Protein AF-A0A3P8AU82-F1 (afdb_monomer_lite)

Radius of gyration: 35.99 Å; chains: 1; bounding box: 89×46×117 Å

Secondary structure (DSSP, 8-state):
-PPP----SS-HHHHHHHHHHHHHHHHHHHHHHHHHHHHHS-TT-HHHHHHHHHHHHHHHHHHHHHHHHHHHHHHHHHHHHHHHHHHHHHHHHHHHHHHHHHHHHHHHHHHHHHHHHHHHHHHHHHS-------------TTHHHHHHHHTT--GGG---------------S-------TT-S------TTTPPP---TT-TTS-TTTTSS--TTTT-BHHHHSTTPPTTTTT-B--SHHHHHHHHHHHHSSS-HHHHHHHHH-HHHHHHHHHHHHHHHHS-HHHHHHHHTTT--EEEEEEEGGGGGGTTGGGGSTTEEEEEESSGGGS-TT-GGGS-TTEEEEEEEPPSS---STTTTHHHHHHHHHHHHHTPEEEEE--PEES-HHHHHHHHHHHHHHHHHHHHH-GGGGGGEEEES--BTTB--TT-GGGGS-EES-TTSPPPHHHHHHHHHHHHHHHH-

Sequence (464 aa):
MQLGTVSLDDSDDDEIKVSGKAVQLVKDIQVRVLAEVAKHLRVSDARRVEIENVAQVATEEAVAAVRKICSRIEKRNERQEVQQDVQFQEMLRQRKKEQDELIQLKQLLALRDQELSVLRQAQEAKSGPAQPMEVDETSKPGWWEKACGLEGASCDAFPLIAVQSKSEAKRSEKKFDVTDAMHSLHAQFRCQRQPFPIMPGHPGIPADATSRCQCGLTLTVSDLISNVPQPVNDHRVETVLEAARVLAIWNGVRTLTDKVKWICDPFHRRIFEIGWKIAKTTDWNLVLTEIGKKHHKALVVVPETLKRLKHLQKTIKNVDVFYYRKFSEVHLRKNELFRNELGHVVFVMPSLEPKQTGCWLPFVAAMDMWLGIGCRLYLVAGPVGREQSSWFRVAERARSHVHRDLEYRPEKAEQIVDKLPVSAGVIPADSPCLEVGMIDDDKAWIPEAGVQKFYSKMADVLSS

Organism: Heligmosomoides polygyrus (NCBI:txid6339)

pLDDT: mean 74.11, std 19.93, range [28.02, 97.81]

Foldseek 3Di:
DDDDDDDCPVPQVVVLVVLVVQLVVLVVVLVVQLVVLVVPDDPPDPVSVVSNVVSVVVSVVSNVVSVVVNVVSVVVVVVVVVVVVVVVVVVVVVVVVVVVVVVVVVVVVVVVVVVVVVVVVVVVVVPDPPDPPPPPPPPDPCPVVVVCVVVVHDPVPDDDDDDDDDDDDDDDDDWDDDPDPPDPCNDGDDQFFAFDPDDPDDPFADPVNRRGRPAQDQDAVCNGGPPQDPPRRRHHRNDPLLSVLLVVLVPDPDDSVVSSCLNPDVVNVVVSVVVVVCVVVDPVVVVVVVVVVQQQAEEEEEECLLVPVPVVCVPDPRYHYHYDPFLVVLAPVPVVLQDLSHAEYEYEWAQFADPDPCSCVSVLVSVVSCLVSVHQYEYAYAAHEPPNVRSLVRLVVVVVSVVVVCVVVVVSVVSYHYQGAPDVPGHPPLGLNVLQHYDHDSPDHTDPRSSVSSVVSVVVVVVD

Structure (mmCIF, N/CA/C/O backbone):
data_AF-A0A3P8AU82-F1
#
_entry.id   AF-A0A3P8AU82-F1
#
loop_
_atom_site.group_PDB
_atom_site.id
_atom_site.type_symbol
_atom_site.label_atom_id
_atom_site.label_alt_id
_atom_site.label_comp_id
_atom_site.label_asym_id
_atom_site.label_entity_id
_atom_site.label_seq_id
_atom_site.pdbx_PDB_ins_code
_atom_site.Cartn_x
_atom_site.Cartn_y
_atom_site.Cartn_z
_atom_site.occupancy
_atom_site.B_iso_or_equiv
_atom_site.auth_seq_id
_atom_site.auth_comp_id
_atom_site.auth_asym_id
_atom_site.auth_atom_id
_atom_site.pdbx_PDB_model_num
ATOM 1 N N . MET A 1 1 ? -22.612 11.745 -25.033 1.00 34.03 1 MET A N 1
ATOM 2 C CA . MET A 1 1 ? -21.222 11.245 -25.057 1.00 34.03 1 MET A CA 1
ATOM 3 C C . MET A 1 1 ? -20.440 12.008 -24.004 1.00 34.03 1 MET A C 1
ATOM 5 O O . MET A 1 1 ? -20.158 13.178 -24.210 1.00 34.03 1 MET A O 1
ATOM 9 N N . GLN A 1 2 ? -20.200 11.396 -22.846 1.00 31.17 2 GLN A N 1
ATOM 10 C CA . GLN A 1 2 ? -19.368 11.968 -21.786 1.00 31.17 2 GLN A CA 1
ATOM 11 C C . GLN A 1 2 ? -17.998 11.295 -21.853 1.00 31.17 2 GLN A C 1
ATOM 13 O O . GLN A 1 2 ? -17.898 10.075 -21.747 1.00 31.17 2 GLN A O 1
ATOM 18 N N . LEU A 1 3 ? -16.970 12.104 -22.102 1.00 32.94 3 LEU A N 1
ATOM 19 C CA . LEU A 1 3 ? -15.568 11.707 -22.055 1.00 32.94 3 LEU A CA 1
ATOM 20 C C . LEU A 1 3 ? -15.168 11.547 -20.586 1.00 32.94 3 LEU A C 1
ATOM 22 O O . LEU A 1 3 ? -15.244 12.500 -19.813 1.00 32.94 3 LEU A O 1
ATOM 26 N N . GLY A 1 4 ? -14.792 10.326 -20.210 1.00 34.38 4 GLY A N 1
ATOM 27 C CA . GLY A 1 4 ? -14.264 10.013 -18.889 1.00 34.38 4 GLY A CA 1
ATOM 28 C C . GLY A 1 4 ? -12.879 10.624 -18.693 1.00 34.38 4 GLY A C 1
ATOM 29 O O . GLY A 1 4 ? -12.002 10.501 -19.546 1.00 34.38 4 GLY A O 1
ATOM 30 N N . THR A 1 5 ? -12.692 11.281 -17.553 1.00 40.38 5 THR A N 1
ATOM 31 C CA . THR A 1 5 ? -11.404 11.771 -17.063 1.00 40.38 5 THR A CA 1
ATOM 32 C C . THR A 1 5 ? -10.545 10.590 -16.619 1.00 40.38 5 THR A C 1
ATOM 34 O O . THR A 1 5 ? -10.840 9.943 -15.614 1.00 40.38 5 THR A O 1
ATOM 37 N N . VAL A 1 6 ? -9.501 10.299 -17.393 1.00 33.81 6 VAL A N 1
ATOM 38 C CA . VAL A 1 6 ? -8.469 9.305 -17.079 1.00 33.81 6 VAL A CA 1
ATOM 39 C C . VAL A 1 6 ? -7.524 9.891 -16.024 1.00 33.81 6 VAL A C 1
ATOM 41 O O . VAL A 1 6 ? -7.039 11.009 -16.177 1.00 33.81 6 VAL A O 1
ATOM 44 N N . SER A 1 7 ? -7.309 9.144 -14.939 1.00 37.41 7 SER A N 1
ATOM 45 C CA . SER A 1 7 ? -6.354 9.450 -13.864 1.00 37.41 7 SER A CA 1
ATOM 46 C C . SER A 1 7 ? -4.913 9.275 -14.371 1.00 37.41 7 SER A C 1
ATOM 48 O O . SER A 1 7 ? -4.602 8.266 -14.999 1.00 37.41 7 SER A O 1
ATOM 50 N N . LEU A 1 8 ? -4.070 10.286 -14.129 1.00 42.66 8 LEU A N 1
ATOM 51 C CA . LEU A 1 8 ? -2.719 10.492 -14.679 1.00 42.66 8 LEU A CA 1
ATOM 52 C C . LEU A 1 8 ? -1.635 10.470 -13.576 1.00 42.66 8 LEU A C 1
ATOM 54 O O . LEU A 1 8 ? -0.748 11.310 -13.589 1.00 42.66 8 LEU A O 1
ATOM 58 N N . ASP A 1 9 ? -1.696 9.564 -12.596 1.00 45.03 9 ASP A N 1
ATOM 59 C CA . ASP A 1 9 ? -0.782 9.637 -11.431 1.00 45.03 9 ASP A CA 1
ATOM 60 C C . ASP A 1 9 ? 0.270 8.511 -11.335 1.00 45.03 9 ASP A C 1
ATOM 62 O O . ASP A 1 9 ? 1.113 8.557 -10.444 1.00 45.03 9 ASP A O 1
ATOM 66 N N . ASP A 1 10 ? 0.293 7.559 -12.276 1.00 40.81 10 ASP A N 1
ATOM 67 C CA . ASP A 1 10 ? 1.420 6.619 -12.474 1.00 40.81 10 ASP A CA 1
ATOM 68 C C . ASP A 1 10 ? 2.334 7.048 -13.650 1.00 40.81 10 ASP A C 1
ATOM 70 O O . ASP A 1 10 ? 3.209 6.302 -14.087 1.00 40.81 10 ASP A O 1
ATOM 74 N N . SER A 1 11 ? 2.120 8.257 -14.187 1.00 52.53 11 SER A N 1
ATOM 75 C CA . SER A 1 11 ? 2.658 8.693 -15.484 1.00 52.53 11 SER A CA 1
ATOM 76 C C . SER A 1 11 ? 4.133 9.093 -15.450 1.00 52.53 11 SER A C 1
ATOM 78 O O . SER A 1 11 ? 4.832 8.869 -16.425 1.00 52.53 11 SER A O 1
ATOM 80 N N . ASP A 1 12 ? 4.649 9.658 -14.358 1.00 51.00 12 ASP A N 1
ATOM 81 C CA . ASP A 1 12 ? 5.884 10.460 -14.428 1.00 51.00 12 ASP A CA 1
ATOM 82 C C . ASP A 1 12 ? 7.167 9.636 -14.652 1.00 51.00 12 ASP A C 1
ATOM 84 O O . ASP A 1 12 ? 8.020 9.983 -15.474 1.00 51.00 12 ASP A O 1
ATOM 88 N N . ASP A 1 13 ? 7.285 8.494 -13.972 1.00 53.19 13 ASP A N 1
ATOM 89 C CA . ASP A 1 13 ? 8.421 7.571 -14.118 1.00 53.19 13 ASP A CA 1
ATOM 90 C C . ASP A 1 13 ? 8.362 6.798 -15.446 1.00 53.19 13 ASP A C 1
ATOM 92 O O . ASP A 1 13 ? 9.384 6.366 -15.999 1.00 53.19 13 ASP A O 1
ATOM 96 N N . ASP A 1 14 ? 7.151 6.625 -15.971 1.00 58.03 14 ASP A N 1
ATOM 97 C CA . ASP A 1 14 ? 6.916 6.057 -17.287 1.00 58.03 14 ASP A CA 1
ATOM 98 C C . ASP A 1 14 ? 7.104 7.109 -18.387 1.00 58.03 14 ASP A C 1
ATOM 100 O O . ASP A 1 14 ? 7.627 6.762 -19.439 1.00 58.03 14 ASP A O 1
ATOM 104 N N . GLU A 1 15 ? 6.841 8.393 -18.143 1.00 59.28 15 GLU A N 1
ATOM 105 C CA . GLU A 1 15 ? 7.067 9.514 -19.063 1.00 59.28 15 GLU A CA 1
ATOM 106 C C . GLU A 1 15 ? 8.560 9.761 -19.301 1.00 59.28 15 GLU A C 1
ATOM 108 O O . GLU A 1 15 ? 8.988 9.919 -20.450 1.00 59.28 15 GLU A O 1
ATOM 113 N N . ILE A 1 16 ? 9.386 9.701 -18.249 1.00 61.16 16 ILE A N 1
ATOM 114 C CA . ILE A 1 16 ? 10.850 9.795 -18.377 1.00 61.16 16 ILE A CA 1
ATOM 115 C C . ILE A 1 16 ? 11.416 8.560 -19.105 1.00 61.16 16 ILE A C 1
ATOM 117 O O . ILE A 1 16 ? 12.324 8.666 -19.934 1.00 61.16 16 ILE A O 1
ATOM 121 N N . LYS A 1 17 ? 10.856 7.364 -18.887 1.00 70.12 17 LYS A N 1
ATOM 122 C CA . LYS A 1 17 ? 11.236 6.174 -19.675 1.00 70.12 17 LYS A CA 1
ATOM 123 C C . LYS A 1 17 ? 10.744 6.253 -21.119 1.00 70.12 17 LYS A C 1
ATOM 125 O O . LYS A 1 17 ? 11.435 5.786 -22.027 1.00 70.12 17 LYS A O 1
ATOM 130 N N . VAL A 1 18 ? 9.563 6.821 -21.350 1.00 72.50 18 VAL A N 1
ATOM 131 C CA . VAL A 1 18 ? 8.971 7.033 -22.676 1.00 72.50 18 VAL A CA 1
ATOM 132 C C . VAL A 1 18 ? 9.816 8.018 -23.471 1.00 72.50 18 VAL A C 1
ATOM 134 O O . VAL A 1 18 ? 10.037 7.789 -24.658 1.00 72.50 18 VAL A O 1
ATOM 137 N N . SER A 1 19 ? 10.382 9.043 -22.838 1.00 77.50 19 SER A N 1
ATOM 138 C CA . SER A 1 19 ? 11.258 9.986 -23.527 1.00 77.50 19 SER A CA 1
ATOM 139 C C . SER A 1 19 ? 12.614 9.388 -23.907 1.00 77.50 19 SER A C 1
ATOM 141 O O . SER A 1 19 ? 13.079 9.594 -25.031 1.00 77.50 19 SER A O 1
ATOM 143 N N . GLY A 1 20 ? 13.201 8.554 -23.043 1.00 82.44 20 GLY A N 1
ATOM 144 C CA . GLY A 1 20 ? 14.379 7.756 -23.392 1.00 82.44 20 GLY A CA 1
ATOM 145 C C . GLY A 1 20 ? 14.116 6.829 -24.586 1.00 82.44 20 GLY A C 1
ATOM 146 O O . GLY A 1 20 ? 14.910 6.778 -25.529 1.00 82.44 20 GLY A O 1
ATOM 147 N N . LYS A 1 21 ? 12.955 6.160 -24.603 1.00 87.19 21 LYS A N 1
ATOM 148 C CA . LYS A 1 21 ? 12.511 5.329 -25.735 1.00 87.19 21 LYS A CA 1
ATOM 149 C C . LYS A 1 21 ? 12.248 6.149 -26.999 1.00 87.19 21 LYS A C 1
ATOM 151 O O . LYS A 1 21 ? 12.575 5.683 -28.084 1.00 87.19 21 LYS A O 1
ATOM 156 N N . ALA A 1 22 ? 11.701 7.358 -26.882 1.00 87.00 22 ALA A N 1
ATOM 157 C CA . ALA A 1 22 ? 11.447 8.239 -28.019 1.00 87.00 22 ALA A CA 1
ATOM 158 C C . ALA A 1 22 ? 12.755 8.691 -28.685 1.00 87.00 22 ALA A C 1
ATOM 160 O O . ALA A 1 22 ? 12.874 8.622 -29.906 1.00 87.00 22 ALA A O 1
ATOM 161 N N . VAL A 1 23 ? 13.769 9.070 -27.896 1.00 90.31 23 VAL A N 1
ATOM 162 C CA . VAL A 1 23 ? 15.111 9.382 -28.422 1.00 90.31 23 VAL A CA 1
ATOM 163 C C . VAL A 1 23 ? 15.716 8.169 -29.127 1.00 90.31 23 VAL A C 1
ATOM 165 O O . VAL A 1 23 ? 16.289 8.316 -30.206 1.00 90.31 23 VAL A O 1
ATOM 168 N N . GLN A 1 24 ? 15.580 6.976 -28.541 1.00 91.62 24 GLN A N 1
ATOM 169 C CA . GLN A 1 24 ? 16.076 5.750 -29.162 1.00 91.62 24 GLN A CA 1
ATOM 170 C C . GLN A 1 24 ? 15.367 5.462 -30.490 1.00 91.62 24 GLN A C 1
ATOM 172 O O . GLN A 1 24 ? 16.028 5.195 -31.486 1.00 91.62 24 GLN A O 1
ATOM 177 N N . LEU A 1 25 ? 14.041 5.592 -30.533 1.00 91.94 25 LEU A N 1
ATOM 178 C CA . LEU A 1 25 ? 13.243 5.351 -31.733 1.00 91.94 25 LEU A CA 1
ATOM 179 C C . LEU A 1 25 ? 13.608 6.310 -32.875 1.00 91.94 25 LEU A C 1
ATOM 181 O O . LEU A 1 25 ? 13.729 5.881 -34.019 1.00 91.94 25 LEU A O 1
ATOM 185 N N . VAL A 1 26 ? 13.831 7.592 -32.570 1.00 92.31 26 VAL A N 1
ATOM 186 C CA . VAL A 1 26 ? 14.277 8.587 -33.560 1.00 92.31 26 VAL A CA 1
ATOM 187 C C . VAL A 1 26 ? 15.643 8.203 -34.145 1.00 92.31 26 VAL A C 1
ATOM 189 O O . VAL A 1 26 ? 15.820 8.231 -35.363 1.00 92.31 26 VAL A O 1
ATOM 192 N N . LYS A 1 27 ? 16.589 7.759 -33.307 1.00 92.69 27 LYS A N 1
ATOM 193 C CA . LYS A 1 27 ? 17.898 7.266 -33.770 1.00 92.69 27 LYS A CA 1
ATOM 194 C C . LYS A 1 27 ? 17.786 5.976 -34.585 1.00 92.69 27 LYS A C 1
ATOM 196 O O . LYS A 1 27 ? 18.457 5.835 -35.602 1.00 92.69 27 LYS A O 1
ATOM 201 N N . ASP A 1 28 ? 16.917 5.053 -34.186 1.00 90.56 28 ASP A N 1
ATOM 202 C CA . ASP A 1 28 ? 16.694 3.807 -34.923 1.00 90.56 28 ASP A CA 1
ATOM 203 C C . ASP A 1 28 ? 16.100 4.077 -36.317 1.00 90.56 28 ASP A C 1
ATOM 205 O O . ASP A 1 28 ? 16.468 3.414 -37.289 1.00 90.56 28 ASP A O 1
ATOM 209 N N . ILE A 1 29 ? 15.209 5.071 -36.442 1.00 91.44 29 ILE A N 1
ATOM 210 C CA . ILE A 1 29 ? 14.686 5.530 -37.738 1.00 91.44 29 ILE A CA 1
ATOM 211 C C . ILE A 1 29 ? 15.823 6.067 -38.606 1.00 91.44 29 ILE A C 1
ATOM 213 O O . ILE A 1 29 ? 15.921 5.670 -39.767 1.00 91.44 29 ILE A O 1
ATOM 217 N N . GLN A 1 30 ? 16.710 6.898 -38.049 1.00 94.94 30 GLN A N 1
ATOM 218 C CA . GLN A 1 30 ? 17.877 7.401 -38.772 1.00 94.94 30 GLN A CA 1
ATOM 219 C C . GLN A 1 30 ? 18.728 6.251 -39.324 1.00 94.94 30 GLN A C 1
ATOM 221 O O . GLN A 1 30 ? 19.035 6.228 -40.514 1.00 94.94 30 GLN A O 1
ATOM 226 N N . VAL A 1 31 ? 19.050 5.255 -38.492 1.00 95.12 31 VAL A N 1
ATOM 227 C CA . VAL A 1 31 ? 19.833 4.081 -38.909 1.00 95.12 31 VAL A CA 1
ATOM 228 C C . VAL A 1 31 ? 19.157 3.342 -40.066 1.00 95.12 31 VAL A C 1
ATOM 230 O O . VAL A 1 31 ? 19.829 2.963 -41.026 1.00 95.12 31 VAL A O 1
ATOM 233 N N . ARG A 1 32 ? 17.830 3.166 -40.024 1.00 91.88 32 ARG A N 1
ATOM 234 C CA . ARG A 1 32 ? 17.076 2.518 -41.112 1.00 91.88 32 ARG A CA 1
ATOM 235 C C . ARG A 1 32 ? 17.095 3.338 -42.401 1.00 91.88 32 ARG A C 1
ATOM 237 O O . ARG A 1 32 ? 17.262 2.755 -43.468 1.00 91.88 32 ARG A O 1
ATOM 244 N N . VAL A 1 33 ? 16.956 4.661 -42.307 1.00 92.44 33 VAL A N 1
ATOM 245 C CA . VAL A 1 33 ? 17.036 5.567 -43.465 1.00 92.44 33 VAL A CA 1
ATOM 246 C C . VAL A 1 33 ? 18.423 5.494 -44.101 1.00 92.44 33 VAL A C 1
ATOM 248 O O . VAL A 1 33 ? 18.525 5.264 -45.303 1.00 92.44 33 VAL A O 1
ATOM 251 N N . LEU A 1 34 ? 19.491 5.600 -43.305 1.00 93.31 34 LEU A N 1
ATOM 252 C CA . LEU A 1 34 ? 20.871 5.517 -43.794 1.00 93.31 34 LEU A CA 1
ATOM 253 C C . LEU A 1 34 ? 21.175 4.147 -44.423 1.00 93.31 34 LEU A C 1
ATOM 255 O O . LEU A 1 34 ? 21.817 4.072 -45.472 1.00 93.31 34 LEU A O 1
ATOM 259 N N . ALA A 1 35 ? 20.672 3.062 -43.826 1.00 92.69 35 ALA A N 1
ATOM 260 C CA . ALA A 1 35 ? 20.807 1.719 -44.382 1.00 92.69 35 ALA A CA 1
ATOM 261 C C . ALA A 1 35 ? 20.096 1.577 -45.736 1.00 92.69 35 ALA A C 1
ATOM 263 O O . ALA A 1 35 ? 20.627 0.932 -46.637 1.00 92.69 35 ALA A O 1
ATOM 264 N N . GLU A 1 36 ? 18.917 2.179 -45.901 1.00 95.88 36 GLU A N 1
ATOM 265 C CA . GLU A 1 36 ? 18.189 2.150 -47.170 1.00 95.88 36 GLU A CA 1
ATOM 266 C C . GLU A 1 36 ? 18.896 2.984 -48.244 1.00 95.88 36 GLU A C 1
ATOM 268 O O . GLU A 1 36 ? 19.093 2.510 -49.360 1.00 95.88 36 GLU A O 1
ATOM 273 N N . VAL A 1 37 ? 19.381 4.179 -47.898 1.00 95.06 37 VAL A N 1
ATOM 274 C CA . VAL A 1 37 ? 20.184 5.026 -48.796 1.00 95.06 37 VAL A CA 1
ATOM 275 C C . VAL A 1 37 ? 21.429 4.282 -49.290 1.00 95.06 37 VAL A C 1
ATOM 277 O O . VAL A 1 37 ? 21.738 4.309 -50.483 1.00 95.06 37 VAL A O 1
ATOM 280 N N . ALA A 1 38 ? 22.110 3.556 -48.400 1.00 94.06 38 ALA A N 1
ATOM 281 C CA . ALA A 1 38 ? 23.304 2.787 -48.737 1.00 94.06 38 ALA A CA 1
ATOM 282 C C . ALA A 1 38 ? 23.046 1.626 -49.717 1.00 94.06 38 ALA A C 1
ATOM 284 O O . ALA A 1 38 ? 23.976 1.223 -50.416 1.00 94.06 38 ALA A O 1
ATOM 285 N N . LYS A 1 39 ? 21.814 1.097 -49.800 1.00 97.00 39 LYS A N 1
ATOM 286 C CA . LYS A 1 39 ? 21.452 0.059 -50.785 1.00 97.00 39 LYS A CA 1
ATOM 287 C C . LYS A 1 39 ? 21.368 0.608 -52.207 1.00 97.00 39 LYS A C 1
ATOM 289 O O . LYS A 1 39 ? 21.683 -0.114 -53.149 1.00 97.00 39 LYS A O 1
ATOM 294 N N . HIS A 1 40 ? 20.942 1.862 -52.361 1.00 96.81 40 HIS A N 1
ATOM 295 C CA . HIS A 1 40 ? 20.628 2.450 -53.670 1.00 96.81 40 HIS A CA 1
ATOM 296 C C . HIS A 1 40 ? 21.706 3.403 -54.190 1.00 96.81 40 HIS A C 1
ATOM 298 O O . HIS A 1 40 ? 21.807 3.598 -55.400 1.00 96.81 40 HIS A O 1
ATOM 304 N N . LEU A 1 41 ? 22.530 3.984 -53.309 1.00 95.56 41 LEU A N 1
ATOM 305 C CA . LEU A 1 41 ? 23.543 4.975 -53.678 1.00 95.56 41 LEU A CA 1
ATOM 306 C C . LEU A 1 41 ? 24.960 4.545 -53.276 1.00 95.56 41 LEU A C 1
ATOM 308 O O . LEU A 1 41 ? 25.249 4.182 -52.130 1.00 95.56 41 LEU A O 1
ATOM 312 N N . ARG A 1 42 ? 25.888 4.654 -54.234 1.00 94.69 42 ARG A N 1
ATOM 313 C CA . ARG A 1 42 ? 27.318 4.423 -53.993 1.00 94.69 42 ARG A CA 1
ATOM 314 C C . ARG A 1 42 ? 27.876 5.485 -53.047 1.00 94.69 42 ARG A C 1
ATOM 316 O O . ARG A 1 42 ? 27.415 6.620 -53.033 1.00 94.69 42 ARG A O 1
ATOM 323 N N . VAL A 1 43 ? 28.916 5.120 -52.298 1.00 94.50 43 VAL A N 1
ATOM 324 C CA . VAL A 1 43 ? 29.588 6.005 -51.325 1.00 94.50 43 VAL A CA 1
ATOM 325 C C . VAL A 1 43 ? 30.094 7.306 -51.969 1.00 94.50 43 VAL A C 1
ATOM 327 O O . VAL A 1 43 ? 30.118 8.339 -51.318 1.00 94.50 43 VAL A O 1
ATOM 330 N N . SER A 1 44 ? 30.457 7.277 -53.255 1.00 93.62 44 SER A N 1
ATOM 331 C CA . SER A 1 44 ? 30.953 8.442 -53.996 1.00 93.62 44 SER A CA 1
ATOM 332 C C . SER A 1 44 ? 29.859 9.327 -54.617 1.00 93.62 44 SER A C 1
ATOM 334 O O . SER A 1 44 ? 30.196 10.278 -55.316 1.00 93.62 44 SER A O 1
ATOM 336 N N . ASP A 1 45 ? 28.570 8.999 -54.466 1.00 96.44 45 ASP A N 1
ATOM 337 C CA . ASP A 1 45 ? 27.481 9.811 -55.026 1.00 96.44 45 ASP A CA 1
ATOM 338 C C . ASP A 1 45 ? 27.246 11.049 -54.144 1.00 96.44 45 ASP A C 1
ATOM 340 O O . ASP A 1 45 ? 26.950 10.926 -52.957 1.00 96.44 45 ASP A O 1
ATOM 344 N N . ALA A 1 46 ? 27.345 12.251 -54.717 1.00 95.94 46 ALA A N 1
ATOM 345 C CA . ALA A 1 46 ? 27.142 13.503 -53.982 1.00 95.94 46 ALA A CA 1
ATOM 346 C C . ALA A 1 46 ? 25.744 13.601 -53.341 1.00 95.94 46 ALA A C 1
ATOM 348 O O . ALA A 1 46 ? 25.602 14.136 -52.242 1.00 95.94 46 ALA A O 1
ATOM 349 N N . ARG A 1 47 ? 24.719 13.013 -53.975 1.00 95.25 47 ARG A N 1
ATOM 350 C CA . ARG A 1 47 ? 23.341 13.003 -53.453 1.00 95.25 47 ARG A CA 1
ATOM 351 C C . ARG A 1 47 ? 23.217 12.169 -52.185 1.00 95.25 47 ARG A C 1
ATOM 353 O O . ARG A 1 47 ? 22.379 12.463 -51.340 1.00 95.25 47 ARG A O 1
ATOM 360 N N . ARG A 1 48 ? 24.052 11.135 -52.030 1.00 95.62 48 ARG A N 1
ATOM 361 C CA . ARG A 1 48 ? 24.093 10.339 -50.800 1.00 95.62 48 ARG A CA 1
ATOM 362 C C . ARG A 1 48 ? 24.521 11.209 -49.626 1.00 95.62 48 ARG A C 1
ATOM 364 O O . ARG A 1 48 ? 23.823 11.229 -48.622 1.00 95.62 48 ARG A O 1
ATOM 371 N N . VAL A 1 49 ? 25.614 11.953 -49.785 1.00 93.94 49 VAL A N 1
ATOM 372 C CA . VAL A 1 49 ? 26.143 12.845 -48.742 1.00 93.94 49 VAL A CA 1
ATOM 373 C C . VAL A 1 49 ? 25.100 13.886 -48.332 1.00 93.94 49 VAL A C 1
ATOM 375 O O . VAL A 1 49 ? 24.912 14.139 -47.146 1.00 93.94 49 VAL A O 1
ATOM 378 N N . GLU A 1 50 ? 24.374 14.452 -49.297 1.00 95.44 50 GLU A N 1
ATOM 379 C CA . GLU A 1 50 ? 23.299 15.409 -49.021 1.00 95.44 50 GLU A CA 1
ATOM 380 C C . GLU A 1 50 ? 22.152 14.780 -48.210 1.00 95.44 50 GLU A C 1
ATOM 382 O O . GLU A 1 50 ? 21.740 15.341 -47.195 1.00 95.44 50 GLU A O 1
ATOM 387 N N . ILE A 1 51 ? 21.686 13.583 -48.588 1.00 92.75 51 ILE A N 1
ATOM 388 C CA . ILE A 1 51 ? 20.621 12.872 -47.861 1.00 92.75 51 ILE A CA 1
ATOM 389 C C . ILE A 1 51 ? 21.072 12.475 -46.449 1.00 92.75 51 ILE A C 1
ATOM 391 O O . ILE A 1 51 ? 20.307 12.633 -45.497 1.00 92.75 51 ILE A O 1
ATOM 395 N N . GLU A 1 52 ? 22.299 11.970 -46.293 1.00 94.81 52 GLU A N 1
ATOM 396 C CA . GLU A 1 52 ? 22.853 11.593 -44.987 1.00 94.81 52 GLU A CA 1
ATOM 397 C C . GLU A 1 52 ? 22.960 12.818 -44.060 1.00 94.81 52 GLU A C 1
ATOM 399 O O . GLU A 1 52 ? 22.560 12.741 -42.896 1.00 94.81 52 GLU A O 1
ATOM 404 N N . ASN A 1 53 ? 23.393 13.970 -44.589 1.00 95.44 53 ASN A N 1
ATOM 405 C CA . ASN A 1 53 ? 23.436 15.232 -43.847 1.00 95.44 53 ASN A CA 1
ATOM 406 C C . ASN A 1 53 ? 22.039 15.701 -43.421 1.00 95.44 53 ASN A C 1
ATOM 408 O O . ASN A 1 53 ? 21.842 16.048 -42.257 1.00 95.44 53 ASN A O 1
ATOM 412 N N . VAL A 1 54 ? 21.053 15.677 -44.325 1.00 95.75 54 VAL A N 1
ATOM 413 C CA . VAL A 1 54 ? 19.667 16.052 -43.994 1.00 95.75 54 VAL A CA 1
ATOM 414 C C . VAL A 1 54 ? 19.091 15.122 -42.922 1.00 95.75 54 VAL A C 1
ATOM 416 O O . VAL A 1 54 ? 18.475 15.594 -41.967 1.00 95.75 54 VAL A O 1
ATOM 419 N N . ALA A 1 55 ? 19.328 13.811 -43.027 1.00 90.44 55 ALA A N 1
ATOM 420 C CA . ALA A 1 55 ? 18.879 12.839 -42.032 1.00 90.44 55 ALA A CA 1
ATOM 421 C C . ALA A 1 55 ? 19.540 13.063 -40.660 1.00 90.44 55 ALA A C 1
ATOM 423 O O . ALA A 1 55 ? 18.866 12.944 -39.634 1.00 90.44 55 ALA A O 1
ATOM 424 N N . GLN A 1 56 ? 20.833 13.405 -40.628 1.00 96.12 56 GLN A N 1
ATOM 425 C CA . GLN A 1 56 ? 21.554 13.753 -39.401 1.00 96.12 56 GLN A CA 1
ATOM 426 C C . GLN A 1 56 ? 20.980 15.014 -38.750 1.00 96.12 56 GLN A C 1
ATOM 428 O O . GLN A 1 56 ? 20.602 14.963 -37.580 1.00 96.12 56 GLN A O 1
ATOM 433 N N . VAL A 1 57 ? 20.841 16.108 -39.505 1.00 96.06 57 VAL A N 1
ATOM 434 C CA . VAL A 1 57 ? 20.303 17.379 -38.990 1.00 96.06 57 VAL A CA 1
ATOM 435 C C . VAL A 1 57 ? 18.878 17.196 -38.465 1.00 96.06 57 VAL A C 1
ATOM 437 O O . VAL A 1 57 ? 18.589 17.567 -37.329 1.00 96.06 57 VAL A O 1
ATOM 440 N N . ALA A 1 58 ? 18.004 16.531 -39.228 1.00 92.31 58 ALA A N 1
ATOM 441 C CA . ALA A 1 58 ? 16.629 16.264 -38.800 1.00 92.31 58 ALA A CA 1
ATOM 442 C C . ALA A 1 58 ? 16.568 15.406 -37.521 1.00 92.31 58 ALA A C 1
ATOM 444 O O . ALA A 1 58 ? 15.721 15.625 -36.651 1.00 92.31 58 ALA A O 1
ATOM 445 N N . THR A 1 59 ? 17.482 14.442 -37.378 1.00 94.12 59 THR A N 1
ATOM 446 C CA . THR A 1 59 ? 17.592 13.608 -36.172 1.00 94.12 59 THR A CA 1
ATOM 447 C C . THR A 1 59 ? 18.032 14.432 -34.964 1.00 94.12 59 THR A C 1
ATOM 449 O O . THR A 1 59 ? 17.455 14.301 -33.883 1.00 94.12 59 THR A O 1
ATOM 452 N N . GLU A 1 60 ? 19.031 15.297 -35.129 1.00 94.19 60 GLU A N 1
ATOM 453 C CA . GLU A 1 60 ? 19.525 16.172 -34.065 1.00 94.19 60 GLU A CA 1
ATOM 454 C C . GLU A 1 60 ? 18.452 17.158 -33.591 1.00 94.19 60 GLU A C 1
ATOM 456 O O . GLU A 1 60 ? 18.240 17.292 -32.382 1.00 94.19 60 GLU A O 1
ATOM 461 N N . GLU A 1 61 ? 17.719 17.776 -34.519 1.00 95.06 61 GLU A N 1
ATOM 462 C CA . GLU A 1 61 ? 16.599 18.670 -34.212 1.00 95.06 61 GLU A CA 1
ATOM 463 C C . GLU A 1 61 ? 15.476 17.946 -33.458 1.00 95.06 61 GLU A C 1
ATOM 465 O O . GLU A 1 61 ? 14.997 18.433 -32.427 1.00 95.06 61 GLU A O 1
ATOM 470 N N . ALA A 1 62 ? 15.094 16.747 -33.912 1.00 91.94 62 ALA A N 1
ATOM 471 C CA . ALA A 1 62 ? 14.077 15.935 -33.250 1.00 91.94 62 ALA A CA 1
ATOM 472 C C . ALA A 1 62 ? 14.506 15.533 -31.828 1.00 91.94 62 ALA A C 1
ATOM 474 O O . ALA A 1 62 ? 13.733 15.670 -30.875 1.00 91.94 62 ALA A O 1
ATOM 475 N N . VAL A 1 63 ? 15.756 15.098 -31.644 1.00 92.94 63 VAL A N 1
ATOM 476 C CA . VAL A 1 63 ? 16.298 14.756 -30.319 1.00 92.94 63 VAL A CA 1
ATOM 477 C C . VAL A 1 63 ? 16.362 15.987 -29.410 1.00 92.94 63 VAL A C 1
ATOM 479 O O . VAL A 1 63 ? 16.031 15.891 -28.224 1.00 92.94 63 VAL A O 1
ATOM 482 N N . ALA A 1 64 ? 16.746 17.153 -29.935 1.00 94.12 64 ALA A N 1
ATOM 483 C CA . ALA A 1 64 ? 16.754 18.403 -29.180 1.00 94.12 64 ALA A CA 1
ATOM 484 C C . ALA A 1 64 ? 15.341 18.806 -28.725 1.00 94.12 64 ALA A C 1
ATOM 486 O O . ALA A 1 64 ? 15.151 19.195 -27.567 1.00 94.12 64 ALA A O 1
ATOM 487 N N . ALA A 1 65 ? 14.335 18.651 -29.591 1.00 92.25 65 ALA A N 1
ATOM 488 C CA . ALA A 1 65 ? 12.938 18.907 -29.253 1.00 92.25 65 ALA A CA 1
ATOM 489 C C . ALA A 1 65 ? 12.434 17.973 -28.139 1.00 92.25 65 ALA A C 1
ATOM 491 O O . ALA A 1 65 ? 11.851 18.451 -27.161 1.00 92.25 65 ALA A O 1
ATOM 492 N N . VAL A 1 66 ? 12.726 16.668 -28.226 1.00 90.25 66 VAL A N 1
ATOM 493 C CA . VAL A 1 66 ? 12.361 15.693 -27.183 1.00 90.25 66 VAL A CA 1
ATOM 494 C C . VAL A 1 66 ? 13.015 16.056 -25.847 1.00 90.25 66 VAL A C 1
ATOM 496 O O . VAL A 1 66 ? 12.321 16.141 -24.835 1.00 90.25 66 VAL A O 1
ATOM 499 N N . ARG A 1 67 ? 14.316 16.376 -25.828 1.00 90.62 67 ARG A N 1
ATOM 500 C CA . ARG A 1 67 ? 15.018 16.810 -24.602 1.00 90.62 67 ARG A CA 1
ATOM 501 C C . ARG A 1 67 ? 14.413 18.075 -23.993 1.00 90.62 67 ARG A C 1
ATOM 503 O O . ARG A 1 67 ? 14.267 18.168 -22.775 1.00 90.62 67 ARG A O 1
ATOM 510 N N . LYS A 1 68 ? 14.007 19.038 -24.826 1.00 93.44 68 LYS A N 1
ATOM 511 C CA . LYS A 1 68 ? 13.339 20.260 -24.360 1.00 93.44 68 LYS A CA 1
ATOM 512 C C . LYS A 1 68 ? 12.004 19.948 -23.682 1.00 93.44 68 LYS A C 1
ATOM 514 O O . LYS A 1 68 ? 11.693 20.576 -22.672 1.00 93.44 68 LYS A O 1
ATOM 519 N N . ILE A 1 69 ? 11.239 18.983 -24.194 1.00 88.06 69 ILE A N 1
ATOM 520 C CA . ILE A 1 69 ? 9.992 18.525 -23.565 1.00 88.06 69 ILE A CA 1
ATOM 521 C C . ILE A 1 69 ? 10.289 17.844 -22.222 1.00 88.06 69 ILE A C 1
ATOM 523 O O . ILE A 1 69 ? 9.675 18.219 -21.227 1.00 88.06 69 ILE A O 1
ATOM 527 N N . CYS A 1 70 ? 11.288 16.957 -22.159 1.00 84.81 70 CYS A N 1
ATOM 528 C CA . CYS A 1 70 ? 11.690 16.282 -20.913 1.00 84.81 70 CYS A CA 1
ATOM 529 C C . CYS A 1 70 ? 12.025 17.283 -19.807 1.00 84.81 70 CYS A C 1
ATOM 531 O O . CYS A 1 70 ? 11.450 17.223 -18.728 1.00 84.81 70 CYS A O 1
ATOM 533 N N . SER A 1 71 ? 12.862 18.280 -20.113 1.00 87.56 71 SER A N 1
ATOM 534 C CA . SER A 1 71 ? 13.254 19.292 -19.121 1.00 87.56 71 SER A CA 1
ATOM 535 C C . SER A 1 71 ? 12.081 20.145 -18.618 1.00 87.56 71 SER A C 1
ATOM 537 O O . SER A 1 71 ? 12.138 20.713 -17.529 1.00 87.56 71 SER A O 1
ATOM 539 N N . ARG A 1 72 ? 11.004 20.279 -19.408 1.00 88.75 72 ARG A N 1
ATOM 540 C CA . ARG A 1 72 ? 9.775 20.964 -18.978 1.00 88.75 72 ARG A CA 1
ATOM 541 C C . ARG A 1 72 ? 8.938 20.091 -18.049 1.00 88.75 72 ARG A C 1
ATOM 543 O O . ARG A 1 72 ? 8.342 20.642 -17.128 1.00 88.75 72 ARG A O 1
ATOM 550 N N . ILE A 1 73 ? 8.893 18.784 -18.302 1.00 84.00 73 ILE A N 1
ATOM 551 C CA . ILE A 1 73 ? 8.201 17.809 -17.451 1.00 84.00 73 ILE A CA 1
ATOM 552 C C . ILE A 1 73 ? 8.925 17.703 -16.106 1.00 84.00 73 ILE A C 1
ATOM 554 O O . ILE A 1 73 ? 8.299 17.929 -15.080 1.00 84.00 73 ILE A O 1
ATOM 558 N N . GLU A 1 74 ? 10.250 17.530 -16.103 1.00 84.06 74 GLU A N 1
ATOM 559 C CA . GLU A 1 74 ? 11.064 17.489 -14.875 1.00 84.06 74 GLU A CA 1
ATOM 560 C C . GLU A 1 74 ? 10.818 18.718 -13.986 1.00 84.06 74 GLU A C 1
ATOM 562 O O . GLU A 1 74 ? 10.453 18.587 -12.821 1.00 84.06 74 GLU A O 1
ATOM 567 N N . LYS A 1 75 ? 10.880 19.929 -14.558 1.00 89.81 75 LYS A N 1
ATOM 568 C CA . LYS A 1 75 ? 10.592 21.173 -13.821 1.00 89.81 75 LYS A CA 1
ATOM 569 C C . LYS A 1 75 ? 9.161 2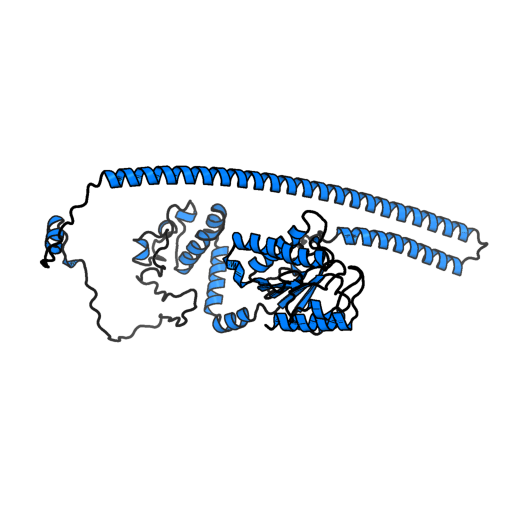1.266 -13.296 1.00 89.81 75 LYS A C 1
ATOM 571 O O . LYS A 1 75 ? 8.909 21.991 -12.333 1.00 89.81 75 LYS A O 1
ATOM 576 N N . ARG A 1 76 ? 8.193 20.636 -13.965 1.00 83.38 76 ARG A N 1
ATOM 577 C CA . ARG A 1 76 ? 6.804 20.592 -13.494 1.00 83.38 76 ARG A CA 1
ATOM 578 C C . ARG A 1 76 ? 6.687 19.644 -12.305 1.00 83.38 76 ARG A C 1
ATOM 580 O O . ARG A 1 76 ? 6.046 20.019 -11.328 1.00 83.38 76 ARG A O 1
ATOM 587 N N . ASN A 1 77 ? 7.353 18.498 -12.375 1.00 77.19 77 ASN A N 1
ATOM 588 C CA . ASN A 1 77 ? 7.350 17.491 -11.321 1.00 77.19 77 ASN A CA 1
ATOM 589 C C . ASN A 1 77 ? 8.032 18.034 -10.061 1.00 77.19 77 ASN A C 1
ATOM 591 O O . ASN A 1 77 ? 7.427 17.997 -8.997 1.00 77.19 77 ASN A O 1
ATOM 595 N N . GLU A 1 78 ? 9.185 18.701 -10.191 1.00 85.06 78 GLU A N 1
ATOM 596 C CA . GLU A 1 78 ? 9.845 19.400 -9.073 1.00 85.06 78 GLU A CA 1
ATOM 597 C C . GLU A 1 78 ? 8.914 20.422 -8.394 1.00 85.06 78 GLU A C 1
ATOM 599 O O . GLU A 1 78 ? 8.828 20.497 -7.170 1.00 85.06 78 GLU A O 1
ATOM 604 N N . ARG A 1 79 ? 8.167 21.217 -9.175 1.00 87.31 79 ARG A N 1
ATOM 605 C CA . ARG A 1 79 ? 7.200 22.183 -8.617 1.00 87.31 79 ARG A CA 1
ATOM 606 C C . ARG A 1 79 ? 6.045 21.493 -7.899 1.00 87.31 79 ARG A C 1
ATOM 608 O O . ARG A 1 79 ? 5.568 22.013 -6.894 1.00 87.31 79 ARG A O 1
ATOM 615 N N . GLN A 1 80 ? 5.582 20.366 -8.428 1.00 80.31 80 GLN A N 1
ATOM 616 C CA . GLN A 1 80 ? 4.494 19.591 -7.848 1.00 80.31 80 GLN A CA 1
ATOM 617 C C . GLN A 1 80 ? 4.926 18.913 -6.543 1.00 80.31 80 GLN A C 1
ATOM 619 O O . GLN A 1 80 ? 4.162 18.950 -5.582 1.00 80.31 80 GLN A O 1
ATOM 624 N N . GLU A 1 81 ? 6.151 18.387 -6.473 1.00 82.44 81 GLU A N 1
ATOM 625 C CA . GLU A 1 81 ? 6.750 17.867 -5.237 1.00 82.44 81 GLU A CA 1
ATOM 626 C C . GLU A 1 81 ? 6.857 18.963 -4.172 1.00 82.44 81 GLU A C 1
ATOM 628 O O . GLU A 1 81 ? 6.327 18.804 -3.075 1.00 82.44 81 GLU A O 1
ATOM 633 N N . VAL A 1 82 ? 7.419 20.130 -4.515 1.00 89.31 82 VAL A N 1
ATOM 634 C CA . VAL A 1 82 ? 7.506 21.269 -3.582 1.00 89.31 82 VAL A CA 1
ATOM 635 C C . VAL A 1 82 ? 6.117 21.711 -3.108 1.00 89.31 82 VAL A C 1
ATOM 637 O O . VAL A 1 82 ? 5.926 22.022 -1.933 1.00 89.31 82 VAL A O 1
ATOM 640 N N . GLN A 1 83 ? 5.119 21.730 -3.994 1.00 87.25 83 GLN A N 1
ATOM 641 C CA . GLN A 1 83 ? 3.751 22.089 -3.623 1.00 87.25 83 GLN A CA 1
ATOM 642 C C . GLN A 1 83 ? 3.116 21.063 -2.672 1.00 87.25 83 GLN A C 1
ATOM 644 O O . GLN A 1 83 ? 2.424 21.456 -1.730 1.00 87.25 83 GLN A O 1
ATOM 649 N N . GLN A 1 84 ? 3.357 19.768 -2.888 1.00 79.06 84 GLN A N 1
ATOM 650 C CA . GLN A 1 84 ? 2.894 18.703 -1.996 1.00 79.06 84 GLN A CA 1
ATOM 651 C C . GLN A 1 84 ? 3.584 18.775 -0.632 1.00 79.06 84 GLN A C 1
ATOM 653 O O . GLN A 1 84 ? 2.905 18.674 0.390 1.00 79.06 84 GLN A O 1
ATOM 658 N N . ASP A 1 85 ? 4.890 19.038 -0.601 1.00 83.19 85 ASP A N 1
ATOM 659 C CA . ASP A 1 85 ? 5.645 19.227 0.638 1.00 83.19 85 ASP A CA 1
ATOM 660 C C . ASP A 1 85 ? 5.110 20.408 1.450 1.00 83.19 85 ASP A C 1
ATOM 662 O O . ASP A 1 85 ? 4.925 20.298 2.663 1.00 83.19 85 ASP A O 1
ATOM 666 N N . VAL A 1 86 ? 4.788 21.528 0.794 1.00 91.19 86 VAL A N 1
ATOM 667 C CA . VAL A 1 86 ? 4.173 22.688 1.456 1.00 91.19 86 VAL A CA 1
ATOM 668 C C . VAL A 1 86 ? 2.804 22.329 2.041 1.00 91.19 86 VAL A C 1
ATOM 670 O O . VAL A 1 86 ? 2.535 22.650 3.199 1.00 91.19 86 VAL A O 1
ATOM 673 N N . GLN A 1 87 ? 1.947 21.633 1.286 1.00 86.94 87 GLN A N 1
ATOM 674 C CA . GLN A 1 87 ? 0.642 21.180 1.789 1.00 86.94 87 GLN A CA 1
ATOM 675 C C . GLN A 1 87 ? 0.783 20.212 2.969 1.00 86.94 87 GLN A C 1
ATOM 677 O O . GLN A 1 87 ? 0.028 20.290 3.939 1.00 86.94 87 GLN A O 1
ATOM 682 N N . PHE A 1 88 ? 1.767 19.318 2.909 1.00 83.00 88 PHE A N 1
ATOM 683 C CA . PHE A 1 88 ? 2.046 18.365 3.972 1.00 83.00 88 PHE A CA 1
ATOM 684 C C . PHE A 1 88 ? 2.549 19.055 5.245 1.00 83.00 88 PHE A C 1
ATOM 686 O O . PHE A 1 88 ? 2.070 18.758 6.339 1.00 83.00 88 PHE A O 1
ATOM 693 N N . GLN A 1 89 ? 3.458 20.024 5.117 1.00 88.31 89 GLN A N 1
ATOM 694 C CA . GLN A 1 89 ? 3.926 20.836 6.244 1.00 88.31 89 GLN A CA 1
ATOM 695 C C . GLN A 1 89 ? 2.781 21.608 6.907 1.00 88.31 89 GLN A C 1
ATOM 697 O O . GLN A 1 89 ? 2.721 21.683 8.135 1.00 88.31 89 GLN A O 1
ATOM 702 N N . GLU A 1 90 ? 1.842 22.133 6.120 1.00 93.25 90 GLU A N 1
ATOM 703 C CA . GLU A 1 90 ? 0.675 22.831 6.660 1.00 93.25 90 GLU A CA 1
ATOM 704 C C . GLU A 1 90 ? -0.267 21.880 7.412 1.00 93.25 90 GLU A C 1
ATOM 706 O O . GLU A 1 90 ? -0.702 22.181 8.523 1.00 93.25 90 GLU A O 1
ATOM 711 N N . MET A 1 91 ? -0.495 20.676 6.879 1.00 91.81 91 MET A N 1
ATOM 712 C CA . MET A 1 91 ? -1.249 19.631 7.579 1.00 91.81 91 MET A CA 1
ATOM 713 C C . MET A 1 91 ? -0.594 19.245 8.916 1.00 91.81 91 MET A C 1
ATOM 715 O O . MET A 1 91 ? -1.286 19.086 9.924 1.00 91.81 91 MET A O 1
ATOM 719 N N . LEU A 1 92 ? 0.738 19.131 8.961 1.00 89.56 92 LEU A N 1
ATOM 720 C CA . LEU A 1 92 ? 1.465 18.853 10.204 1.00 89.56 92 LEU A CA 1
ATOM 721 C C . LEU A 1 92 ? 1.340 19.993 11.221 1.00 89.56 92 LEU A C 1
ATOM 723 O O . LEU A 1 92 ? 1.172 19.725 12.413 1.00 89.56 92 LEU A O 1
ATOM 727 N N . ARG A 1 93 ? 1.391 21.254 10.773 1.00 94.44 93 ARG A N 1
ATOM 728 C CA . ARG A 1 93 ? 1.153 22.417 11.644 1.00 94.44 93 ARG A CA 1
ATOM 729 C C . ARG A 1 93 ? -0.251 22.400 12.232 1.00 94.44 93 ARG A C 1
ATOM 731 O O . ARG A 1 93 ? -0.395 22.606 13.435 1.00 94.44 93 ARG A O 1
ATOM 738 N N . GLN A 1 94 ? -1.254 22.102 11.412 1.00 92.56 94 GLN A N 1
ATOM 739 C CA . GLN A 1 94 ? -2.642 22.017 11.852 1.00 92.56 94 GLN A CA 1
ATOM 740 C C . GLN A 1 94 ? -2.837 20.900 12.887 1.00 92.56 94 GLN A C 1
ATOM 742 O O . GLN A 1 94 ? -3.380 21.149 13.960 1.00 92.56 94 GLN A O 1
ATOM 747 N N . ARG A 1 95 ? -2.289 19.704 12.637 1.00 89.50 95 ARG A N 1
ATOM 748 C CA . ARG A 1 95 ? -2.346 18.590 13.598 1.00 89.50 95 ARG A CA 1
ATOM 749 C C . ARG A 1 95 ? -1.647 18.929 14.918 1.00 89.50 95 ARG A C 1
ATOM 751 O O . ARG A 1 95 ? -2.129 18.555 15.983 1.00 89.50 95 ARG A O 1
ATOM 758 N N . LYS A 1 96 ? -0.515 19.639 14.867 1.00 94.25 96 LYS A N 1
ATOM 759 C CA . LYS A 1 96 ? 0.182 20.094 16.078 1.00 94.25 96 LYS A CA 1
ATOM 760 C C . LYS A 1 96 ? -0.682 21.069 16.883 1.00 94.25 96 LYS A C 1
ATOM 762 O O . LYS A 1 96 ? -0.788 20.914 18.093 1.00 94.25 96 LYS A O 1
ATOM 767 N N . LYS A 1 97 ? -1.340 22.018 16.213 1.00 96.38 97 LYS A N 1
ATOM 768 C CA . LYS A 1 97 ? -2.273 22.951 16.854 1.00 96.38 97 LYS A CA 1
ATOM 769 C C . LYS A 1 97 ? -3.434 22.215 17.533 1.00 96.38 97 LYS A C 1
ATOM 771 O O . LYS A 1 97 ? -3.725 22.485 18.691 1.00 96.38 97 LYS A O 1
ATOM 776 N N . GLU A 1 98 ? -4.040 21.246 16.850 1.00 93.81 98 GLU A N 1
ATOM 777 C CA . GLU A 1 98 ? -5.109 20.404 17.411 1.00 93.81 98 GLU A CA 1
ATOM 778 C C . GLU A 1 98 ? -4.632 19.595 18.625 1.00 93.81 98 GLU A C 1
ATOM 780 O O . GLU A 1 98 ? -5.355 19.446 19.610 1.00 93.81 98 GLU A O 1
ATOM 785 N N . GLN A 1 99 ? -3.394 19.096 18.590 1.00 92.56 99 GLN A N 1
ATOM 786 C CA . GLN A 1 99 ? -2.791 18.395 19.721 1.00 92.56 99 GLN A CA 1
ATOM 787 C C . GLN A 1 99 ? -2.590 19.323 20.928 1.00 92.56 99 GLN A C 1
ATOM 789 O O . GLN A 1 99 ? -2.890 18.923 22.054 1.00 92.56 99 GLN A O 1
ATOM 794 N N . ASP A 1 100 ? -2.122 20.551 20.706 1.00 95.88 100 ASP A N 1
ATOM 795 C CA . ASP A 1 100 ? -1.945 21.549 21.764 1.00 95.88 100 ASP A CA 1
ATOM 796 C C . ASP A 1 100 ? -3.301 21.958 22.378 1.00 95.88 100 ASP A C 1
ATOM 798 O O . ASP A 1 100 ? -3.430 22.034 23.603 1.00 95.88 100 ASP A O 1
ATOM 802 N N . GLU A 1 101 ? -4.344 22.129 21.557 1.00 97.00 101 GLU A N 1
ATOM 803 C CA . GLU A 1 101 ? -5.722 22.380 22.013 1.00 97.00 101 GLU A CA 1
ATOM 804 C C . GLU A 1 101 ? -6.273 21.208 22.847 1.00 97.00 101 GLU A C 1
ATOM 806 O O . GLU A 1 101 ? -6.868 21.416 23.908 1.00 97.00 101 GLU A O 1
ATOM 811 N N . LEU A 1 102 ? -6.017 19.962 22.432 1.00 95.50 102 LEU A N 1
ATOM 812 C CA . LEU A 1 102 ? -6.415 18.772 23.188 1.00 95.50 102 LEU A CA 1
ATOM 813 C C . LEU A 1 102 ? -5.727 18.710 24.562 1.00 95.50 102 LEU A C 1
ATOM 815 O O . LEU A 1 102 ? -6.350 18.324 25.554 1.00 95.50 102 LEU A O 1
ATOM 819 N N . ILE A 1 103 ? -4.447 19.087 24.636 1.00 96.00 103 ILE A N 1
ATOM 820 C CA . ILE A 1 103 ? -3.699 19.148 25.899 1.00 96.00 103 ILE A CA 1
ATOM 821 C C . ILE A 1 103 ? -4.321 20.193 26.835 1.00 96.00 103 ILE A C 1
ATOM 823 O O . ILE A 1 103 ? -4.539 19.892 28.011 1.00 96.00 103 ILE A O 1
ATOM 827 N N . GLN A 1 104 ? -4.667 21.377 26.323 1.00 97.31 104 GLN A N 1
ATOM 828 C CA . GLN A 1 104 ? -5.340 22.420 27.109 1.00 97.31 104 GLN A CA 1
ATOM 829 C C . GLN A 1 104 ? -6.707 21.956 27.630 1.00 97.31 104 GLN A C 1
ATOM 831 O O . GLN A 1 104 ? -7.016 22.141 28.808 1.00 97.31 104 GLN A O 1
ATOM 836 N N . LEU A 1 105 ? -7.509 21.293 26.790 1.00 97.06 105 LEU A N 1
ATOM 837 C CA . LEU A 1 105 ? -8.807 20.751 27.200 1.00 97.06 105 LEU A CA 1
ATOM 838 C C . LEU A 1 105 ? -8.672 19.698 28.306 1.00 97.06 105 LEU A C 1
ATOM 840 O O . LEU A 1 105 ? -9.448 19.720 29.259 1.00 97.06 105 LEU A O 1
ATOM 844 N N . LYS A 1 106 ? -7.668 18.816 28.233 1.00 95.56 106 LYS A N 1
ATOM 845 C CA . LYS A 1 106 ? -7.399 17.826 29.291 1.00 95.56 106 LYS A CA 1
ATOM 846 C C . LYS A 1 106 ? -7.038 18.481 30.625 1.00 95.56 106 LYS A C 1
ATOM 848 O O . LYS A 1 106 ? -7.510 18.028 31.664 1.00 95.56 106 LYS A O 1
ATOM 853 N N . GLN A 1 107 ? -6.237 19.547 30.606 1.00 97.69 107 GLN A N 1
ATOM 854 C CA . GLN A 1 107 ? -5.899 20.304 31.817 1.00 97.69 107 GLN A CA 1
ATOM 855 C C . GLN A 1 107 ? -7.137 20.967 32.433 1.00 97.69 107 GLN A C 1
ATOM 857 O O . GLN A 1 107 ? -7.323 20.929 33.648 1.00 97.69 107 GLN A O 1
ATOM 862 N N . LEU A 1 108 ? -8.011 21.530 31.595 1.00 97.81 108 LEU A N 1
ATOM 863 C CA . LEU A 1 108 ? -9.254 22.149 32.049 1.00 97.81 108 LEU A CA 1
ATOM 864 C C . LEU A 1 108 ? -10.229 21.117 32.633 1.00 97.81 108 LEU A C 1
ATOM 866 O O . LEU A 1 108 ? -10.876 21.391 33.642 1.00 97.81 108 LEU A O 1
ATOM 870 N N . LEU A 1 109 ? -10.300 19.923 32.041 1.00 97.62 109 LEU A N 1
ATOM 871 C CA . LEU A 1 109 ? -11.118 18.826 32.558 1.00 97.62 109 LEU A CA 1
ATOM 872 C C . LEU A 1 109 ? -10.631 18.370 33.943 1.00 97.62 109 LEU A C 1
ATOM 874 O O . LEU A 1 109 ? -11.434 18.261 34.863 1.00 97.62 109 LEU A O 1
ATOM 878 N N . ALA A 1 110 ? -9.313 18.222 34.119 1.00 96.81 110 ALA A N 1
ATOM 879 C CA . ALA A 1 110 ? -8.715 17.865 35.407 1.00 96.81 110 ALA A CA 1
ATOM 880 C C . ALA A 1 110 ? -9.013 18.902 36.509 1.00 96.81 110 ALA A C 1
ATOM 882 O O . ALA A 1 110 ? -9.297 18.531 37.648 1.00 96.81 110 ALA A O 1
ATOM 883 N N . LEU A 1 111 ? -9.006 20.198 36.172 1.00 97.81 111 LEU A N 1
ATOM 884 C CA . LEU A 1 111 ? -9.417 21.267 37.091 1.00 97.81 111 LEU A CA 1
ATOM 885 C C . LEU A 1 111 ? -10.892 21.140 37.498 1.00 97.81 111 LEU A C 1
ATOM 887 O O . LEU A 1 111 ? -11.219 21.283 38.676 1.00 97.81 111 LEU A O 1
ATOM 891 N N . ARG A 1 112 ? -11.788 20.835 36.551 1.00 96.88 112 ARG A N 1
ATOM 892 C CA . ARG A 1 112 ? -13.216 20.634 36.849 1.00 96.88 112 ARG A CA 1
ATOM 893 C C . ARG A 1 112 ? -13.467 19.406 37.715 1.00 96.88 112 ARG A C 1
ATOM 895 O O . ARG A 1 112 ? -14.283 19.478 38.630 1.00 96.88 112 ARG A O 1
ATOM 902 N N . ASP A 1 113 ? -12.744 18.316 37.486 1.00 96.75 113 ASP A N 1
ATOM 903 C CA . ASP A 1 113 ? -12.838 17.122 38.330 1.00 96.75 113 ASP A CA 1
ATOM 904 C C . ASP A 1 113 ? -12.389 17.410 39.770 1.00 96.75 113 ASP A C 1
ATOM 906 O O . ASP A 1 113 ? -13.019 16.948 40.726 1.00 96.75 113 ASP A O 1
ATOM 910 N N . GLN A 1 114 ? -11.354 18.239 39.945 1.00 97.81 114 GLN A N 1
ATOM 911 C CA . GLN A 1 114 ? -10.916 18.694 41.264 1.00 97.81 114 GLN A CA 1
ATOM 912 C C . GLN A 1 114 ? -11.992 19.537 41.968 1.00 97.81 114 GLN A C 1
ATOM 914 O O . GLN A 1 114 ? -12.290 19.292 43.138 1.00 97.81 114 GLN A O 1
ATOM 919 N N . GLU A 1 115 ? -12.613 20.493 41.270 1.00 97.12 115 GLU A N 1
ATOM 920 C CA . GLU A 1 115 ? -13.723 21.291 41.814 1.00 97.12 115 GLU A CA 1
ATOM 921 C C . GLU A 1 115 ? -14.915 20.411 42.221 1.00 97.12 115 GLU A C 1
ATOM 923 O O . GLU A 1 115 ? -15.460 20.564 43.317 1.00 97.12 115 GLU A O 1
ATOM 928 N N . LEU A 1 116 ? -15.294 19.445 41.376 1.00 96.06 116 LEU A N 1
ATOM 929 C CA . LEU A 1 116 ? -16.364 18.491 41.676 1.00 96.06 116 LEU A CA 1
ATOM 930 C C . LEU A 1 116 ? -16.039 17.630 42.900 1.00 96.06 116 LEU A C 1
ATOM 932 O O . LEU A 1 116 ? -16.928 17.360 43.708 1.00 96.06 116 LEU A O 1
ATOM 936 N N . SER A 1 117 ? -14.779 17.227 43.072 1.00 96.06 117 SER A N 1
ATOM 937 C CA . SER A 1 117 ? -14.340 16.483 44.255 1.00 96.06 117 SER A CA 1
ATOM 938 C C . SER A 1 117 ? -14.505 17.302 45.538 1.00 96.06 117 SER A C 1
ATOM 940 O O . SER A 1 117 ? -14.979 16.771 46.542 1.00 96.06 117 SER A O 1
ATOM 942 N N . VAL A 1 118 ? -14.168 18.595 45.511 1.00 96.62 118 VAL A N 1
ATOM 943 C CA . VAL A 1 118 ? -14.357 19.499 46.661 1.00 96.62 118 VAL A CA 1
ATOM 944 C C . VAL A 1 118 ? -15.842 19.664 46.988 1.00 96.62 118 VAL A C 1
ATOM 946 O O . VAL A 1 118 ? -16.226 19.617 48.157 1.00 96.62 118 VAL A O 1
ATOM 949 N N . LEU A 1 119 ? -16.698 19.807 45.971 1.00 93.62 119 LEU A N 1
ATOM 950 C CA . LEU A 1 119 ? -18.146 19.911 46.170 1.00 93.62 119 LEU A CA 1
ATOM 951 C C . LEU A 1 119 ? -18.744 18.639 46.783 1.00 93.62 119 LEU A C 1
ATOM 953 O O . LEU A 1 119 ? -19.572 18.745 47.688 1.00 93.62 119 LEU A O 1
ATOM 957 N N . ARG A 1 120 ? -18.299 17.449 46.350 1.00 92.75 120 ARG A N 1
ATOM 958 C CA . ARG A 1 120 ? -18.721 16.172 46.954 1.00 92.75 120 ARG A CA 1
ATOM 959 C C . ARG A 1 120 ? -18.333 16.095 48.427 1.00 92.75 120 ARG A C 1
ATOM 961 O O . ARG A 1 120 ? -19.198 15.831 49.253 1.00 92.75 120 ARG A O 1
ATOM 968 N N . GLN A 1 121 ? -17.088 16.428 48.769 1.00 93.69 121 GLN A N 1
ATOM 969 C CA . GLN A 1 121 ? -16.635 16.453 50.166 1.00 93.69 121 GLN A CA 1
ATOM 970 C C . GLN A 1 121 ? -17.437 17.447 51.021 1.00 93.69 121 GLN A C 1
ATOM 972 O O . GLN A 1 121 ? -17.813 17.147 52.152 1.00 93.69 121 GLN A O 1
ATOM 977 N N . ALA A 1 122 ? -17.749 18.628 50.481 1.00 91.56 122 ALA A N 1
ATOM 978 C CA . ALA A 1 122 ? -18.567 19.618 51.177 1.00 91.56 122 ALA A CA 1
ATOM 979 C C . ALA A 1 122 ? -20.023 19.154 51.374 1.00 91.56 122 ALA A C 1
ATOM 981 O O . ALA A 1 122 ? -20.654 19.510 52.371 1.00 91.56 122 ALA A O 1
ATOM 982 N N . GLN A 1 123 ? -20.567 18.376 50.435 1.00 89.12 123 GLN A N 1
ATOM 983 C CA . GLN A 1 123 ? -21.898 17.786 50.546 1.00 89.12 123 GLN A CA 1
ATOM 984 C C . GLN A 1 123 ? -21.922 16.662 51.588 1.00 89.12 123 GLN A C 1
ATOM 986 O O . GLN A 1 123 ? -22.808 16.661 52.441 1.00 89.12 123 GLN A O 1
ATOM 991 N N . GLU A 1 124 ? -20.919 15.783 51.577 1.00 87.75 124 GLU A N 1
ATOM 992 C CA . GLU A 1 124 ? -20.734 14.719 52.572 1.00 87.75 124 GLU A CA 1
ATOM 993 C C . GLU A 1 124 ? -20.585 15.283 53.992 1.00 87.75 124 GLU A C 1
ATOM 995 O O . GLU A 1 124 ? -21.178 14.760 54.929 1.00 87.75 124 GLU A O 1
ATOM 1000 N N . ALA A 1 125 ? -19.874 16.402 54.158 1.00 84.31 125 ALA A N 1
ATOM 1001 C CA . ALA A 1 125 ? -19.746 17.077 55.450 1.00 84.31 125 ALA A CA 1
ATOM 1002 C C . ALA A 1 125 ? -21.058 17.724 55.945 1.00 84.31 125 ALA A C 1
ATOM 1004 O O . ALA A 1 125 ? -21.229 17.926 57.148 1.00 84.31 125 ALA A O 1
ATOM 1005 N N . LYS A 1 126 ? -21.984 18.073 55.038 1.00 81.62 126 LYS A N 1
ATOM 1006 C CA . LYS A 1 126 ? -23.303 18.641 55.380 1.00 81.62 126 LYS A CA 1
ATOM 1007 C C . LYS A 1 126 ? -24.351 17.572 55.664 1.00 81.62 126 LYS A C 1
ATOM 1009 O O . LYS A 1 126 ? -25.247 17.813 56.473 1.00 81.62 126 LYS A O 1
ATOM 1014 N N . SER A 1 127 ? -24.251 16.405 55.034 1.00 72.38 127 SER A N 1
ATOM 1015 C CA . SER A 1 127 ? -24.963 15.215 55.486 1.00 72.38 127 SER A CA 1
ATOM 1016 C C . SER A 1 127 ? -24.291 14.717 56.764 1.00 72.38 127 SER A C 1
ATOM 1018 O O . SER A 1 127 ? -23.382 13.895 56.716 1.00 72.38 127 SER A O 1
ATOM 1020 N N . GLY A 1 128 ? -24.706 15.248 57.918 1.00 64.44 128 GLY A N 1
ATOM 1021 C CA . GLY A 1 128 ? -24.314 14.692 59.216 1.00 64.44 128 GLY A CA 1
ATOM 1022 C C . GLY A 1 128 ? -24.554 13.175 59.265 1.00 64.44 128 GLY A C 1
ATOM 1023 O O . GLY A 1 128 ? -25.305 12.663 58.430 1.00 64.44 128 GLY A O 1
ATOM 1024 N N . PRO A 1 129 ? -23.926 12.449 60.212 1.00 56.62 129 PRO A N 1
ATOM 1025 C CA . PRO A 1 129 ? -23.983 10.993 60.268 1.00 56.62 129 PRO A CA 1
ATOM 1026 C C . PRO A 1 129 ? -25.437 10.560 60.151 1.00 56.62 129 PRO A C 1
ATOM 1028 O O . PRO A 1 129 ? -26.250 10.883 61.019 1.00 56.62 129 PRO A O 1
ATOM 1031 N N . ALA A 1 130 ? -25.761 9.896 59.039 1.00 53.41 130 ALA A N 1
ATOM 1032 C CA . ALA A 1 130 ? -27.053 9.272 58.869 1.00 53.41 130 ALA A CA 1
ATOM 1033 C C . ALA A 1 130 ? -27.182 8.309 60.044 1.00 53.41 130 ALA A C 1
ATOM 1035 O O . ALA A 1 130 ? -26.511 7.275 60.083 1.00 53.41 130 ALA A O 1
ATOM 1036 N N . GLN A 1 131 ? -27.969 8.696 61.052 1.00 49.94 131 GLN A N 1
ATOM 1037 C CA . GLN A 1 131 ? -28.403 7.737 62.045 1.00 49.94 131 GLN A CA 1
ATOM 1038 C C . GLN A 1 131 ? -29.018 6.591 61.245 1.00 49.94 131 GLN A C 1
ATOM 1040 O O . GLN A 1 131 ? -29.796 6.870 60.325 1.00 49.94 131 GLN A O 1
ATOM 1045 N N . PRO A 1 132 ? -28.632 5.335 61.519 1.00 41.31 132 PRO A N 1
ATOM 1046 C CA . PRO A 1 132 ? -29.281 4.201 60.901 1.00 41.31 132 PRO A CA 1
ATOM 1047 C C . PRO A 1 132 ? -30.754 4.339 61.257 1.00 41.31 132 PRO A C 1
ATOM 1049 O O . PRO A 1 132 ? -31.146 4.192 62.412 1.00 41.31 132 PRO A O 1
ATOM 1052 N N . MET A 1 133 ? -31.556 4.739 60.276 1.00 43.47 133 MET A N 1
ATOM 1053 C CA . MET A 1 133 ? -32.988 4.647 60.406 1.00 43.47 133 MET A CA 1
ATOM 1054 C C . MET A 1 133 ? -33.224 3.143 60.439 1.00 43.47 133 MET A C 1
ATOM 1056 O O . MET A 1 133 ? -33.080 2.479 59.412 1.00 43.47 133 MET A O 1
ATOM 1060 N N . GLU A 1 134 ? -33.446 2.599 61.637 1.00 45.41 134 GLU A N 1
ATOM 1061 C CA . GLU A 1 134 ? -34.019 1.272 61.804 1.00 45.41 134 GLU A CA 1
ATOM 1062 C C . GLU A 1 134 ? -35.314 1.280 60.995 1.00 45.41 134 GLU A C 1
ATOM 1064 O O . GLU A 1 134 ? -36.340 1.826 61.403 1.00 45.41 134 GLU A O 1
ATOM 1069 N N . VAL A 1 135 ? -35.234 0.748 59.779 1.00 45.03 135 VAL A N 1
ATOM 1070 C CA . VAL A 1 135 ? -36.409 0.332 59.037 1.00 45.03 135 VAL A CA 1
ATOM 1071 C C . VAL A 1 135 ? -36.868 -0.919 59.762 1.00 45.03 135 VAL A C 1
ATOM 1073 O O . VAL A 1 135 ? -36.412 -2.022 59.483 1.00 45.03 135 VAL A O 1
ATOM 1076 N N . ASP A 1 136 ? -37.704 -0.701 60.770 1.00 40.66 136 ASP A N 1
ATOM 1077 C CA . ASP A 1 136 ? -38.520 -1.735 61.376 1.00 40.66 136 ASP A CA 1
ATOM 1078 C C . ASP A 1 136 ? -39.302 -2.404 60.237 1.00 40.66 136 ASP A C 1
ATOM 1080 O O . ASP A 1 136 ? -40.196 -1.800 59.634 1.00 40.66 136 ASP A O 1
ATOM 1084 N N . GLU A 1 137 ? -38.910 -3.631 59.884 1.00 42.41 137 GLU A N 1
ATOM 1085 C CA . GLU A 1 137 ? -39.612 -4.511 58.949 1.00 42.41 137 GLU A CA 1
ATOM 1086 C C . GLU A 1 137 ? -40.943 -4.968 59.569 1.00 42.41 137 GLU A C 1
ATOM 1088 O O . GLU A 1 137 ? -41.241 -6.153 59.692 1.00 42.41 137 GLU A O 1
ATOM 1093 N N . THR A 1 138 ? -41.809 -4.029 59.942 1.00 41.19 138 THR A N 1
ATOM 1094 C CA . THR A 1 138 ? -43.228 -4.326 60.074 1.00 41.19 138 THR A CA 1
ATOM 1095 C C . THR A 1 138 ? -43.853 -4.143 58.703 1.00 41.19 138 THR A C 1
ATOM 1097 O O . THR A 1 138 ? -44.260 -3.056 58.293 1.00 41.19 138 THR A O 1
ATOM 1100 N N . SER A 1 139 ? -43.922 -5.253 57.968 1.00 45.75 139 SER A N 1
ATOM 1101 C CA . SER A 1 139 ? -44.724 -5.393 56.760 1.00 45.75 139 SER A CA 1
ATOM 1102 C C . SER A 1 139 ? -46.188 -5.050 57.073 1.00 45.75 139 SER A C 1
ATOM 1104 O O . SER A 1 139 ? -46.996 -5.915 57.415 1.00 45.75 139 SER A O 1
ATOM 1106 N N . LYS A 1 140 ? -46.551 -3.770 56.987 1.00 42.16 140 LYS A N 1
ATOM 1107 C CA . LYS A 1 140 ? -47.945 -3.341 56.919 1.00 42.16 140 LYS A CA 1
ATOM 1108 C C . LYS A 1 140 ? -48.313 -3.200 55.442 1.00 42.16 140 LYS A C 1
ATOM 1110 O O . LYS A 1 140 ? -47.871 -2.244 54.799 1.00 42.16 140 LYS A O 1
ATOM 1115 N N . PRO A 1 141 ? -49.102 -4.130 54.874 1.00 43.59 141 PRO A N 1
ATOM 1116 C CA . PRO A 1 141 ? -49.687 -3.919 53.560 1.00 43.59 141 PRO A CA 1
ATOM 1117 C C . PRO A 1 141 ? -50.628 -2.713 53.683 1.00 43.59 141 PRO A C 1
ATOM 1119 O O . PRO A 1 141 ? -51.521 -2.716 54.525 1.00 43.59 141 PRO A O 1
ATOM 1122 N N . GLY A 1 142 ? -50.372 -1.645 52.924 1.00 48.72 142 GLY A N 1
ATOM 1123 C CA . GLY A 1 142 ? -51.282 -0.492 52.863 1.00 48.72 142 GLY A CA 1
ATOM 1124 C C . GLY A 1 142 ? -50.636 0.891 52.747 1.00 48.72 142 GLY A C 1
ATOM 1125 O O . GLY A 1 142 ? -51.352 1.874 52.578 1.00 48.72 142 GLY A O 1
ATOM 1126 N N . TRP A 1 143 ? -49.302 1.028 52.798 1.00 49.47 143 TRP A N 1
ATOM 1127 C CA . TRP A 1 143 ? -48.675 2.360 52.643 1.00 49.47 143 TRP A CA 1
ATOM 1128 C C . TRP A 1 143 ? -48.914 2.974 51.247 1.00 49.47 143 TRP A C 1
ATOM 1130 O O . TRP A 1 143 ? -49.109 4.178 51.106 1.00 49.47 143 TRP A O 1
ATOM 1140 N N . TRP A 1 144 ? -48.990 2.117 50.232 1.00 49.34 144 TRP A N 1
ATOM 1141 C CA . TRP A 1 144 ? -49.223 2.453 48.833 1.00 49.34 144 TRP A CA 1
ATOM 1142 C C . TRP A 1 144 ? -50.686 2.852 48.574 1.00 49.34 144 TRP A C 1
ATOM 1144 O O . TRP A 1 144 ? -50.928 3.818 47.857 1.00 49.34 144 TRP A O 1
ATOM 1154 N N . GLU A 1 145 ? -51.655 2.237 49.261 1.00 53.22 145 GLU A N 1
ATOM 1155 C CA . GLU A 1 145 ? -53.070 2.652 49.213 1.00 53.22 145 GLU A CA 1
ATOM 1156 C C . GLU A 1 145 ? -53.294 4.046 49.824 1.00 53.22 145 GLU A C 1
ATOM 1158 O O . GLU A 1 145 ? -54.127 4.817 49.348 1.00 53.22 145 GLU A O 1
ATOM 1163 N N . LYS A 1 146 ? -52.502 4.419 50.839 1.00 54.88 146 LYS A N 1
ATOM 1164 C CA . LYS A 1 146 ? -52.550 5.760 51.444 1.00 54.88 146 LYS A CA 1
ATOM 1165 C C . LYS A 1 146 ? -51.934 6.844 50.553 1.00 54.88 146 LYS A C 1
ATOM 1167 O O . LYS A 1 146 ? -52.388 7.984 50.604 1.00 54.88 146 LYS A O 1
ATOM 1172 N N . ALA A 1 147 ? -50.938 6.496 49.737 1.00 51.09 147 ALA A N 1
ATOM 1173 C CA . ALA A 1 147 ? -50.332 7.411 48.771 1.00 51.09 147 ALA A CA 1
ATOM 1174 C C . ALA A 1 147 ? -51.269 7.686 47.580 1.00 51.09 147 ALA A C 1
ATOM 1176 O O . ALA A 1 147 ? -51.434 8.838 47.189 1.00 51.09 147 ALA A O 1
ATOM 1177 N N . CYS A 1 148 ? -51.973 6.667 47.073 1.00 48.66 148 CYS A N 1
ATOM 1178 C CA . CYS A 1 148 ? -52.957 6.845 45.998 1.00 48.66 148 CYS A CA 1
ATOM 1179 C C . CYS A 1 148 ? -54.179 7.679 46.431 1.00 48.66 148 CYS A C 1
ATOM 1181 O O . CYS A 1 148 ? -54.729 8.437 45.632 1.00 48.66 148 CYS A O 1
ATOM 1183 N N . GLY A 1 149 ? -54.564 7.611 47.712 1.00 49.53 149 GLY A N 1
ATOM 1184 C CA . GLY A 1 149 ? -55.659 8.413 48.268 1.00 49.53 149 GLY A CA 1
ATOM 1185 C C . GLY A 1 149 ? -55.366 9.915 48.413 1.00 49.53 149 GLY A C 1
ATOM 1186 O O . GLY A 1 149 ? -56.308 10.701 48.466 1.00 49.53 149 GLY A O 1
ATOM 1187 N N . LEU A 1 150 ? -54.093 10.331 48.458 1.00 50.72 150 LEU A N 1
ATOM 1188 C CA . LEU A 1 150 ? -53.703 11.742 48.625 1.00 50.72 150 LEU A CA 1
ATOM 1189 C C . LEU A 1 150 ? -53.640 12.527 47.303 1.00 50.72 150 LEU A C 1
ATOM 1191 O O . LEU A 1 150 ? -53.716 13.752 47.336 1.00 50.72 150 LEU A O 1
ATOM 1195 N N . GLU A 1 151 ? -53.578 11.846 46.154 1.00 49.25 151 GLU A N 1
ATOM 1196 C CA . GLU A 1 151 ? -53.552 12.479 44.822 1.00 49.25 151 GLU A CA 1
ATOM 1197 C C . GLU A 1 151 ? -54.823 12.241 43.983 1.00 49.25 151 GLU A C 1
ATOM 1199 O O . GLU A 1 151 ? -54.901 12.668 42.833 1.00 49.25 151 GLU A O 1
ATOM 1204 N N . GLY A 1 152 ? -55.850 11.585 44.535 1.00 46.19 152 GLY A N 1
ATOM 1205 C CA . GLY A 1 152 ? -57.108 11.345 43.813 1.00 46.19 152 GLY A CA 1
ATOM 1206 C C . GLY A 1 152 ? -56.975 10.396 42.613 1.00 46.19 152 GLY A C 1
ATOM 1207 O O . GLY A 1 152 ? -57.824 10.408 41.721 1.00 46.19 152 GLY A O 1
ATOM 1208 N N . ALA A 1 153 ? -55.926 9.569 42.576 1.00 52.06 153 ALA A N 1
ATOM 1209 C CA . ALA A 1 153 ? -55.707 8.587 41.522 1.00 52.06 153 ALA A CA 1
ATOM 1210 C C . ALA A 1 153 ? -56.396 7.256 41.873 1.00 52.06 153 ALA A C 1
ATOM 1212 O O . ALA A 1 153 ? -56.099 6.641 42.896 1.00 52.06 153 ALA A O 1
ATOM 1213 N N . SER A 1 154 ? -57.315 6.796 41.016 1.00 46.66 154 SER A N 1
ATOM 1214 C CA . SER A 1 154 ? -57.948 5.476 41.153 1.00 46.66 154 SER A CA 1
ATOM 1215 C C . SER A 1 154 ? -56.944 4.356 40.850 1.00 46.66 154 SER A C 1
ATOM 1217 O O . SER A 1 154 ? -56.329 4.326 39.781 1.00 46.66 154 SER A O 1
ATOM 1219 N N . CYS A 1 155 ? -56.818 3.407 41.780 1.00 48.50 155 CYS A N 1
ATOM 1220 C CA . CYS A 1 155 ? -55.967 2.220 41.659 1.00 48.50 155 CYS A CA 1
ATOM 1221 C C . CYS A 1 155 ? -56.452 1.203 40.607 1.00 48.50 155 CYS A C 1
ATOM 1223 O O . CYS A 1 155 ? -55.740 0.240 40.332 1.00 48.50 155 CYS A O 1
ATOM 1225 N N . ASP A 1 156 ? -57.601 1.425 39.961 1.00 51.81 156 ASP A N 1
ATOM 1226 C CA . ASP A 1 156 ? -58.116 0.546 38.900 1.00 51.81 156 ASP A CA 1
ATOM 1227 C C . ASP A 1 156 ? -57.365 0.706 37.557 1.00 51.81 156 ASP A C 1
ATOM 1229 O O . ASP A 1 156 ? -57.655 0.011 36.583 1.00 51.81 156 ASP A O 1
ATOM 1233 N N . ALA A 1 157 ? -56.386 1.615 37.478 1.00 46.28 157 ALA A N 1
ATOM 1234 C CA . ALA A 1 157 ? -55.677 1.952 36.240 1.00 46.28 157 ALA A CA 1
ATOM 1235 C C . ALA A 1 157 ? -54.407 1.120 35.950 1.00 46.28 157 ALA A C 1
ATOM 1237 O O . ALA A 1 157 ? -53.801 1.303 34.893 1.00 46.28 157 ALA A O 1
ATOM 1238 N N . PHE A 1 158 ? -54.001 0.192 36.826 1.00 40.56 158 PHE A N 1
ATOM 1239 C CA . PHE A 1 158 ? -52.793 -0.622 36.621 1.00 40.56 158 PHE A CA 1
ATOM 1240 C C . PHE A 1 158 ? -53.105 -2.125 36.593 1.00 40.56 158 PHE A C 1
ATOM 1242 O O . PHE A 1 158 ? -53.281 -2.738 37.646 1.00 40.56 158 PHE A O 1
ATOM 1249 N N . PRO A 1 159 ? -53.131 -2.773 35.412 1.00 39.41 159 PRO A N 1
ATOM 1250 C CA . PRO A 1 159 ? -53.272 -4.215 35.348 1.00 39.41 159 PRO A CA 1
ATOM 1251 C C . PRO A 1 159 ? -51.936 -4.885 35.687 1.00 39.41 159 PRO A C 1
ATOM 1253 O O . PRO A 1 159 ? -50.977 -4.843 34.913 1.00 39.41 159 PRO A O 1
ATOM 1256 N N . LEU A 1 160 ? -51.904 -5.541 36.848 1.00 35.53 160 LEU A N 1
ATOM 1257 C CA . LEU A 1 160 ? -50.939 -6.586 37.183 1.00 35.53 160 LEU A CA 1
ATOM 1258 C C . LEU A 1 160 ? -50.982 -7.676 36.100 1.00 35.53 160 LEU A C 1
ATOM 1260 O O . LEU A 1 160 ? -52.031 -8.257 35.819 1.00 35.53 160 LEU A O 1
ATOM 1264 N N . ILE A 1 161 ? -49.834 -7.952 35.481 1.00 32.91 161 ILE A N 1
ATOM 1265 C CA . ILE A 1 161 ? -49.687 -9.011 34.480 1.00 32.91 161 ILE A CA 1
ATOM 1266 C C . ILE A 1 161 ? -49.797 -10.364 35.190 1.00 32.91 161 ILE A C 1
ATOM 1268 O O . ILE A 1 161 ? -48.849 -10.835 35.817 1.00 32.91 161 ILE A O 1
ATOM 1272 N N . ALA A 1 162 ? -50.960 -11.001 35.064 1.00 31.80 162 ALA A N 1
ATOM 1273 C CA . ALA A 1 162 ? -51.131 -12.416 35.345 1.00 31.80 162 ALA A CA 1
ATOM 1274 C C . ALA A 1 162 ? -50.554 -13.236 34.181 1.00 31.80 162 ALA A C 1
ATOM 1276 O O . ALA A 1 162 ? -50.973 -13.119 33.028 1.00 31.80 162 ALA A O 1
ATOM 1277 N N . VAL A 1 163 ? -49.584 -14.087 34.499 1.00 36.00 163 VAL A N 1
ATOM 1278 C CA . VAL A 1 163 ? -49.107 -15.156 33.624 1.00 36.00 163 VAL A CA 1
ATOM 1279 C C . VAL A 1 163 ? -50.173 -16.248 33.604 1.00 36.00 163 VAL A C 1
ATOM 1281 O O . VAL A 1 163 ? -50.355 -16.907 34.621 1.00 36.00 163 VAL A O 1
ATOM 1284 N N . GLN A 1 164 ? -50.836 -16.482 32.463 1.00 29.30 164 GLN A N 1
ATOM 1285 C CA . GLN A 1 164 ? -51.240 -17.836 32.064 1.00 29.30 164 GLN A CA 1
ATOM 1286 C C . GLN A 1 164 ? -51.654 -17.981 30.587 1.00 29.30 164 GLN A C 1
ATOM 1288 O O . GLN A 1 164 ? -52.165 -17.087 29.922 1.00 29.30 164 GLN A O 1
ATOM 1293 N N . SER A 1 165 ? -51.345 -19.188 30.127 1.00 29.91 165 SER A N 1
ATOM 1294 C CA . SER A 1 165 ? -51.410 -19.867 28.833 1.00 29.91 165 SER A CA 1
ATOM 1295 C C . SER A 1 165 ? -52.706 -19.841 27.999 1.00 29.91 165 SER A C 1
ATOM 1297 O O . SER A 1 165 ? -53.798 -20.001 28.524 1.00 29.91 165 SER A O 1
ATOM 1299 N N . LYS A 1 166 ? -52.481 -19.867 26.669 1.00 34.25 166 LYS A N 1
ATOM 1300 C CA . LYS A 1 166 ? -53.204 -20.553 25.564 1.00 34.25 166 LYS A CA 1
ATOM 1301 C C . LYS A 1 166 ? -54.737 -20.420 25.438 1.00 34.25 166 LYS A C 1
ATOM 1303 O O . LYS A 1 166 ? -55.488 -21.064 26.154 1.00 34.25 166 LYS A O 1
ATOM 1308 N N . SER A 1 167 ? -55.169 -19.852 24.306 1.00 28.02 167 SER A N 1
ATOM 1309 C CA . SER A 1 167 ? -56.100 -20.531 23.382 1.00 28.02 167 SER A CA 1
ATOM 1310 C C . SER A 1 167 ? -55.953 -19.993 21.949 1.00 28.02 167 SER A C 1
ATOM 1312 O O . SER A 1 167 ? -55.716 -18.806 21.723 1.00 28.02 167 SER A O 1
ATOM 1314 N N . GLU A 1 168 ? -56.003 -20.904 20.978 1.00 40.50 168 GLU A N 1
ATOM 1315 C CA . GLU A 1 168 ? -55.894 -20.645 19.543 1.00 40.50 168 GLU A CA 1
ATOM 1316 C C . GLU A 1 168 ? -57.250 -20.240 18.958 1.00 40.50 168 GLU A C 1
ATOM 1318 O O . GLU A 1 168 ? -58.241 -20.948 19.123 1.00 40.50 168 GLU A O 1
ATOM 1323 N N . ALA A 1 169 ? -57.281 -19.150 18.187 1.00 30.75 169 ALA A N 1
ATOM 1324 C CA . ALA A 1 169 ? -58.346 -18.893 17.224 1.00 30.75 169 ALA A CA 1
ATOM 1325 C C . ALA A 1 169 ? -57.808 -18.127 16.002 1.00 30.75 169 ALA A C 1
ATOM 1327 O O . ALA A 1 169 ? -57.378 -16.978 16.092 1.00 30.75 169 ALA A O 1
ATOM 1328 N N . LYS A 1 170 ? -57.812 -18.842 14.869 1.00 36.94 170 LYS A N 1
ATOM 1329 C CA . LYS A 1 170 ? -57.789 -18.422 13.454 1.00 36.94 170 LYS A CA 1
ATOM 1330 C C . LYS A 1 170 ? -57.356 -16.976 13.177 1.00 36.94 170 LYS A C 1
ATOM 1332 O O . LYS A 1 170 ? -58.173 -16.061 13.117 1.00 36.94 170 LYS A O 1
ATOM 1337 N N . ARG A 1 171 ? -56.062 -16.797 12.894 1.00 32.75 171 ARG A N 1
ATOM 1338 C CA . ARG A 1 171 ? -55.493 -15.540 12.398 1.00 32.75 171 ARG A CA 1
ATOM 1339 C C . ARG A 1 171 ? -55.102 -15.692 10.932 1.00 32.75 171 ARG A C 1
ATOM 1341 O O . ARG A 1 171 ? -54.239 -16.497 10.602 1.00 32.75 171 ARG A O 1
ATOM 1348 N N . SER A 1 172 ? -55.739 -14.888 10.089 1.00 32.16 172 SER A N 1
ATOM 1349 C CA . SER A 1 172 ? -55.373 -14.654 8.694 1.00 32.16 172 SER A CA 1
ATOM 1350 C C . SER A 1 172 ? -53.881 -14.338 8.559 1.00 32.16 172 SER A C 1
ATOM 1352 O O . SER A 1 172 ? -53.344 -13.503 9.295 1.00 32.16 172 SER A O 1
ATOM 1354 N N . GLU A 1 173 ? -53.251 -15.016 7.608 1.00 34.75 173 GLU A N 1
ATOM 1355 C CA . GLU A 1 173 ? -51.879 -14.866 7.124 1.00 34.75 173 GLU A CA 1
ATOM 1356 C C . GLU A 1 173 ? -51.393 -13.405 7.146 1.00 34.75 173 GLU A C 1
ATOM 1358 O O . GLU A 1 173 ? -51.933 -12.564 6.432 1.00 34.75 173 GLU A O 1
ATOM 1363 N N . LYS A 1 174 ? -50.405 -13.100 8.006 1.00 38.16 174 LYS A N 1
ATOM 1364 C CA . LYS A 1 174 ? -49.488 -11.927 7.986 1.00 38.16 174 LYS A CA 1
ATOM 1365 C C . LYS A 1 174 ? -48.604 -11.925 9.248 1.00 38.16 174 LYS A C 1
ATOM 1367 O O . LYS A 1 174 ? -48.524 -10.944 9.989 1.00 38.16 174 LYS A O 1
ATOM 1372 N N . LYS A 1 175 ? -47.969 -13.059 9.551 1.00 34.66 175 LYS A N 1
ATOM 1373 C CA . LYS A 1 175 ? -46.975 -13.180 10.627 1.00 34.66 175 LYS A CA 1
ATOM 1374 C C . LYS A 1 175 ? -45.732 -13.828 10.021 1.00 34.66 175 LYS A C 1
ATOM 1376 O O . LYS A 1 175 ? -45.861 -14.872 9.397 1.00 34.66 175 LYS A O 1
ATOM 1381 N N . PHE A 1 176 ? -44.573 -13.203 10.187 1.00 45.94 176 PHE A N 1
ATOM 1382 C CA . PHE A 1 176 ? -43.286 -13.778 9.804 1.00 45.94 176 PHE A CA 1
ATOM 1383 C C . PHE A 1 176 ? -42.457 -13.905 11.079 1.00 45.94 176 PHE A C 1
ATOM 1385 O O . PHE A 1 176 ? -42.296 -12.919 11.799 1.00 45.94 176 PHE A O 1
ATOM 1392 N N . ASP A 1 177 ? -42.018 -15.123 11.381 1.00 40.28 177 ASP A N 1
ATOM 1393 C CA . ASP A 1 177 ? -41.037 -15.401 12.426 1.00 40.28 177 ASP A CA 1
ATOM 1394 C C . ASP A 1 177 ? -39.670 -15.539 11.753 1.00 40.28 177 ASP A C 1
ATOM 1396 O O . ASP A 1 177 ? -39.525 -16.310 10.806 1.00 40.28 177 ASP A O 1
ATOM 1400 N N . VAL A 1 178 ? -38.686 -14.774 12.222 1.00 39.22 178 VAL A N 1
ATOM 1401 C CA . VAL A 1 178 ? -37.274 -14.971 11.879 1.00 39.22 178 VAL A CA 1
ATOM 1402 C C . VAL A 1 178 ? -36.654 -15.642 13.098 1.00 39.22 178 VAL A C 1
ATOM 1404 O O . VAL A 1 178 ? -36.574 -15.035 14.161 1.00 39.22 178 VAL A O 1
ATOM 1407 N N . THR A 1 179 ? -36.319 -16.924 12.974 1.00 40.34 179 THR A N 1
ATOM 1408 C CA . THR A 1 179 ? -35.914 -17.795 14.093 1.00 40.34 179 THR A CA 1
ATOM 1409 C C . THR A 1 179 ? -34.412 -17.772 14.395 1.00 40.34 179 THR A C 1
ATOM 1411 O O . THR A 1 179 ? -33.965 -18.509 15.267 1.00 40.34 179 THR A O 1
ATOM 1414 N N . ASP A 1 180 ? -33.628 -16.970 13.672 1.00 41.25 180 ASP A N 1
ATOM 1415 C CA . ASP A 1 180 ? -32.166 -16.926 13.776 1.00 41.25 180 ASP A CA 1
ATOM 1416 C C . ASP A 1 180 ? -31.690 -15.785 14.689 1.00 41.25 180 ASP A C 1
ATOM 1418 O O . ASP A 1 180 ? -31.988 -14.615 14.441 1.00 41.25 180 ASP A O 1
ATOM 1422 N N . ALA A 1 181 ? -30.920 -16.157 15.719 1.00 38.25 181 ALA A N 1
ATOM 1423 C CA . ALA A 1 181 ? -30.400 -15.283 16.766 1.00 38.25 181 ALA A CA 1
ATOM 1424 C C . ALA A 1 181 ? -29.414 -14.204 16.260 1.00 38.25 181 ALA A C 1
ATOM 1426 O O . ALA A 1 181 ? -29.198 -13.186 16.917 1.00 38.25 181 ALA A O 1
ATOM 1427 N N . MET A 1 182 ? -28.791 -14.438 15.098 1.00 35.84 182 MET A N 1
ATOM 1428 C CA . MET A 1 182 ? -27.711 -13.605 14.547 1.00 35.84 182 MET A CA 1
ATOM 1429 C C . MET A 1 182 ? -28.183 -12.611 13.476 1.00 35.84 182 MET A C 1
ATOM 1431 O O . MET A 1 182 ? -27.385 -11.847 12.929 1.00 35.84 182 MET A O 1
ATOM 1435 N N . HIS A 1 183 ? -29.483 -12.575 13.180 1.00 39.91 183 HIS A N 1
ATOM 1436 C CA . HIS A 1 183 ? -30.058 -11.583 12.278 1.00 39.91 183 HIS A CA 1
ATOM 1437 C C . HIS A 1 183 ? -30.107 -10.200 12.946 1.00 39.91 183 HIS A C 1
ATOM 1439 O O . HIS A 1 183 ? -30.735 -10.016 13.987 1.00 39.91 183 HIS A O 1
ATOM 1445 N N . SER A 1 184 ? -29.548 -9.176 12.291 1.00 35.81 184 SER A N 1
ATOM 1446 C CA . SER A 1 184 ? -29.555 -7.768 12.751 1.00 35.81 184 SER A CA 1
ATOM 1447 C C . SER A 1 184 ? -30.961 -7.145 12.852 1.00 35.81 184 SER A C 1
ATOM 1449 O O . SER A 1 184 ? -31.116 -5.986 13.225 1.00 35.81 184 SER A O 1
ATOM 1451 N N . LEU A 1 185 ? -31.994 -7.902 12.477 1.00 39.50 185 LEU A N 1
ATOM 1452 C CA . LEU A 1 185 ? -33.402 -7.525 12.465 1.00 39.50 185 LEU A CA 1
ATOM 1453 C C . LEU A 1 185 ? -34.181 -8.477 13.373 1.00 39.50 185 LEU A C 1
ATOM 1455 O O . LEU A 1 185 ? -35.076 -9.200 12.940 1.00 39.50 185 LEU A O 1
ATOM 1459 N N . HIS A 1 186 ? -33.821 -8.471 14.650 1.00 36.12 186 HIS A N 1
ATOM 1460 C CA . HIS A 1 186 ? -34.435 -9.277 15.700 1.00 36.12 186 HIS A CA 1
ATOM 1461 C C . HIS A 1 186 ? -35.818 -8.743 16.125 1.00 36.12 186 HIS A C 1
ATOM 1463 O O . HIS A 1 186 ? -36.082 -8.490 17.298 1.00 36.12 186 HIS A O 1
ATOM 1469 N N . ALA A 1 187 ? -36.719 -8.519 15.167 1.00 38.06 187 ALA A N 1
ATOM 1470 C CA . ALA A 1 187 ? -38.015 -7.910 15.435 1.00 38.06 187 ALA A CA 1
ATOM 1471 C C . ALA A 1 187 ? -39.153 -8.541 14.624 1.00 38.06 187 ALA A C 1
ATOM 1473 O O . ALA A 1 187 ? -39.203 -8.462 13.396 1.00 38.06 187 ALA A O 1
ATOM 1474 N N . GLN A 1 188 ? -40.144 -9.090 15.336 1.00 35.22 188 GLN A N 1
ATOM 1475 C CA . GLN A 1 188 ? -41.480 -9.330 14.787 1.00 35.22 188 GLN A CA 1
ATOM 1476 C C . GLN A 1 188 ? -42.144 -7.972 14.503 1.00 35.22 188 GLN A C 1
ATOM 1478 O O . GLN A 1 188 ? -42.776 -7.383 15.375 1.00 35.22 188 GLN A O 1
ATOM 1483 N N . PHE A 1 189 ? -42.034 -7.452 13.281 1.00 40.94 189 PHE A N 1
ATOM 1484 C CA . PHE A 1 189 ? -42.728 -6.215 12.917 1.00 40.94 189 PHE A CA 1
ATOM 1485 C C . PHE A 1 189 ? -44.215 -6.486 12.645 1.00 40.94 189 PHE A C 1
ATOM 1487 O O . PHE A 1 189 ? -44.586 -6.929 11.556 1.00 40.94 189 PHE A O 1
ATOM 1494 N N . ARG A 1 190 ? -45.098 -6.177 13.607 1.00 41.00 190 ARG A N 1
ATOM 1495 C CA . ARG A 1 190 ? -46.532 -5.986 13.324 1.00 41.00 190 ARG A CA 1
ATOM 1496 C C . ARG A 1 190 ? -46.867 -4.498 13.349 1.00 41.00 190 ARG A C 1
ATOM 1498 O O . ARG A 1 190 ? -46.904 -3.870 14.399 1.00 41.00 190 ARG A O 1
ATOM 1505 N N . CYS A 1 191 ? -47.200 -3.955 12.182 1.00 45.28 191 CYS A N 1
ATOM 1506 C CA . CYS A 1 191 ? -47.592 -2.555 11.963 1.00 45.28 191 CYS A CA 1
ATOM 1507 C C . CYS A 1 191 ? -48.994 -2.194 12.523 1.00 45.28 191 CYS A C 1
ATOM 1509 O O . CYS A 1 191 ? -49.690 -1.340 11.991 1.00 45.28 191 CYS A O 1
ATOM 1511 N N . GLN A 1 192 ? -49.479 -2.865 13.569 1.00 38.03 192 GLN A N 1
ATOM 1512 C CA . GLN A 1 192 ? -50.744 -2.491 14.208 1.00 38.03 192 GLN A CA 1
ATOM 1513 C C . GLN A 1 192 ? -50.569 -2.462 15.720 1.00 38.03 192 GLN A C 1
ATOM 1515 O O . GLN A 1 192 ? -50.721 -3.481 16.390 1.00 38.03 192 GLN A O 1
ATOM 1520 N N . ARG A 1 193 ? -50.278 -1.262 16.243 1.00 43.31 193 ARG A N 1
ATOM 1521 C CA . ARG A 1 193 ? -50.294 -0.932 17.679 1.00 43.31 193 ARG A CA 1
ATOM 1522 C C . ARG A 1 193 ? -49.275 -1.677 18.554 1.00 43.31 193 ARG A C 1
ATOM 1524 O O . ARG A 1 193 ? -49.455 -1.710 19.766 1.00 43.31 193 ARG A O 1
ATOM 1531 N N . GLN A 1 194 ? -48.221 -2.261 17.981 1.00 43.09 194 GLN A N 1
ATOM 1532 C CA . GLN A 1 194 ? -47.113 -2.798 18.776 1.00 43.09 194 GLN A CA 1
ATOM 1533 C C . GLN A 1 194 ? -46.069 -1.706 19.077 1.00 43.09 194 GLN A C 1
ATOM 1535 O O . GLN A 1 194 ? -45.903 -0.791 18.260 1.00 43.09 194 GLN A O 1
ATOM 1540 N N . PRO A 1 195 ? -45.401 -1.777 20.241 1.00 44.47 195 PRO A N 1
ATOM 1541 C CA . PRO A 1 195 ? -44.293 -0.891 20.581 1.00 44.47 195 PRO A CA 1
ATOM 1542 C C . PRO A 1 195 ? -43.120 -1.101 19.615 1.00 44.47 195 PRO A C 1
ATOM 1544 O O . PRO A 1 195 ? -42.911 -2.203 19.100 1.00 44.47 195 PRO A O 1
ATOM 1547 N N . PHE A 1 196 ? -42.385 -0.026 19.329 1.00 43.09 196 PHE A N 1
ATOM 1548 C CA . PHE A 1 196 ? -41.222 -0.070 18.441 1.00 43.09 196 PHE A CA 1
ATOM 1549 C C . PHE A 1 196 ? -40.147 -0.987 19.063 1.00 43.09 196 PHE A C 1
ATOM 1551 O O . PHE A 1 196 ? -39.878 -0.859 20.259 1.00 43.09 196 PHE A O 1
ATOM 1558 N N . PRO A 1 197 ? -39.529 -1.914 18.311 1.00 43.62 197 PRO A N 1
ATOM 1559 C CA . PRO A 1 197 ? -38.459 -2.751 18.840 1.00 43.62 197 PRO A CA 1
ATOM 1560 C C . PRO A 1 197 ? -37.207 -1.882 19.015 1.00 43.62 197 PRO A C 1
ATOM 1562 O O . PRO A 1 197 ? -36.493 -1.612 18.054 1.00 43.62 197 PRO A O 1
ATOM 1565 N N . ILE A 1 198 ? -36.974 -1.387 20.229 1.00 48.56 198 ILE A N 1
ATOM 1566 C CA . ILE A 1 198 ? -35.778 -0.618 20.590 1.00 48.56 198 ILE A CA 1
ATOM 1567 C C . ILE A 1 198 ? -35.013 -1.392 21.660 1.00 48.56 198 ILE A C 1
ATOM 1569 O O . ILE A 1 198 ? -35.607 -1.909 22.607 1.00 48.56 198 ILE A O 1
ATOM 1573 N N . MET A 1 199 ? -33.689 -1.464 21.499 1.00 37.88 199 MET A N 1
ATOM 1574 C CA . MET A 1 199 ? -32.792 -1.955 22.543 1.00 37.88 199 MET A CA 1
ATOM 1575 C C . MET A 1 199 ? -32.843 -0.989 23.738 1.00 37.88 199 MET A C 1
ATOM 1577 O O . MET A 1 199 ? -32.663 0.215 23.533 1.00 37.88 199 MET A O 1
ATOM 1581 N N . PRO A 1 200 ? -33.106 -1.464 24.967 1.00 36.56 200 PRO A N 1
ATOM 1582 C CA . PRO A 1 200 ? -33.226 -0.590 26.130 1.00 36.56 200 PRO A CA 1
ATOM 1583 C C . PRO A 1 200 ? -31.956 0.261 26.308 1.00 36.56 200 PRO A C 1
ATOM 1585 O O . PRO A 1 200 ? -30.859 -0.284 26.391 1.00 36.56 200 PRO A O 1
ATOM 1588 N N . GLY A 1 201 ? -32.113 1.593 26.349 1.00 43.28 201 GLY A N 1
ATOM 1589 C CA . GLY A 1 201 ? -31.030 2.542 26.654 1.00 43.28 201 GLY A CA 1
ATOM 1590 C C . GLY A 1 201 ? -30.610 3.524 25.551 1.00 43.28 201 GLY A C 1
ATOM 1591 O O . GLY A 1 201 ? -29.653 4.261 25.766 1.00 43.28 201 GLY A O 1
ATOM 1592 N N . HIS A 1 202 ? -31.276 3.582 24.389 1.00 48.06 202 HIS A N 1
ATOM 1593 C CA . HIS A 1 202 ? -30.865 4.501 23.315 1.00 48.06 202 HIS A CA 1
ATOM 1594 C C . HIS A 1 202 ? -31.266 5.969 23.610 1.00 48.06 202 HIS A C 1
ATOM 1596 O O . HIS A 1 202 ? -32.460 6.268 23.692 1.00 48.06 202 HIS A O 1
ATOM 1602 N N . PRO A 1 203 ? -30.310 6.912 23.723 1.00 41.62 203 PRO A N 1
ATOM 1603 C CA . PRO A 1 203 ? -30.605 8.322 23.956 1.00 41.62 203 PRO A CA 1
ATOM 1604 C C . PRO A 1 203 ? -31.071 8.955 22.641 1.00 41.62 203 PRO A C 1
ATOM 1606 O O . PRO A 1 203 ? -30.293 9.059 21.696 1.00 41.62 203 PRO A O 1
ATOM 1609 N N . GLY A 1 204 ? -32.345 9.331 22.540 1.00 49.41 204 GLY A N 1
ATOM 1610 C CA . GLY A 1 204 ? -32.828 10.100 21.385 1.00 49.41 204 GLY A CA 1
ATOM 1611 C C . GLY A 1 204 ? -34.279 9.887 20.968 1.00 49.41 204 GLY A C 1
ATOM 1612 O O . GLY A 1 204 ? -34.745 10.638 20.119 1.00 49.41 204 GLY A O 1
ATOM 1613 N N . ILE A 1 205 ? -34.992 8.915 21.548 1.00 52.06 205 ILE A N 1
ATOM 1614 C CA . ILE A 1 205 ? -36.403 8.658 21.226 1.00 52.06 205 ILE A CA 1
ATOM 1615 C C . ILE A 1 205 ? -37.247 8.964 22.471 1.00 52.06 205 ILE A C 1
ATOM 1617 O O . ILE A 1 205 ? -36.991 8.368 23.523 1.00 52.06 205 ILE A O 1
ATOM 1621 N N . PRO A 1 206 ? -38.217 9.891 22.401 1.00 54.84 206 PRO A N 1
ATOM 1622 C CA . PRO A 1 206 ? -39.059 10.213 23.545 1.00 54.84 206 PRO A CA 1
ATOM 1623 C C . PRO A 1 206 ? -39.970 9.023 23.914 1.00 54.84 206 PRO A C 1
ATOM 1625 O O . PRO A 1 206 ? -40.361 8.210 23.072 1.00 54.84 206 PRO A O 1
ATOM 1628 N N . ALA A 1 207 ? -40.241 8.861 25.214 1.00 52.66 207 ALA A N 1
ATOM 1629 C CA . ALA A 1 207 ? -40.886 7.671 25.792 1.00 52.66 207 ALA A CA 1
ATOM 1630 C C . ALA A 1 207 ? -42.370 7.489 25.402 1.00 52.66 207 ALA A C 1
ATOM 1632 O O . ALA A 1 207 ? -42.989 6.474 25.717 1.00 52.66 207 ALA A O 1
ATOM 1633 N N . ASP A 1 208 ? -42.956 8.469 24.727 1.00 53.69 208 ASP A N 1
ATOM 1634 C CA . ASP A 1 208 ? -44.302 8.448 24.166 1.00 53.69 208 ASP A CA 1
ATOM 1635 C C . ASP A 1 208 ? -44.334 7.804 22.767 1.00 53.69 208 ASP A C 1
ATOM 1637 O O . ASP A 1 208 ? -45.231 6.998 22.487 1.00 53.69 208 ASP A O 1
ATOM 1641 N N . ALA A 1 209 ? -43.313 8.049 21.935 1.00 50.72 209 ALA A N 1
ATOM 1642 C CA . ALA A 1 209 ? -43.139 7.452 20.607 1.00 50.72 209 ALA A CA 1
ATOM 1643 C C . ALA A 1 209 ? -42.915 5.925 20.651 1.00 50.72 209 ALA A C 1
ATOM 1645 O O . ALA A 1 209 ? -43.264 5.200 19.714 1.00 50.72 209 ALA A O 1
ATOM 1646 N N . THR A 1 210 ? -42.384 5.405 21.760 1.00 49.84 210 THR A N 1
ATOM 1647 C CA . THR A 1 210 ? -42.144 3.967 21.989 1.00 49.84 210 THR A CA 1
ATOM 1648 C C . THR A 1 210 ? -43.419 3.172 22.275 1.00 49.84 210 THR A C 1
ATOM 1650 O O . THR A 1 210 ? -43.436 1.958 22.064 1.00 49.84 210 THR A O 1
ATOM 1653 N N . SER A 1 211 ? -44.499 3.823 22.722 1.00 49.12 211 SER A N 1
ATOM 1654 C CA . SER A 1 211 ? -45.686 3.129 23.239 1.00 49.12 211 SER A CA 1
ATOM 1655 C C . SER A 1 211 ? -46.610 2.562 22.148 1.00 49.12 211 SER A C 1
ATOM 1657 O O . SER A 1 211 ? -47.300 1.569 22.393 1.00 49.12 211 SER A O 1
ATOM 1659 N N . ARG A 1 212 ? -46.630 3.144 20.934 1.00 52.16 212 ARG A N 1
ATOM 1660 C CA . ARG A 1 212 ? -47.442 2.681 19.786 1.00 52.16 212 ARG A CA 1
ATOM 1661 C C . ARG A 1 212 ? -46.805 3.092 18.450 1.00 52.16 212 ARG A C 1
ATOM 1663 O O . ARG A 1 212 ? -46.673 4.277 18.178 1.00 52.16 212 ARG A O 1
ATOM 1670 N N . CYS A 1 213 ? -46.506 2.140 17.561 1.00 52.94 213 CYS A N 1
ATOM 1671 C CA . CYS A 1 213 ? -46.104 2.452 16.182 1.00 52.94 213 CYS A CA 1
ATOM 1672 C C . CYS A 1 213 ? -47.265 3.123 15.406 1.00 52.94 213 CYS A C 1
ATOM 1674 O O . CYS A 1 213 ? -48.282 2.475 15.145 1.00 52.94 213 CYS A O 1
ATOM 1676 N N . GLN A 1 214 ? -47.113 4.409 15.054 1.00 55.28 214 GLN A N 1
ATOM 1677 C CA . GLN A 1 214 ? -48.077 5.215 14.275 1.00 55.28 214 GLN A CA 1
ATOM 1678 C C . GLN A 1 214 ? -47.617 5.514 12.831 1.00 55.28 214 GLN A C 1
ATOM 1680 O O . GLN A 1 214 ? -48.104 6.458 12.201 1.00 55.28 214 GLN A O 1
ATOM 1685 N N . CYS A 1 215 ? -46.667 4.743 12.289 1.00 55.44 215 CYS A N 1
ATOM 1686 C CA . CYS A 1 215 ? -46.210 4.930 10.909 1.00 55.44 215 CYS A CA 1
ATOM 1687 C C . CYS A 1 215 ? -47.405 4.904 9.935 1.00 55.44 215 CYS A C 1
ATOM 1689 O O . CYS A 1 215 ? -48.204 3.966 9.962 1.00 55.44 215 CYS A O 1
ATOM 1691 N N . GLY A 1 216 ? -47.518 5.932 9.088 1.00 53.34 216 GLY A N 1
ATOM 1692 C CA . GLY A 1 216 ? -48.561 6.029 8.058 1.00 53.34 216 GLY A CA 1
ATOM 1693 C C . GLY A 1 216 ? -49.818 6.843 8.403 1.00 53.34 216 GLY A C 1
ATOM 1694 O O . GLY A 1 216 ? -50.699 6.922 7.552 1.00 53.34 216 GLY A O 1
ATOM 1695 N N . LEU A 1 217 ? -49.922 7.464 9.589 1.00 59.41 217 LEU A N 1
ATOM 1696 C CA . LEU A 1 217 ? -51.057 8.345 9.937 1.00 59.41 217 LEU A CA 1
ATOM 1697 C C . LEU A 1 217 ? -50.644 9.816 10.130 1.00 59.41 217 LEU A C 1
ATOM 1699 O O . LEU A 1 217 ? -51.129 10.675 9.397 1.00 59.41 217 LEU A O 1
ATOM 1703 N N . THR A 1 218 ? -49.736 10.111 11.066 1.00 66.69 218 THR A N 1
ATOM 1704 C CA . THR A 1 218 ? -49.296 11.494 11.377 1.00 66.69 218 THR A CA 1
ATOM 1705 C C . THR A 1 218 ? -47.815 11.625 11.737 1.00 66.69 218 THR A C 1
ATOM 1707 O O . THR A 1 218 ? -47.362 12.739 11.959 1.00 66.69 218 THR A O 1
ATOM 1710 N N . LEU A 1 219 ? -47.067 10.517 11.776 1.00 79.81 219 LEU A N 1
ATOM 1711 C CA . LEU A 1 219 ? -45.686 10.489 12.257 1.00 79.81 219 LEU A CA 1
ATOM 1712 C C . LEU A 1 219 ? -44.746 11.287 11.340 1.00 79.81 219 LEU A C 1
ATOM 1714 O O . LEU A 1 219 ? -44.645 10.990 10.142 1.00 79.81 219 LEU A O 1
ATOM 1718 N N . THR A 1 220 ? -44.026 12.248 11.905 1.00 86.25 220 THR A N 1
ATOM 1719 C CA . THR A 1 220 ? -42.945 12.981 11.233 1.00 86.25 220 THR A CA 1
ATOM 1720 C C . THR A 1 220 ? -41.581 12.583 11.794 1.00 86.25 220 THR A C 1
ATOM 1722 O O . THR A 1 220 ? -41.464 11.819 12.754 1.00 86.25 220 THR A O 1
ATOM 1725 N N . VAL A 1 221 ? -40.504 13.068 11.177 1.00 84.56 221 VAL A N 1
ATOM 1726 C CA . VAL A 1 221 ? -39.148 12.810 11.679 1.00 84.56 221 VAL A CA 1
ATOM 1727 C C . VAL A 1 221 ? -38.897 13.495 13.024 1.00 84.56 221 VAL A C 1
ATOM 1729 O O . VAL A 1 221 ? -38.152 12.943 13.832 1.00 84.56 221 VAL A O 1
ATOM 1732 N N . SER A 1 222 ? -39.536 14.635 13.310 1.00 85.19 222 SER A N 1
ATOM 1733 C CA . SER A 1 222 ? -39.433 15.292 14.623 1.00 85.19 222 SER A CA 1
ATOM 1734 C C . SER A 1 222 ? -39.950 14.432 15.775 1.00 85.19 222 SER A C 1
ATOM 1736 O O . SER A 1 222 ? -39.460 14.556 16.895 1.00 85.19 222 SER A O 1
ATOM 1738 N N . ASP A 1 223 ? -40.903 13.542 15.495 1.00 81.44 223 ASP A N 1
ATOM 1739 C CA . ASP A 1 223 ? -41.441 12.604 16.482 1.00 81.44 223 ASP A CA 1
ATOM 1740 C C . ASP A 1 223 ? -40.465 11.448 16.763 1.00 81.44 223 ASP A C 1
ATOM 1742 O O . ASP A 1 223 ? -40.492 10.838 17.830 1.00 81.44 223 ASP A O 1
ATOM 1746 N N . LEU A 1 224 ? -39.593 11.128 15.797 1.00 78.94 224 LEU A N 1
ATOM 1747 C CA . LEU A 1 224 ? -38.573 10.085 15.927 1.00 78.94 224 LEU A CA 1
ATOM 1748 C C . LEU A 1 224 ? -37.280 10.597 16.560 1.00 78.94 224 LEU A C 1
ATOM 1750 O O . LEU A 1 224 ? -36.584 9.839 17.232 1.00 78.94 224 LEU A O 1
ATOM 1754 N N . ILE A 1 225 ? -36.916 11.843 16.266 1.00 82.19 225 ILE A N 1
ATOM 1755 C CA . ILE A 1 225 ? -35.622 12.423 16.604 1.00 82.19 225 ILE A CA 1
ATOM 1756 C C . ILE A 1 225 ? -35.857 13.853 17.087 1.00 82.19 225 ILE A C 1
ATOM 1758 O O . ILE A 1 225 ? -36.363 14.707 16.357 1.00 82.19 225 ILE A O 1
ATOM 1762 N N . SER A 1 226 ? -35.431 14.140 18.314 1.00 80.81 226 SER A N 1
ATOM 1763 C CA . SER A 1 226 ? -35.543 15.480 18.887 1.00 80.81 226 SER A CA 1
ATOM 1764 C C . SER A 1 226 ? -34.601 16.483 18.197 1.00 80.81 226 SER A C 1
ATOM 1766 O O . SER A 1 226 ? -33.474 16.146 17.837 1.00 80.81 226 SER A O 1
ATOM 1768 N N . ASN A 1 227 ? -35.028 17.747 18.079 1.00 81.69 227 ASN A N 1
ATOM 1769 C CA . ASN A 1 227 ? -34.221 18.881 17.588 1.00 81.69 227 ASN A CA 1
ATOM 1770 C C . ASN A 1 227 ? -33.702 18.766 16.139 1.00 81.69 227 ASN A C 1
ATOM 1772 O O . ASN A 1 227 ? -32.628 19.271 15.807 1.00 81.69 227 ASN A O 1
ATOM 1776 N N . VAL A 1 228 ? -34.462 18.124 15.253 1.00 85.38 228 VAL A N 1
ATOM 1777 C CA . VAL A 1 228 ? -34.111 18.022 13.830 1.00 85.38 228 VAL A CA 1
ATOM 1778 C C . VAL A 1 228 ? -34.410 19.340 13.090 1.00 85.38 228 VAL A C 1
ATOM 1780 O O . VAL A 1 228 ? -35.503 19.893 13.254 1.00 85.38 228 VAL A O 1
ATOM 1783 N N . PRO A 1 229 ? -33.485 19.850 12.248 1.00 86.94 229 PRO A N 1
ATOM 1784 C CA . PRO A 1 229 ? -33.698 21.078 11.486 1.00 86.94 229 PRO A CA 1
ATOM 1785 C C . PRO A 1 229 ? -34.683 20.895 10.318 1.00 86.94 229 PRO A C 1
ATOM 1787 O O . PRO A 1 229 ? -34.837 19.811 9.751 1.00 86.94 229 PRO A O 1
ATOM 1790 N N . GLN A 1 230 ? -35.324 21.991 9.913 1.00 82.31 230 GLN A N 1
ATOM 1791 C CA . GLN A 1 230 ? -36.104 22.070 8.672 1.00 82.31 230 GLN A CA 1
ATOM 1792 C C . GLN A 1 230 ? -35.185 21.896 7.437 1.00 82.31 230 GLN A C 1
ATOM 1794 O O . GLN A 1 230 ? -34.037 22.346 7.482 1.00 82.31 230 GLN A O 1
ATOM 1799 N N . PRO A 1 231 ? -35.634 21.254 6.335 1.00 86.94 231 PRO A N 1
ATOM 1800 C CA . PRO A 1 231 ? -36.991 20.758 6.062 1.00 86.94 231 PRO A CA 1
ATOM 1801 C C .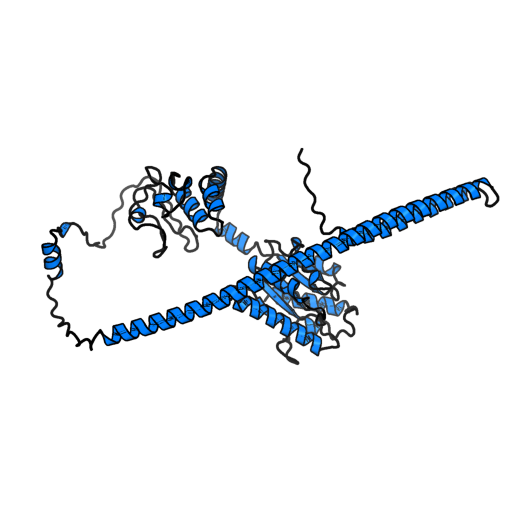 PRO A 1 231 ? -37.292 19.348 6.605 1.00 86.94 231 PRO A C 1
ATOM 1803 O O . PRO A 1 231 ? -38.376 18.818 6.385 1.00 86.94 231 PRO A O 1
ATOM 1806 N N . VAL A 1 232 ? -36.336 18.698 7.277 1.00 88.00 232 VAL A N 1
ATOM 1807 C CA . VAL A 1 232 ? -36.480 17.292 7.697 1.00 88.00 232 VAL A CA 1
ATOM 1808 C C . VAL A 1 232 ? -37.515 17.131 8.796 1.00 88.00 232 VAL A C 1
ATOM 1810 O O . VAL A 1 232 ? -38.175 16.103 8.850 1.00 88.00 232 VAL A O 1
ATOM 1813 N N . ASN A 1 233 ? -37.649 18.135 9.659 1.00 87.25 233 ASN A N 1
ATOM 1814 C CA . ASN A 1 233 ? -38.597 18.143 10.767 1.00 87.25 233 ASN A CA 1
ATOM 1815 C C . ASN A 1 233 ? -40.016 17.716 10.324 1.00 87.25 233 ASN A C 1
ATOM 1817 O O . ASN A 1 233 ? -40.592 16.806 10.918 1.00 87.25 233 ASN A O 1
ATOM 1821 N N . ASP A 1 234 ? -40.486 18.257 9.193 1.00 86.75 234 ASP A N 1
ATOM 1822 C CA . ASP A 1 234 ? -41.817 17.989 8.630 1.00 86.75 234 ASP A CA 1
ATOM 1823 C C . ASP A 1 234 ? -41.872 16.747 7.716 1.00 86.75 234 ASP A C 1
ATOM 1825 O O . ASP A 1 234 ? -42.924 16.422 7.153 1.00 86.75 234 ASP A O 1
ATOM 1829 N N . HIS A 1 235 ? -40.752 16.037 7.527 1.00 87.31 235 HIS A N 1
ATOM 1830 C CA . HIS A 1 235 ? -40.700 14.863 6.655 1.00 87.31 235 HIS A CA 1
ATOM 1831 C C . HIS A 1 235 ? -41.581 13.752 7.225 1.00 87.31 235 HIS A C 1
ATOM 1833 O O . HIS A 1 235 ? -41.400 13.303 8.357 1.00 87.31 235 HIS A O 1
ATOM 1839 N N . ARG A 1 236 ? -42.552 13.292 6.432 1.00 85.00 236 ARG A N 1
ATOM 1840 C CA . ARG A 1 236 ? -43.516 12.280 6.870 1.00 85.00 236 ARG A CA 1
ATOM 1841 C C . ARG A 1 236 ? -42.923 10.882 6.818 1.00 85.00 236 ARG A C 1
ATOM 1843 O O . ARG A 1 236 ? -42.359 10.451 5.814 1.00 85.00 236 ARG A O 1
ATOM 1850 N N . VAL A 1 237 ? -43.145 10.135 7.888 1.00 81.50 237 VAL A N 1
ATOM 1851 C CA . VAL A 1 237 ? -42.705 8.753 8.032 1.00 81.50 237 VAL A CA 1
ATOM 1852 C C . VAL A 1 237 ? -43.881 7.827 7.733 1.00 81.50 237 VAL A C 1
ATOM 1854 O O . VAL A 1 237 ? -44.668 7.432 8.596 1.00 81.50 237 VAL A O 1
ATOM 1857 N N . GLU A 1 238 ? -44.014 7.484 6.454 1.00 77.19 238 GLU A N 1
ATOM 1858 C CA . GLU A 1 238 ? -45.152 6.713 5.939 1.00 77.19 238 GLU A CA 1
ATOM 1859 C C . GLU A 1 238 ? -45.091 5.229 6.312 1.00 77.19 238 GLU A C 1
ATOM 1861 O O . GLU A 1 238 ? -46.115 4.555 6.399 1.00 77.19 238 GLU A O 1
ATOM 1866 N N . THR A 1 239 ? -43.887 4.691 6.516 1.00 73.38 239 THR A N 1
ATOM 1867 C CA . THR A 1 239 ? -43.683 3.265 6.778 1.00 73.38 239 THR A CA 1
ATOM 1868 C C . THR A 1 239 ? -42.610 3.043 7.833 1.00 73.38 239 THR A C 1
ATOM 1870 O O . THR A 1 239 ? -41.750 3.889 8.065 1.00 73.38 239 THR A O 1
ATOM 1873 N N . VAL A 1 240 ? -42.613 1.855 8.435 1.00 67.31 240 VAL A N 1
ATOM 1874 C CA . VAL A 1 240 ? -41.557 1.432 9.366 1.00 67.31 240 VAL A CA 1
ATOM 1875 C C . VAL A 1 240 ? -40.184 1.388 8.681 1.00 67.31 240 VAL A C 1
ATOM 1877 O O . VAL A 1 240 ? -39.171 1.667 9.311 1.00 67.31 240 VAL A O 1
ATOM 1880 N N . LEU A 1 241 ? -40.140 1.091 7.377 1.00 69.50 241 LEU A N 1
ATOM 1881 C CA . LEU A 1 241 ? -38.896 1.118 6.598 1.00 69.50 241 LEU A CA 1
ATOM 1882 C C . LEU A 1 241 ? -38.358 2.532 6.445 1.00 69.50 241 LEU A C 1
ATOM 1884 O O . LEU A 1 241 ? -37.155 2.744 6.549 1.00 69.50 241 LEU A O 1
ATOM 1888 N N . GLU A 1 242 ? -39.257 3.490 6.249 1.00 77.56 242 GLU A N 1
ATOM 1889 C CA . GLU A 1 242 ? -38.901 4.899 6.201 1.00 77.56 242 GLU A CA 1
ATOM 1890 C C . GLU A 1 242 ? -38.393 5.380 7.567 1.00 77.56 242 GLU A C 1
ATOM 1892 O O . GLU A 1 242 ? -37.370 6.055 7.627 1.00 77.56 242 GLU A O 1
ATOM 1897 N N . ALA A 1 243 ? -39.020 4.945 8.667 1.00 78.06 243 ALA A N 1
ATOM 1898 C CA . ALA A 1 243 ? -38.551 5.235 10.025 1.00 78.06 243 ALA A CA 1
ATOM 1899 C C . ALA A 1 243 ? -37.133 4.687 10.265 1.00 78.06 243 ALA A C 1
ATOM 1901 O O . ALA A 1 243 ? -36.246 5.405 10.723 1.00 78.06 243 ALA A O 1
ATOM 1902 N N . ALA A 1 244 ? -36.899 3.420 9.905 1.00 73.75 244 ALA A N 1
ATOM 1903 C CA . ALA A 1 244 ? -35.599 2.771 10.044 1.00 73.75 244 ALA A CA 1
ATOM 1904 C C . ALA A 1 244 ? -34.520 3.459 9.193 1.00 73.75 244 ALA A C 1
ATOM 1906 O O . ALA A 1 244 ? -33.406 3.679 9.666 1.00 73.75 244 ALA A O 1
ATOM 1907 N N . ARG A 1 245 ? -34.856 3.849 7.957 1.00 84.00 245 ARG A N 1
ATOM 1908 C CA . ARG A 1 245 ? -33.964 4.603 7.069 1.00 84.00 245 ARG A CA 1
ATOM 1909 C C . ARG A 1 245 ? -33.574 5.948 7.678 1.00 84.00 245 ARG A C 1
ATOM 1911 O O . ARG A 1 245 ? -32.391 6.278 7.698 1.00 84.00 245 ARG A O 1
ATOM 1918 N N . VAL A 1 246 ? -34.550 6.709 8.173 1.00 83.50 246 VAL A N 1
ATOM 1919 C CA . VAL A 1 246 ? -34.333 8.016 8.812 1.00 83.50 246 VAL A CA 1
ATOM 1920 C C . VAL A 1 246 ? -33.386 7.884 10.003 1.00 83.50 246 VAL A C 1
ATOM 1922 O O . VAL A 1 246 ? -32.389 8.601 10.066 1.00 83.50 246 VAL A O 1
ATOM 1925 N N . LEU A 1 247 ? -33.645 6.927 10.898 1.00 80.56 247 LEU A N 1
ATOM 1926 C CA . LEU A 1 247 ? -32.801 6.673 12.068 1.00 80.56 247 LEU A CA 1
ATOM 1927 C C . LEU A 1 247 ? -31.382 6.238 11.668 1.00 80.56 247 LEU A C 1
ATOM 1929 O O . LEU A 1 247 ? -30.407 6.731 12.230 1.00 80.56 247 LEU A O 1
ATOM 1933 N N . ALA A 1 248 ? -31.246 5.369 10.662 1.00 76.38 248 ALA A N 1
ATOM 1934 C CA . ALA A 1 248 ? -29.943 4.927 10.163 1.00 76.38 248 ALA A CA 1
ATOM 1935 C C . ALA A 1 248 ? -29.123 6.081 9.561 1.00 76.38 248 ALA A C 1
ATOM 1937 O O . ALA A 1 248 ? -27.927 6.198 9.828 1.00 76.38 248 ALA A O 1
ATOM 1938 N N . ILE A 1 249 ? -29.756 6.963 8.779 1.00 80.88 249 ILE A N 1
ATOM 1939 C CA . ILE A 1 249 ? -29.090 8.147 8.220 1.00 80.88 249 ILE A CA 1
ATOM 1940 C C . ILE A 1 249 ? -28.693 9.112 9.341 1.00 80.88 249 ILE A C 1
ATOM 1942 O O . ILE A 1 249 ? -27.568 9.618 9.349 1.00 80.88 249 ILE A O 1
ATOM 1946 N N . TRP A 1 250 ? -29.591 9.348 10.299 1.00 85.94 250 TRP A N 1
ATOM 1947 C CA . TRP A 1 250 ? -29.354 10.291 11.386 1.00 85.94 250 TRP A CA 1
ATOM 1948 C C . TRP A 1 250 ? -28.222 9.860 12.319 1.00 85.94 250 TRP A C 1
ATOM 1950 O O . TRP A 1 250 ? -27.402 10.690 12.710 1.00 85.94 250 TRP A O 1
ATOM 1960 N N . ASN A 1 251 ? -28.121 8.565 12.615 1.00 76.94 251 ASN A N 1
ATOM 1961 C CA . ASN A 1 251 ? -27.071 8.013 13.470 1.00 76.94 251 ASN A CA 1
ATOM 1962 C C . ASN A 1 251 ? -25.734 7.784 12.735 1.00 76.94 251 ASN A C 1
ATOM 1964 O O . ASN A 1 251 ? -24.726 7.497 13.374 1.00 76.94 251 ASN A O 1
ATOM 1968 N N . GLY A 1 252 ? -25.686 7.932 11.406 1.00 74.50 252 GLY A N 1
ATOM 1969 C CA . GLY A 1 252 ? -24.457 7.769 10.621 1.00 74.50 252 GLY A CA 1
ATOM 1970 C C . GLY A 1 252 ? -23.415 8.884 10.826 1.00 74.50 252 GLY A C 1
ATOM 1971 O O . GLY A 1 252 ? -23.718 9.970 11.320 1.00 74.50 252 GLY A O 1
ATOM 1972 N N . VAL A 1 253 ? -22.179 8.659 10.365 1.00 68.12 253 VAL A N 1
ATOM 1973 C CA . VAL A 1 253 ? -21.005 9.555 10.555 1.00 68.12 253 VAL A CA 1
ATOM 1974 C C . VAL A 1 253 ? -20.989 10.766 9.591 1.00 68.12 253 VAL A C 1
ATOM 1976 O O . VAL A 1 253 ? -19.950 11.336 9.281 1.00 68.12 253 VAL A O 1
ATOM 1979 N N . ARG A 1 254 ? -22.142 11.170 9.049 1.00 77.00 254 ARG A N 1
ATOM 1980 C CA . ARG A 1 254 ? -22.233 12.255 8.052 1.00 77.00 254 ARG A CA 1
ATOM 1981 C C . ARG A 1 254 ? -22.404 13.630 8.698 1.00 77.00 254 ARG A C 1
ATOM 1983 O O . ARG A 1 254 ? -22.890 13.737 9.824 1.00 77.00 254 ARG A O 1
ATOM 1990 N N . THR A 1 255 ? -22.059 14.686 7.959 1.00 82.75 255 THR A N 1
ATOM 1991 C CA . THR A 1 255 ? -22.361 16.062 8.379 1.00 82.75 255 THR A CA 1
ATOM 1992 C C . THR A 1 255 ? -23.876 16.262 8.507 1.00 82.75 255 THR A C 1
ATOM 1994 O O . THR A 1 255 ? -24.659 15.574 7.848 1.00 82.75 255 THR A O 1
ATOM 1997 N N . LEU A 1 256 ? -24.313 17.206 9.346 1.00 82.56 256 LEU A N 1
ATOM 1998 C CA . LEU A 1 256 ? -25.739 17.498 9.537 1.00 82.56 256 LEU A CA 1
ATOM 1999 C C . LEU A 1 256 ? -26.436 17.852 8.210 1.00 82.56 256 LEU A C 1
ATOM 2001 O O . LEU A 1 256 ? -27.526 17.358 7.932 1.00 82.56 256 LEU A O 1
ATOM 2005 N N . THR A 1 257 ? -25.773 18.641 7.362 1.00 85.75 257 THR A N 1
ATOM 2006 C CA . THR A 1 257 ? -26.270 19.040 6.037 1.00 85.75 257 THR A CA 1
ATOM 2007 C C . THR A 1 257 ? -26.484 17.837 5.117 1.00 85.75 257 THR A C 1
ATOM 2009 O O . THR A 1 257 ? -27.508 17.748 4.436 1.00 85.75 257 THR A O 1
ATOM 2012 N N . ASP A 1 258 ? -25.557 16.876 5.127 1.00 84.50 258 ASP A N 1
ATOM 2013 C CA . ASP A 1 258 ? -25.683 15.650 4.337 1.00 84.50 258 ASP A CA 1
ATOM 2014 C C . ASP A 1 258 ? -26.813 14.760 4.852 1.00 84.50 258 ASP A C 1
ATOM 2016 O O . ASP A 1 258 ? -27.600 14.252 4.055 1.00 84.50 258 ASP A O 1
ATOM 2020 N N . LYS A 1 259 ? -26.935 14.605 6.178 1.00 88.31 259 LYS A N 1
ATOM 2021 C CA . LYS A 1 259 ? -28.033 13.852 6.805 1.00 88.31 259 LYS A CA 1
ATOM 2022 C C . LYS A 1 259 ? -29.387 14.413 6.386 1.00 88.31 259 LYS A C 1
ATOM 2024 O O . LYS A 1 259 ? -30.253 13.657 5.953 1.00 88.31 259 LYS A O 1
ATOM 2029 N N . VAL A 1 260 ? -29.532 15.737 6.447 1.00 89.50 260 VAL A N 1
ATOM 2030 C CA . VAL A 1 260 ? -30.751 16.445 6.043 1.00 89.50 260 VAL A CA 1
ATOM 2031 C C . VAL A 1 260 ? -31.093 16.184 4.584 1.00 89.50 260 VAL A C 1
ATOM 2033 O O . VAL A 1 260 ? -32.195 15.733 4.269 1.00 89.50 260 VAL A O 1
ATOM 2036 N N . LYS A 1 261 ? -30.117 16.387 3.696 1.00 89.50 261 LYS A N 1
ATOM 2037 C CA . LYS A 1 261 ? -30.280 16.149 2.263 1.00 89.50 261 LYS A CA 1
ATOM 2038 C C . LYS A 1 261 ? -30.705 14.708 1.973 1.00 89.50 261 LYS A C 1
ATOM 2040 O O . LYS A 1 261 ? -31.585 14.487 1.153 1.00 89.50 261 LYS A O 1
ATOM 2045 N N . TRP A 1 262 ? -30.099 13.735 2.647 1.00 89.31 262 TRP A N 1
ATOM 2046 C CA . TRP A 1 262 ? -30.334 12.310 2.411 1.00 89.31 262 TRP A CA 1
ATOM 2047 C C . TRP A 1 262 ? -31.680 11.822 2.944 1.00 89.31 262 TRP A C 1
ATOM 2049 O O . TRP A 1 262 ? -32.298 10.937 2.348 1.00 89.31 262 TRP A O 1
ATOM 2059 N N . ILE A 1 263 ? -32.153 12.383 4.058 1.00 87.56 263 ILE A N 1
ATOM 2060 C CA . ILE A 1 263 ? -33.481 12.052 4.576 1.00 87.56 263 ILE A CA 1
ATOM 2061 C C . ILE A 1 263 ? -34.556 12.527 3.595 1.00 87.56 263 ILE A C 1
ATOM 2063 O O . ILE A 1 263 ? -35.444 11.745 3.262 1.00 87.56 263 ILE A O 1
ATOM 2067 N N . CYS A 1 264 ? -34.433 13.742 3.062 1.00 88.44 264 CYS A N 1
ATOM 2068 C CA . CYS A 1 264 ? -35.414 14.290 2.125 1.00 88.44 264 CYS A CA 1
ATOM 2069 C C . CYS A 1 264 ? -35.283 13.757 0.685 1.00 88.44 264 CYS A C 1
ATOM 2071 O O . CYS A 1 264 ? -36.187 13.982 -0.114 1.00 88.44 264 CYS A O 1
ATOM 2073 N N . ASP A 1 265 ? -34.190 13.074 0.327 1.00 85.75 265 ASP A N 1
ATOM 2074 C CA . ASP A 1 265 ? -33.936 12.614 -1.044 1.00 85.75 265 ASP A CA 1
ATOM 2075 C C . ASP A 1 265 ? -34.709 11.318 -1.404 1.00 85.75 265 ASP A C 1
ATOM 2077 O O . ASP A 1 265 ? -34.410 10.238 -0.869 1.00 85.75 265 ASP A O 1
ATOM 2081 N N . PRO A 1 266 ? -35.649 11.364 -2.374 1.00 81.12 266 PRO A N 1
ATOM 2082 C CA . PRO A 1 266 ? -36.389 10.188 -2.837 1.00 81.12 266 PRO A CA 1
ATOM 2083 C C . PRO A 1 266 ? -35.505 9.098 -3.461 1.00 81.12 266 PRO A C 1
ATOM 2085 O O . PRO A 1 266 ? -35.863 7.918 -3.433 1.00 81.12 266 PRO A O 1
ATOM 2088 N N . PHE A 1 267 ? -34.347 9.456 -4.027 1.00 74.31 267 PHE A N 1
ATOM 2089 C CA . PHE A 1 267 ? -33.415 8.487 -4.605 1.00 74.31 267 PHE A CA 1
ATOM 2090 C C . PHE A 1 267 ? -32.800 7.595 -3.522 1.00 74.31 267 PHE A C 1
ATOM 2092 O O . PHE A 1 267 ? -32.757 6.372 -3.669 1.00 74.31 267 PHE A O 1
ATOM 2099 N N . HIS A 1 268 ? -32.413 8.184 -2.389 1.00 73.44 268 HIS A N 1
ATOM 2100 C CA . HIS A 1 268 ? -31.892 7.445 -1.239 1.00 73.44 268 HIS A CA 1
ATOM 2101 C C . HIS A 1 268 ? -32.965 6.568 -0.583 1.00 73.44 268 HIS A C 1
ATOM 2103 O O . HIS A 1 268 ? -32.667 5.444 -0.169 1.00 73.44 268 HIS A O 1
ATOM 2109 N N . ARG A 1 269 ? -34.227 7.021 -0.562 1.00 76.81 269 ARG A N 1
ATOM 2110 C CA . ARG A 1 269 ? -35.372 6.172 -0.190 1.00 76.81 269 ARG A CA 1
ATOM 2111 C C . ARG A 1 269 ? -35.466 4.940 -1.092 1.00 76.81 269 ARG A C 1
ATOM 2113 O O . ARG A 1 269 ? -35.525 3.817 -0.592 1.00 76.81 269 ARG A O 1
ATOM 2120 N N . ARG A 1 270 ? -35.384 5.124 -2.412 1.00 69.19 270 ARG A N 1
ATOM 2121 C CA . ARG A 1 270 ? -35.448 4.021 -3.384 1.00 69.19 270 ARG A CA 1
ATOM 2122 C C . ARG A 1 270 ? -34.281 3.037 -3.250 1.00 69.19 270 ARG A C 1
ATOM 2124 O O . ARG A 1 270 ? -34.504 1.835 -3.365 1.00 69.19 270 ARG A O 1
ATOM 2131 N N . ILE A 1 271 ? -33.064 3.511 -2.969 1.00 67.62 271 ILE A N 1
ATOM 2132 C CA . ILE A 1 271 ? -31.902 2.645 -2.688 1.00 67.62 271 ILE A CA 1
ATOM 2133 C C . ILE A 1 271 ? -32.165 1.771 -1.461 1.00 67.62 271 ILE A C 1
ATOM 2135 O O . ILE A 1 271 ? -31.945 0.563 -1.516 1.00 67.62 271 ILE A O 1
ATOM 2139 N N . PHE A 1 272 ? -32.663 2.361 -0.372 1.00 67.81 272 PHE A N 1
ATOM 2140 C CA . PHE A 1 272 ? -32.956 1.620 0.853 1.00 67.81 272 PHE A CA 1
ATOM 2141 C C . PHE A 1 272 ? -34.060 0.577 0.633 1.00 67.81 272 PHE A C 1
ATOM 2143 O O . PHE A 1 272 ? -33.929 -0.565 1.064 1.00 67.81 272 PHE A O 1
ATOM 2150 N N . GLU A 1 273 ? -35.113 0.923 -0.112 1.00 68.06 273 GLU A N 1
ATOM 2151 C CA . GLU A 1 273 ? -36.175 -0.017 -0.489 1.00 68.06 273 GLU A CA 1
ATOM 2152 C C . GLU A 1 273 ? -35.667 -1.168 -1.373 1.00 68.06 273 GLU A C 1
ATOM 2154 O O . GLU A 1 273 ? -36.104 -2.308 -1.204 1.00 68.06 273 GLU A O 1
ATOM 2159 N N . ILE A 1 274 ? -34.743 -0.903 -2.303 1.00 64.56 274 ILE A N 1
ATOM 2160 C CA . ILE A 1 274 ? -34.099 -1.938 -3.127 1.00 64.56 274 ILE A CA 1
ATOM 2161 C C . ILE A 1 274 ? -33.223 -2.840 -2.255 1.00 64.56 274 ILE A C 1
ATOM 2163 O O . ILE A 1 274 ? -33.365 -4.059 -2.326 1.00 64.56 274 ILE A O 1
ATOM 2167 N N . GLY A 1 275 ? -32.374 -2.262 -1.401 1.00 59.03 275 GLY A N 1
ATOM 2168 C CA . GLY A 1 275 ? -31.540 -3.012 -0.459 1.00 59.03 275 GLY A CA 1
ATOM 2169 C C . GLY A 1 275 ? -32.377 -3.890 0.469 1.00 59.03 275 GLY A C 1
ATOM 2170 O O . GLY A 1 275 ? -32.062 -5.057 0.673 1.00 59.03 275 GLY A O 1
ATOM 2171 N N . TRP A 1 276 ? -33.512 -3.374 0.937 1.00 62.12 276 TRP A N 1
ATOM 2172 C CA . TRP A 1 276 ? -34.470 -4.121 1.743 1.00 62.12 276 TRP A CA 1
ATOM 2173 C C . TRP A 1 276 ? -35.153 -5.257 0.973 1.00 62.12 276 TRP A C 1
ATOM 2175 O O . TRP A 1 276 ? -35.321 -6.354 1.503 1.00 62.12 276 TRP A O 1
ATOM 2185 N N . LYS A 1 277 ? -35.544 -5.026 -0.287 1.00 61.78 277 LYS A N 1
ATOM 2186 C CA . LYS A 1 277 ? -36.098 -6.080 -1.153 1.00 61.78 277 LYS A CA 1
ATOM 2187 C C . LYS A 1 277 ? -35.081 -7.193 -1.385 1.00 61.78 277 LYS A C 1
ATOM 2189 O O . LYS A 1 277 ? -35.447 -8.351 -1.230 1.00 61.78 277 LYS A O 1
ATOM 2194 N N . ILE A 1 278 ? -33.827 -6.840 -1.674 1.00 54.34 278 ILE A N 1
ATOM 2195 C CA . ILE A 1 278 ? -32.725 -7.797 -1.821 1.00 54.34 278 ILE A CA 1
ATOM 2196 C C . ILE A 1 278 ? -32.546 -8.570 -0.517 1.00 54.34 278 ILE A C 1
ATOM 2198 O O . ILE A 1 278 ? -32.577 -9.794 -0.539 1.00 54.34 278 ILE A O 1
ATOM 2202 N N . ALA A 1 279 ? -32.448 -7.885 0.624 1.00 53.81 279 ALA A N 1
ATOM 2203 C CA . ALA A 1 279 ? -32.290 -8.527 1.925 1.00 53.81 279 ALA A CA 1
ATOM 2204 C C . ALA A 1 279 ? -33.425 -9.511 2.248 1.00 53.81 279 ALA A C 1
ATOM 2206 O O . ALA A 1 279 ? -33.175 -10.545 2.850 1.00 53.81 279 ALA A O 1
ATOM 2207 N N . LYS A 1 280 ? -34.660 -9.222 1.826 1.00 56.62 280 LYS A N 1
ATOM 2208 C CA . LYS A 1 280 ? -35.814 -10.110 2.025 1.00 56.62 280 LYS A CA 1
ATOM 2209 C C . LYS A 1 280 ? -35.805 -11.359 1.156 1.00 56.62 280 LYS A C 1
ATOM 2211 O O . LYS A 1 280 ? -36.367 -12.372 1.554 1.00 56.62 280 LYS A O 1
ATOM 2216 N N . THR A 1 281 ? -35.267 -11.258 -0.052 1.00 49.53 281 THR A N 1
ATOM 2217 C CA . THR A 1 281 ? -35.254 -12.364 -1.019 1.00 49.53 281 THR A CA 1
ATOM 2218 C C . THR A 1 281 ? -33.956 -13.160 -0.977 1.00 49.53 281 THR A C 1
ATOM 2220 O O . THR A 1 281 ? -33.844 -14.174 -1.656 1.00 49.53 281 THR A O 1
ATOM 2223 N N . THR A 1 282 ? -32.969 -12.684 -0.222 1.00 52.06 282 THR A N 1
ATOM 2224 C CA . THR A 1 282 ? -31.644 -13.287 -0.131 1.00 52.06 282 THR A CA 1
ATOM 2225 C C . THR A 1 282 ? -31.587 -14.208 1.075 1.00 52.06 282 THR A C 1
ATOM 2227 O O . THR A 1 282 ? -31.857 -13.784 2.196 1.00 52.06 282 THR A O 1
ATOM 2230 N N . ASP A 1 283 ? -31.204 -15.463 0.849 1.00 64.44 283 ASP A N 1
ATOM 2231 C CA . ASP A 1 283 ? -30.826 -16.358 1.936 1.00 64.44 283 ASP A CA 1
ATOM 2232 C C . ASP A 1 283 ? -29.504 -15.866 2.536 1.00 64.44 283 ASP A C 1
ATOM 2234 O O . ASP A 1 283 ? -28.423 -16.064 1.974 1.00 64.44 283 ASP A O 1
ATOM 2238 N N . TRP A 1 284 ? -29.597 -15.172 3.669 1.00 56.12 284 TRP A N 1
ATOM 2239 C CA . TRP A 1 284 ? -28.435 -14.642 4.370 1.00 56.12 284 TRP A CA 1
ATOM 2240 C C . TRP A 1 284 ? -27.550 -15.728 4.959 1.00 56.12 284 TRP A C 1
ATOM 2242 O O . TRP A 1 284 ? -26.378 -15.451 5.146 1.00 56.12 284 TRP A O 1
ATOM 2252 N N . ASN A 1 285 ? -28.028 -16.954 5.185 1.00 50.81 285 ASN A N 1
ATOM 2253 C CA . ASN A 1 285 ? -27.144 -18.043 5.598 1.00 50.81 285 ASN A CA 1
ATOM 2254 C C . ASN A 1 285 ? -26.263 -18.485 4.435 1.00 50.81 285 ASN A C 1
ATOM 2256 O O . ASN A 1 285 ? -25.060 -18.661 4.622 1.00 50.81 285 ASN A O 1
ATOM 2260 N N . LEU A 1 286 ? -26.827 -18.567 3.225 1.00 51.19 286 LEU A N 1
ATOM 2261 C CA . LEU A 1 286 ? -26.067 -18.787 1.994 1.00 51.19 286 LEU A CA 1
ATOM 2262 C C . LEU A 1 286 ? -25.121 -17.609 1.720 1.00 51.19 286 LEU A C 1
ATOM 2264 O O . LEU A 1 286 ? -23.963 -17.802 1.382 1.00 51.19 286 LEU A O 1
ATOM 2268 N N . VAL A 1 287 ? -25.574 -16.371 1.921 1.00 46.59 287 VAL A N 1
ATOM 2269 C CA . VAL A 1 287 ? -24.744 -15.181 1.708 1.00 46.59 287 VAL A CA 1
ATOM 2270 C C . VAL A 1 287 ? -23.696 -14.983 2.796 1.00 46.59 287 VAL A C 1
ATOM 2272 O O . VAL A 1 287 ? -22.621 -14.529 2.458 1.00 46.59 287 VAL A O 1
ATOM 2275 N N . LEU A 1 288 ? -23.922 -15.360 4.052 1.00 43.97 288 LEU A N 1
ATOM 2276 C CA . LEU A 1 288 ? -22.916 -15.355 5.120 1.00 43.97 288 LEU A CA 1
ATOM 2277 C C . LEU A 1 288 ? -21.929 -16.507 4.958 1.00 43.97 288 LEU A C 1
ATOM 2279 O O . LEU A 1 288 ? -20.745 -16.307 5.195 1.00 43.97 288 LEU A O 1
ATOM 2283 N N . THR A 1 289 ? -22.364 -17.678 4.485 1.00 45.78 289 THR A N 1
ATOM 2284 C CA . THR A 1 289 ? -21.421 -18.730 4.077 1.00 45.78 289 THR A CA 1
ATOM 2285 C C . THR A 1 289 ? -20.643 -18.336 2.827 1.00 45.78 289 THR A C 1
ATOM 2287 O O . THR A 1 289 ? -19.476 -18.683 2.737 1.00 45.78 289 THR A O 1
ATOM 2290 N N . GLU A 1 290 ? -21.210 -17.560 1.902 1.00 45.81 290 GLU A N 1
ATOM 2291 C CA . GLU A 1 290 ? -20.493 -17.015 0.742 1.00 45.81 290 GLU A CA 1
ATOM 2292 C C . GLU A 1 290 ? -19.681 -15.740 1.071 1.00 45.81 290 GLU A C 1
ATOM 2294 O O . GLU A 1 290 ? -18.681 -15.483 0.419 1.00 45.81 290 GLU A O 1
ATOM 2299 N N . ILE A 1 291 ? -20.039 -14.948 2.090 1.00 43.53 291 ILE A N 1
ATOM 2300 C CA . ILE A 1 291 ? -19.312 -13.747 2.563 1.00 43.53 291 ILE A CA 1
ATOM 2301 C C . ILE A 1 291 ? -18.196 -14.124 3.537 1.00 43.53 291 ILE A C 1
ATOM 2303 O O . ILE A 1 291 ? -17.104 -13.572 3.450 1.00 43.53 291 ILE A O 1
ATOM 2307 N N . GLY A 1 292 ? -18.413 -15.109 4.406 1.00 45.25 292 GLY A N 1
ATOM 2308 C CA . GLY A 1 292 ? -17.347 -15.786 5.150 1.00 45.25 292 GLY A CA 1
ATOM 2309 C C . GLY A 1 292 ? -16.363 -16.489 4.209 1.00 45.25 292 GLY A C 1
ATOM 2310 O O . GLY A 1 292 ? -15.191 -16.646 4.531 1.00 45.25 292 GLY A O 1
ATOM 2311 N N . LYS A 1 293 ? -16.815 -16.806 2.990 1.00 47.28 293 LYS A N 1
ATOM 2312 C CA . LYS A 1 293 ? -15.992 -17.160 1.832 1.00 47.28 293 LYS A CA 1
ATOM 2313 C C . LYS A 1 293 ? -15.607 -15.954 0.937 1.00 47.28 293 LYS A C 1
ATOM 2315 O O . LYS A 1 293 ? -15.064 -16.153 -0.124 1.00 47.28 293 LYS A O 1
ATOM 2320 N N . LYS A 1 294 ? -15.829 -14.675 1.248 1.00 47.16 294 LYS A N 1
ATOM 2321 C CA . LYS A 1 294 ? -15.414 -13.574 0.329 1.00 47.16 294 LYS A CA 1
ATOM 2322 C C . LYS A 1 294 ? -14.011 -13.038 0.570 1.00 47.16 294 LYS A C 1
ATOM 2324 O O . LYS A 1 294 ? -13.441 -12.430 -0.328 1.00 47.16 294 LYS A O 1
ATOM 2329 N N . HIS A 1 295 ? -13.418 -13.339 1.715 1.00 55.66 295 HIS A N 1
ATOM 2330 C CA . HIS A 1 295 ? -12.070 -12.914 2.089 1.00 55.66 295 HIS A CA 1
ATOM 2331 C C . HIS A 1 295 ? -11.020 -13.991 1.747 1.00 55.66 295 HIS A C 1
ATOM 2333 O O . HIS A 1 295 ? -10.165 -14.341 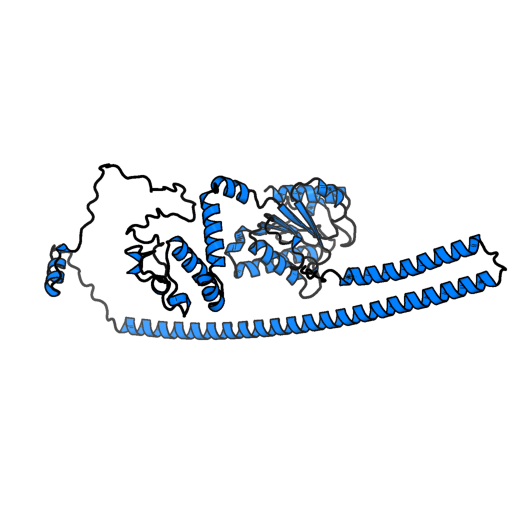2.550 1.00 55.66 295 HIS A O 1
ATOM 2339 N N . HIS A 1 296 ? -11.112 -14.577 0.549 1.00 63.81 296 HIS A N 1
ATOM 2340 C CA . HIS A 1 296 ? -10.233 -15.669 0.106 1.00 63.81 296 HIS A CA 1
ATOM 2341 C C . HIS A 1 296 ? -8.862 -15.222 -0.374 1.00 63.81 296 HIS A C 1
ATOM 2343 O O . HIS A 1 296 ? -7.965 -16.057 -0.498 1.00 63.81 296 HIS A O 1
ATOM 2349 N N . LYS A 1 297 ? -8.732 -13.952 -0.772 1.00 78.81 297 LYS A N 1
ATOM 2350 C CA . LYS A 1 297 ? -7.490 -13.489 -1.367 1.00 78.81 297 LYS A CA 1
ATOM 2351 C C . LYS A 1 297 ? -6.524 -13.074 -0.278 1.00 78.81 297 LYS A C 1
ATOM 2353 O O . LYS A 1 297 ? -6.832 -12.206 0.542 1.00 78.81 297 LYS A O 1
ATOM 2358 N N . ALA A 1 298 ? -5.357 -13.702 -0.297 1.00 84.38 298 ALA A N 1
ATOM 2359 C CA . ALA A 1 298 ? -4.221 -13.236 0.465 1.00 84.38 298 ALA A CA 1
ATOM 2360 C C . ALA A 1 298 ? -3.396 -12.288 -0.409 1.00 84.38 298 ALA A C 1
ATOM 2362 O O . ALA A 1 298 ? -3.103 -12.591 -1.566 1.00 84.38 298 ALA A O 1
ATOM 2363 N N . LEU A 1 299 ? -3.007 -11.148 0.145 1.00 89.56 299 LEU A N 1
ATOM 2364 C CA . LEU A 1 299 ? -1.985 -10.294 -0.443 1.00 89.56 299 LEU A CA 1
ATOM 2365 C C . LEU A 1 299 ? -0.670 -10.559 0.281 1.00 89.56 299 LEU A C 1
ATOM 2367 O O . LEU A 1 299 ? -0.594 -10.445 1.499 1.00 89.56 299 LEU A O 1
ATOM 2371 N N . VAL A 1 300 ? 0.383 -10.877 -0.458 1.00 88.56 300 VAL A N 1
ATOM 2372 C CA . VAL A 1 300 ? 1.716 -11.095 0.102 1.00 88.56 300 VAL A CA 1
ATOM 2373 C C . VAL A 1 300 ? 2.618 -9.961 -0.377 1.00 88.56 300 VAL A C 1
ATOM 2375 O O . VAL A 1 300 ? 2.954 -9.867 -1.554 1.00 88.56 300 VAL A O 1
ATOM 2378 N N . VAL A 1 301 ? 2.969 -9.058 0.533 1.00 91.06 301 VAL A N 1
ATOM 2379 C CA . VAL A 1 301 ? 3.820 -7.890 0.285 1.00 91.06 301 VAL A CA 1
ATOM 2380 C C . VAL A 1 301 ? 5.250 -8.236 0.678 1.00 91.06 301 VAL A C 1
ATOM 2382 O O . VAL A 1 301 ? 5.523 -8.528 1.839 1.00 91.06 301 VAL A O 1
ATOM 2385 N N . VAL A 1 302 ? 6.164 -8.235 -0.292 1.00 89.12 302 VAL A N 1
ATOM 2386 C CA . VAL A 1 302 ? 7.500 -8.827 -0.141 1.00 89.12 302 VAL A CA 1
ATOM 2387 C C . VAL A 1 302 ? 8.600 -7.902 -0.666 1.00 89.12 302 VAL A C 1
ATOM 2389 O O . VAL A 1 302 ? 8.410 -7.273 -1.708 1.00 89.12 302 VAL A O 1
ATOM 2392 N N . PRO A 1 303 ? 9.780 -7.840 -0.023 1.00 88.88 303 PRO A N 1
ATOM 2393 C CA . PRO A 1 303 ? 10.935 -7.145 -0.578 1.00 88.88 303 PRO A CA 1
ATOM 2394 C C . PRO A 1 303 ? 11.314 -7.651 -1.979 1.00 88.88 303 PRO A C 1
ATOM 2396 O O . PRO A 1 303 ? 11.215 -8.846 -2.275 1.00 88.88 303 PRO A O 1
ATOM 2399 N N . GLU A 1 304 ? 11.812 -6.762 -2.845 1.00 86.56 304 GLU A N 1
ATOM 2400 C CA . GLU A 1 304 ? 12.203 -7.117 -4.220 1.00 86.56 304 GLU A CA 1
ATOM 2401 C C . GLU A 1 304 ? 13.312 -8.186 -4.277 1.00 86.56 304 GLU A C 1
ATOM 2403 O O . GLU A 1 304 ? 13.409 -8.923 -5.258 1.00 86.56 304 GLU A O 1
ATOM 2408 N N . THR A 1 305 ? 14.091 -8.358 -3.209 1.00 79.56 305 THR A N 1
ATOM 2409 C CA . THR A 1 305 ? 15.114 -9.413 -3.092 1.00 79.56 305 THR A CA 1
ATOM 2410 C C . THR A 1 305 ? 14.557 -10.825 -3.296 1.00 79.56 305 THR A C 1
ATOM 2412 O O . THR A 1 305 ? 15.260 -11.706 -3.792 1.00 79.56 305 THR A O 1
ATOM 2415 N N . LEU A 1 306 ? 13.267 -11.034 -3.009 1.00 75.81 306 LEU A N 1
ATOM 2416 C CA . LEU A 1 306 ? 12.556 -12.308 -3.164 1.00 75.81 306 LEU A CA 1
ATOM 2417 C C . LEU A 1 306 ? 11.815 -12.439 -4.516 1.00 75.81 306 LEU A C 1
ATOM 2419 O O . LEU A 1 306 ? 11.096 -13.411 -4.753 1.00 75.81 306 LEU A O 1
ATOM 2423 N N . LYS A 1 307 ? 11.994 -11.495 -5.451 1.00 78.69 307 LYS A N 1
ATOM 2424 C CA . LYS A 1 307 ? 11.260 -11.432 -6.734 1.00 78.69 307 LYS A CA 1
ATOM 2425 C C . LYS A 1 307 ? 11.598 -12.525 -7.747 1.00 78.69 307 LYS A C 1
ATOM 2427 O O . LYS A 1 307 ? 10.823 -12.748 -8.679 1.00 78.69 307 LYS A O 1
ATOM 2432 N N . ARG A 1 308 ? 12.723 -13.229 -7.581 1.00 65.19 308 ARG A N 1
ATOM 2433 C CA . ARG A 1 308 ? 13.232 -14.216 -8.557 1.00 65.19 308 ARG A CA 1
ATOM 2434 C C . ARG A 1 308 ? 12.219 -15.303 -8.944 1.00 65.19 308 ARG A C 1
ATOM 2436 O O . ARG A 1 308 ? 12.272 -15.787 -10.070 1.00 65.19 308 ARG A O 1
ATOM 2443 N N . LEU A 1 309 ? 11.254 -15.624 -8.077 1.00 56.44 309 LEU A N 1
ATOM 2444 C CA . LEU A 1 309 ? 10.271 -16.693 -8.298 1.00 56.44 309 LEU A CA 1
ATOM 2445 C C . LEU A 1 309 ? 8.854 -16.210 -8.653 1.00 56.44 309 LEU A C 1
ATOM 2447 O O . LEU A 1 309 ? 7.883 -16.925 -8.410 1.00 56.44 309 LEU A O 1
ATOM 2451 N N . LYS A 1 310 ? 8.711 -15.049 -9.313 1.00 61.53 310 LYS A N 1
ATOM 2452 C CA . LYS A 1 310 ? 7.412 -14.579 -9.853 1.00 61.53 310 LYS A CA 1
ATOM 2453 C C . LYS A 1 310 ? 6.686 -15.644 -10.702 1.00 61.53 310 LYS A C 1
ATOM 2455 O O . LYS A 1 310 ? 5.462 -15.646 -10.797 1.00 61.53 310 LYS A O 1
ATOM 2460 N N . HIS A 1 311 ? 7.428 -16.558 -11.333 1.00 59.16 311 HIS A N 1
ATOM 2461 C CA . HIS A 1 311 ? 6.879 -17.624 -12.173 1.00 59.16 311 HIS A CA 1
ATOM 2462 C C . HIS A 1 311 ? 6.321 -18.823 -11.379 1.00 59.16 311 HIS A C 1
ATOM 2464 O O . HIS A 1 311 ? 5.357 -19.429 -11.840 1.00 59.16 311 HIS A O 1
ATOM 2470 N N . LEU A 1 312 ? 6.841 -19.117 -10.179 1.00 51.75 312 LEU A N 1
ATOM 2471 C CA . LEU A 1 312 ? 6.346 -20.195 -9.302 1.00 51.75 312 LEU A CA 1
ATOM 2472 C C . LEU A 1 312 ? 5.122 -19.777 -8.467 1.00 51.75 312 LEU A C 1
ATOM 2474 O O . LEU A 1 312 ? 4.428 -20.621 -7.905 1.00 51.75 312 LEU A O 1
ATOM 2478 N N . GLN A 1 313 ? 4.806 -18.480 -8.432 1.00 57.56 313 GLN A N 1
ATOM 2479 C CA . GLN A 1 313 ? 3.632 -17.934 -7.737 1.00 57.56 313 GLN A CA 1
ATOM 2480 C C . GLN A 1 313 ? 2.310 -18.204 -8.447 1.00 57.56 313 GLN A C 1
ATOM 2482 O O . GLN A 1 313 ? 1.279 -18.283 -7.789 1.00 57.56 313 GLN A O 1
ATOM 2487 N N . LYS A 1 314 ? 2.329 -18.419 -9.771 1.00 55.88 314 LYS A N 1
ATOM 2488 C CA . LYS A 1 314 ? 1.120 -18.750 -10.553 1.00 55.88 314 LYS A CA 1
ATOM 2489 C C . L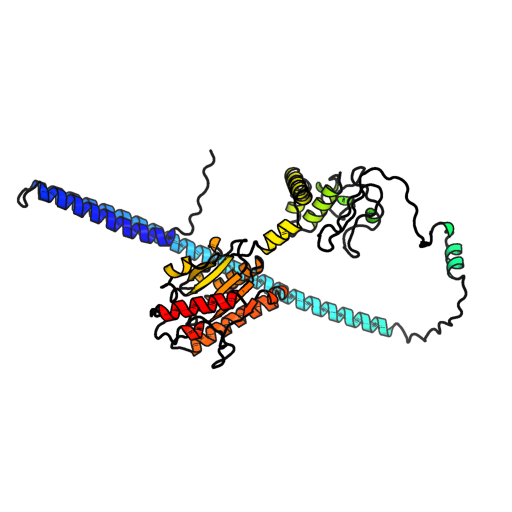YS A 1 314 ? 0.406 -20.016 -10.064 1.00 55.88 314 LYS A C 1
ATOM 2491 O O . LYS A 1 314 ? -0.736 -20.257 -10.441 1.00 55.88 314 LYS A O 1
ATOM 2496 N N . THR A 1 315 ? 1.084 -20.820 -9.253 1.00 52.34 315 THR A N 1
ATOM 2497 C CA . THR A 1 315 ? 0.594 -22.085 -8.708 1.00 52.34 315 THR A CA 1
ATOM 2498 C C . THR A 1 315 ? -0.228 -21.919 -7.426 1.00 52.34 315 THR A C 1
ATOM 2500 O O . THR A 1 315 ? -0.990 -22.825 -7.091 1.00 52.34 315 THR A O 1
ATOM 2503 N N . ILE A 1 316 ? -0.126 -20.783 -6.721 1.00 61.38 316 ILE A N 1
ATOM 2504 C CA . ILE A 1 316 ? -0.843 -20.553 -5.459 1.00 61.38 316 ILE A CA 1
ATOM 2505 C C . ILE A 1 316 ? -2.153 -19.819 -5.763 1.00 61.38 316 ILE A C 1
ATOM 2507 O O . ILE A 1 316 ? -2.171 -18.632 -6.085 1.00 61.38 316 ILE A O 1
ATOM 2511 N N . LYS A 1 317 ? -3.270 -20.551 -5.712 1.00 64.25 317 LYS A N 1
ATOM 2512 C CA . LYS A 1 317 ? -4.599 -19.981 -5.970 1.00 64.25 317 LYS A CA 1
ATOM 2513 C C . LYS A 1 317 ? -4.944 -18.943 -4.899 1.00 64.25 317 LYS A C 1
ATOM 2515 O O . LYS A 1 317 ? -4.699 -19.174 -3.722 1.00 64.25 317 LYS A O 1
ATOM 2520 N N . ASN A 1 318 ? -5.574 -17.847 -5.322 1.00 74.62 318 ASN A N 1
ATOM 2521 C CA . 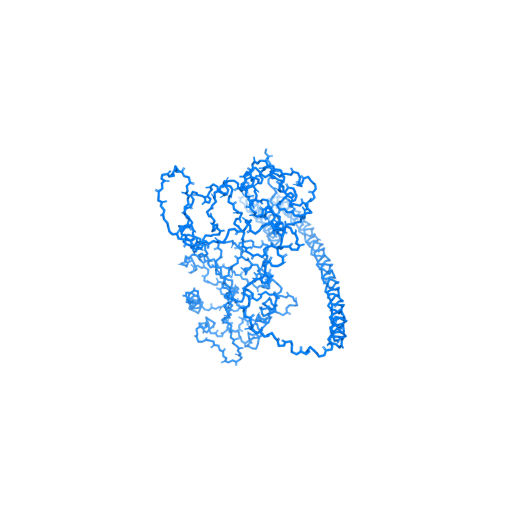ASN A 1 318 ? -6.056 -16.764 -4.456 1.00 74.62 318 ASN A CA 1
ATOM 2522 C C . ASN A 1 318 ? -4.954 -16.011 -3.686 1.00 74.62 318 ASN A C 1
ATOM 2524 O O . ASN A 1 318 ? -5.226 -15.454 -2.628 1.00 74.62 318 ASN A O 1
ATOM 2528 N N . VAL A 1 319 ? -3.726 -15.960 -4.207 1.00 78.94 319 VAL A N 1
ATOM 2529 C CA . VAL A 1 319 ? -2.649 -15.160 -3.612 1.00 78.94 319 VAL A CA 1
ATOM 2530 C C . VAL A 1 319 ? -2.109 -14.166 -4.631 1.00 78.94 319 VAL A C 1
ATOM 2532 O O . VAL A 1 319 ? -1.546 -14.559 -5.651 1.00 78.94 319 VAL A O 1
ATOM 2535 N N . ASP A 1 320 ? -2.261 -12.878 -4.334 1.00 85.56 320 ASP A N 1
ATOM 2536 C CA . ASP A 1 320 ? -1.614 -11.799 -5.075 1.00 85.56 320 ASP A CA 1
ATOM 2537 C C . ASP A 1 320 ? -0.288 -11.470 -4.377 1.00 85.56 320 ASP A C 1
ATOM 2539 O O . ASP A 1 320 ? -0.236 -11.350 -3.153 1.00 85.56 320 ASP A O 1
ATOM 2543 N N . VAL A 1 321 ? 0.801 -11.323 -5.134 1.00 85.38 321 VAL A N 1
ATOM 2544 C CA . VAL A 1 321 ? 2.107 -10.948 -4.570 1.00 85.38 321 VAL A CA 1
ATOM 2545 C C . VAL A 1 321 ? 2.523 -9.580 -5.079 1.00 85.38 321 VAL A C 1
ATOM 2547 O O . VAL A 1 321 ? 2.636 -9.359 -6.286 1.00 85.38 321 VAL A O 1
ATOM 2550 N N . PHE A 1 322 ? 2.798 -8.675 -4.146 1.00 89.12 322 PHE A N 1
ATOM 2551 C CA . PHE A 1 322 ? 3.325 -7.351 -4.427 1.00 89.12 322 PHE A CA 1
ATOM 2552 C C . PHE A 1 322 ? 4.777 -7.255 -3.969 1.00 89.12 322 PHE A C 1
ATOM 2554 O O . PHE A 1 322 ? 5.111 -7.607 -2.840 1.00 89.12 322 PHE A O 1
ATOM 2561 N N . TYR A 1 323 ? 5.639 -6.752 -4.848 1.00 88.50 323 TYR A N 1
ATOM 2562 C CA . TYR A 1 323 ? 7.056 -6.580 -4.557 1.00 88.50 323 TYR A CA 1
ATOM 2563 C C . TYR A 1 323 ? 7.383 -5.115 -4.334 1.00 88.50 323 TYR A C 1
ATOM 2565 O O . TYR A 1 323 ? 7.018 -4.287 -5.168 1.00 88.50 323 TYR A O 1
ATOM 2573 N N . TYR A 1 324 ? 8.120 -4.816 -3.268 1.00 90.81 324 TYR A N 1
ATOM 2574 C CA . TYR A 1 324 ? 8.529 -3.454 -2.945 1.00 90.81 324 TYR A CA 1
ATOM 2575 C C . TYR A 1 324 ? 10.047 -3.339 -2.765 1.00 90.81 324 TYR A C 1
ATOM 2577 O O . TYR A 1 324 ? 10.703 -4.239 -2.239 1.00 90.81 324 TYR A O 1
ATOM 2585 N N . ARG A 1 325 ? 10.622 -2.209 -3.178 1.00 88.31 325 ARG A N 1
ATOM 2586 C CA . ARG A 1 325 ? 12.021 -1.835 -2.877 1.00 88.31 325 ARG A CA 1
ATOM 2587 C C . ARG A 1 325 ? 12.116 -0.974 -1.633 1.00 88.31 325 ARG A C 1
ATOM 2589 O O . ARG A 1 325 ? 13.065 -1.061 -0.863 1.00 88.31 325 ARG A O 1
ATOM 2596 N N . LYS A 1 326 ? 11.126 -0.102 -1.470 1.00 90.25 326 LYS A N 1
ATOM 2597 C CA . LYS A 1 326 ? 10.995 0.855 -0.374 1.00 90.25 326 LYS A CA 1
ATOM 2598 C C . LYS A 1 326 ? 9.554 0.851 0.100 1.00 90.25 326 LYS A C 1
ATOM 2600 O O . LYS A 1 326 ? 8.645 0.635 -0.697 1.00 90.25 326 LYS A O 1
ATOM 2605 N N . PHE A 1 327 ? 9.332 1.159 1.372 1.00 90.50 327 PHE A N 1
ATOM 2606 C CA . PHE A 1 327 ? 7.975 1.265 1.908 1.00 90.50 327 PHE A CA 1
ATOM 2607 C C . PHE A 1 327 ? 7.131 2.316 1.180 1.00 90.50 327 PHE A C 1
ATOM 2609 O O . PHE A 1 327 ? 5.937 2.105 1.029 1.00 90.50 327 PHE A O 1
ATOM 2616 N N . SER A 1 328 ? 7.735 3.377 0.631 1.00 88.62 328 SER A N 1
ATOM 2617 C CA . SER A 1 328 ? 7.037 4.372 -0.199 1.00 88.62 328 SER A CA 1
ATOM 2618 C C . SER A 1 328 ? 6.313 3.782 -1.412 1.00 88.62 328 SER A C 1
ATOM 2620 O O . SER A 1 328 ? 5.387 4.403 -1.918 1.00 88.62 328 SER A O 1
ATOM 2622 N N . GLU A 1 329 ? 6.696 2.589 -1.877 1.00 89.69 329 GLU A N 1
ATOM 2623 C CA . GLU A 1 329 ? 6.007 1.899 -2.972 1.00 89.69 329 GLU A CA 1
ATOM 2624 C C . GLU A 1 329 ? 4.721 1.191 -2.521 1.00 89.69 329 GLU A C 1
ATOM 2626 O O . GLU A 1 329 ? 3.874 0.902 -3.370 1.00 89.69 329 GLU A O 1
ATOM 2631 N N . VAL A 1 330 ? 4.560 0.939 -1.216 1.00 88.62 330 VAL A N 1
ATOM 2632 C CA . VAL A 1 330 ? 3.333 0.440 -0.571 1.00 88.62 330 VAL A CA 1
ATOM 2633 C C . VAL A 1 330 ? 2.455 1.646 -0.224 1.00 88.62 330 VAL A C 1
ATOM 2635 O O . VAL A 1 330 ? 2.231 1.992 0.933 1.00 88.62 330 VAL A O 1
ATOM 2638 N N . HIS A 1 331 ? 2.024 2.362 -1.259 1.00 84.88 331 HIS A N 1
ATOM 2639 C CA . HIS A 1 331 ? 1.292 3.616 -1.116 1.00 84.88 331 HIS A CA 1
ATOM 2640 C C . HIS A 1 331 ? -0.213 3.400 -1.259 1.00 84.88 331 HIS A C 1
ATOM 2642 O O . HIS A 1 331 ? -0.656 2.692 -2.159 1.00 84.88 331 HIS A O 1
ATOM 2648 N N . LEU A 1 332 ? -1.006 4.146 -0.483 1.00 79.38 332 LEU A N 1
ATOM 2649 C CA . LEU A 1 332 ? -2.476 4.162 -0.528 1.00 79.38 332 LEU A CA 1
ATOM 2650 C C . LEU A 1 332 ? -3.109 4.466 -1.898 1.00 79.38 332 LEU A C 1
ATOM 2652 O O . LEU A 1 332 ? -4.299 4.242 -2.072 1.00 79.38 332 LEU A O 1
ATOM 2656 N N . ARG A 1 333 ? -2.342 4.977 -2.871 1.00 75.75 333 ARG A N 1
ATOM 2657 C CA . ARG A 1 333 ? -2.841 5.247 -4.230 1.00 75.75 333 ARG A CA 1
ATOM 2658 C C . ARG A 1 333 ? -2.942 3.967 -5.061 1.00 75.75 333 ARG A C 1
ATOM 2660 O O . ARG A 1 333 ? -3.709 3.911 -6.017 1.00 75.75 333 ARG A O 1
ATOM 2667 N N . LYS A 1 334 ? -2.214 2.916 -4.674 1.00 80.88 334 LYS A N 1
ATOM 2668 C CA . LYS A 1 334 ? -2.290 1.598 -5.303 1.00 80.88 334 LYS A CA 1
ATOM 2669 C C . LYS A 1 334 ? -3.505 0.855 -4.773 1.00 80.88 334 LYS A C 1
ATOM 2671 O O . LYS A 1 334 ? -3.387 -0.027 -3.928 1.00 80.88 334 LYS A O 1
ATOM 2676 N N . ASN A 1 335 ? -4.678 1.211 -5.291 1.00 78.94 335 ASN A N 1
ATOM 2677 C CA . ASN A 1 335 ? -5.966 0.629 -4.896 1.00 78.94 335 ASN A CA 1
ATOM 2678 C C . ASN A 1 335 ? -5.976 -0.906 -4.981 1.00 78.94 335 ASN A C 1
ATOM 2680 O O . ASN A 1 335 ? -6.694 -1.574 -4.241 1.00 78.94 335 ASN A O 1
ATOM 2684 N N . GLU A 1 336 ? -5.144 -1.480 -5.852 1.00 80.50 336 GLU A N 1
ATOM 2685 C CA . GLU A 1 336 ? -4.967 -2.924 -5.974 1.00 80.50 336 GLU A CA 1
ATOM 2686 C C . GLU A 1 336 ? -4.419 -3.610 -4.713 1.00 80.50 336 GLU A C 1
ATOM 2688 O O . GLU A 1 336 ? -4.660 -4.803 -4.550 1.00 80.50 336 GLU A O 1
ATOM 2693 N N . LEU A 1 337 ? -3.736 -2.879 -3.824 1.00 86.31 337 LEU A N 1
ATOM 2694 C CA . LEU A 1 337 ? -3.245 -3.380 -2.535 1.00 86.31 337 LEU A CA 1
ATOM 2695 C C . LEU A 1 337 ? -4.310 -3.334 -1.437 1.00 86.31 337 LEU A C 1
ATOM 2697 O O . LEU A 1 337 ? -4.124 -3.944 -0.391 1.00 86.31 337 LEU A O 1
ATOM 2701 N N . PHE A 1 338 ? -5.410 -2.614 -1.657 1.00 87.75 338 PHE A N 1
ATOM 2702 C CA . PHE A 1 338 ? -6.425 -2.310 -0.645 1.00 87.75 338 PHE A CA 1
ATOM 2703 C C . PHE A 1 338 ? -7.822 -2.709 -1.131 1.00 87.75 338 PHE A C 1
ATOM 2705 O O . PHE A 1 338 ? -8.803 -2.000 -0.920 1.00 87.75 338 PHE A O 1
ATOM 2712 N N . ARG A 1 339 ? -7.918 -3.835 -1.848 1.00 83.00 339 ARG A N 1
ATOM 2713 C CA . ARG A 1 339 ? -9.199 -4.322 -2.369 1.00 83.00 339 ARG A CA 1
ATOM 2714 C C . ARG A 1 339 ? -10.041 -4.909 -1.239 1.00 83.00 339 ARG A C 1
ATOM 2716 O O . ARG A 1 339 ? -9.534 -5.636 -0.393 1.00 83.00 339 ARG A O 1
ATOM 2723 N N . ASN A 1 340 ? -11.352 -4.706 -1.314 1.00 80.88 340 ASN A N 1
ATOM 2724 C CA . ASN A 1 340 ? -12.308 -5.225 -0.327 1.00 80.88 340 ASN A CA 1
ATOM 2725 C C . ASN A 1 340 ? -12.423 -6.765 -0.308 1.00 80.88 340 ASN A C 1
ATOM 2727 O O . ASN A 1 340 ? -13.037 -7.320 0.593 1.00 80.88 340 ASN A O 1
ATOM 2731 N N . GLU A 1 341 ? -11.871 -7.458 -1.310 1.00 82.06 341 GLU A N 1
ATOM 2732 C CA . GLU A 1 341 ? -11.813 -8.930 -1.387 1.00 82.06 341 GLU A CA 1
ATOM 2733 C C . GLU A 1 341 ? -10.639 -9.541 -0.595 1.00 82.06 341 GLU A C 1
ATOM 2735 O O . GLU A 1 341 ? -10.526 -10.765 -0.501 1.00 82.06 341 GLU A O 1
ATOM 2740 N N . LEU A 1 342 ? -9.742 -8.707 -0.052 1.00 85.69 342 LEU A N 1
ATOM 2741 C CA . LEU A 1 342 ? -8.606 -9.172 0.737 1.00 85.69 342 LEU A CA 1
ATOM 2742 C C . LEU A 1 342 ? -9.071 -9.617 2.121 1.00 85.69 342 LEU A C 1
ATOM 2744 O O . LEU A 1 342 ? -9.792 -8.897 2.807 1.00 85.69 342 LEU A O 1
ATOM 2748 N N . GLY A 1 343 ? -8.669 -10.823 2.512 1.00 85.56 343 GLY A N 1
ATOM 2749 C CA . GLY A 1 343 ? -8.893 -11.357 3.858 1.00 85.56 343 GLY A CA 1
ATOM 2750 C C . GLY A 1 343 ? -7.646 -11.391 4.712 1.00 85.56 343 GLY A C 1
ATOM 2751 O O . GLY A 1 343 ? -7.687 -11.142 5.914 1.00 85.56 343 GLY A O 1
ATOM 2752 N N . HIS A 1 344 ? -6.525 -11.691 4.066 1.00 88.44 344 HIS A N 1
ATOM 2753 C CA . HIS A 1 344 ? -5.244 -11.885 4.714 1.00 88.44 344 HIS A CA 1
ATOM 2754 C C . HIS A 1 344 ? -4.211 -11.021 4.006 1.00 88.44 344 HIS A C 1
ATOM 2756 O O . HIS A 1 344 ? -4.159 -10.973 2.776 1.00 88.44 344 HIS A O 1
ATOM 2762 N N . VAL A 1 345 ? -3.367 -10.350 4.774 1.00 92.69 345 VAL A N 1
ATOM 2763 C CA . VAL A 1 345 ? -2.214 -9.634 4.241 1.00 92.69 345 VAL A CA 1
ATOM 2764 C C . VAL A 1 345 ? -0.984 -10.141 4.961 1.00 92.69 345 VAL A C 1
ATOM 2766 O O . VAL A 1 345 ? -0.918 -10.062 6.180 1.00 92.69 345 VAL A O 1
ATOM 2769 N N . VAL A 1 346 ? -0.001 -10.648 4.225 1.00 91.44 346 VAL A N 1
ATOM 2770 C CA . VAL A 1 346 ? 1.305 -10.985 4.788 1.00 91.44 346 VAL A CA 1
ATOM 2771 C C . VAL A 1 346 ? 2.300 -9.927 4.376 1.00 91.44 346 VAL A C 1
ATOM 2773 O O . VAL A 1 346 ? 2.601 -9.779 3.194 1.00 91.44 346 VAL A O 1
ATOM 2776 N N . PHE A 1 347 ? 2.820 -9.200 5.353 1.00 94.19 347 PHE A N 1
ATOM 2777 C CA . PHE A 1 347 ? 3.842 -8.196 5.139 1.00 94.19 347 PHE A CA 1
ATOM 2778 C C . PHE A 1 347 ? 5.195 -8.743 5.583 1.00 94.19 347 PHE A C 1
ATOM 2780 O O . PHE A 1 347 ? 5.456 -8.916 6.776 1.00 94.19 347 PHE A O 1
ATOM 2787 N N . VAL A 1 348 ? 6.057 -9.025 4.610 1.00 92.00 348 VAL A N 1
ATOM 2788 C CA . VAL A 1 348 ? 7.423 -9.486 4.853 1.00 92.00 348 VAL A CA 1
ATOM 2789 C C . VAL A 1 348 ? 8.321 -8.268 5.025 1.00 92.00 348 VAL A C 1
ATOM 2791 O O . VAL A 1 348 ? 8.403 -7.438 4.130 1.00 92.00 348 VAL A O 1
ATOM 2794 N N . MET A 1 349 ? 9.003 -8.162 6.161 1.00 93.06 349 MET A N 1
ATOM 2795 C CA . MET A 1 349 ? 9.897 -7.048 6.483 1.00 93.06 349 MET A CA 1
ATOM 2796 C C . MET A 1 349 ? 11.186 -7.064 5.643 1.00 93.06 349 MET A C 1
ATOM 2798 O O . MET A 1 349 ? 11.640 -8.135 5.244 1.00 93.06 349 MET A O 1
ATOM 2802 N N . PRO A 1 350 ? 11.828 -5.909 5.379 1.00 91.56 350 PRO A N 1
ATOM 2803 C CA . PRO A 1 350 ? 13.098 -5.875 4.658 1.00 91.56 350 PRO A CA 1
ATOM 2804 C C . PRO A 1 350 ? 14.252 -6.419 5.513 1.00 91.56 350 PRO A C 1
ATOM 2806 O O . PRO A 1 350 ? 14.196 -6.411 6.741 1.00 91.56 350 PRO A O 1
ATOM 2809 N N . SER A 1 351 ? 15.334 -6.843 4.857 1.00 87.06 351 SER A N 1
ATOM 2810 C CA . SER A 1 351 ? 16.524 -7.373 5.538 1.00 87.06 351 SER A CA 1
ATOM 2811 C C . SER A 1 351 ? 17.364 -6.307 6.255 1.00 87.06 351 SER A C 1
ATOM 2813 O O . SER A 1 351 ? 18.166 -6.647 7.122 1.00 87.06 351 SER A O 1
ATOM 2815 N N . LEU A 1 352 ? 17.193 -5.032 5.892 1.00 88.62 352 LEU A N 1
ATOM 2816 C CA . LEU A 1 352 ? 17.902 -3.889 6.464 1.00 88.62 352 LEU A CA 1
ATOM 2817 C C . LEU A 1 352 ? 16.921 -2.789 6.859 1.00 88.62 352 LEU A C 1
ATOM 2819 O O . LEU A 1 352 ? 15.933 -2.534 6.166 1.00 88.62 352 LEU A O 1
ATOM 2823 N N . GLU A 1 353 ? 17.241 -2.097 7.950 1.00 87.44 353 GLU A N 1
ATOM 2824 C CA . GLU A 1 353 ? 16.486 -0.938 8.402 1.00 87.44 353 GLU A CA 1
ATOM 2825 C C . GLU A 1 353 ? 16.571 0.204 7.383 1.00 87.44 353 GLU A C 1
ATOM 2827 O O . GLU A 1 353 ? 17.675 0.650 7.037 1.00 87.44 353 GLU A O 1
ATOM 2832 N N . PRO A 1 354 ? 15.428 0.721 6.898 1.00 86.25 354 PRO A N 1
ATOM 2833 C CA . PRO A 1 354 ? 15.457 1.848 5.990 1.00 86.25 354 PRO A CA 1
ATOM 2834 C C . PRO A 1 354 ? 15.951 3.100 6.731 1.00 86.25 354 PRO A C 1
ATOM 2836 O O . PRO A 1 354 ? 15.392 3.521 7.740 1.00 86.25 354 PRO A O 1
ATOM 2839 N N . LYS A 1 355 ? 17.021 3.712 6.210 1.00 82.50 355 LYS A N 1
ATOM 2840 C CA . LYS A 1 355 ? 17.746 4.816 6.872 1.00 82.50 355 LYS A CA 1
ATOM 2841 C C . LYS A 1 355 ? 17.073 6.187 6.740 1.00 82.50 355 LYS A C 1
ATOM 2843 O O . LYS A 1 355 ? 17.466 7.132 7.415 1.00 82.50 355 LYS A O 1
ATOM 2848 N N . GLN A 1 356 ? 16.104 6.325 5.839 1.00 84.12 356 GLN A N 1
ATOM 2849 C CA . GLN A 1 356 ? 15.470 7.609 5.532 1.00 84.12 356 GLN A CA 1
ATOM 2850 C C . GLN A 1 356 ? 14.455 7.991 6.616 1.00 84.12 356 GLN A C 1
ATOM 2852 O O . GLN A 1 356 ? 13.614 7.181 7.004 1.00 84.12 356 GLN A O 1
ATOM 2857 N N . THR A 1 357 ? 14.491 9.234 7.090 1.00 80.56 357 THR A N 1
ATOM 2858 C CA . THR A 1 357 ? 13.491 9.747 8.036 1.00 80.56 357 THR A CA 1
ATOM 2859 C C . THR A 1 357 ? 12.092 9.672 7.422 1.00 80.56 357 THR A C 1
ATOM 2861 O O . THR A 1 357 ? 11.905 10.005 6.258 1.00 80.56 357 THR A O 1
ATOM 2864 N N . GLY A 1 358 ? 11.103 9.207 8.190 1.00 83.94 358 GLY A N 1
ATOM 2865 C CA . GLY A 1 358 ? 9.721 9.071 7.709 1.00 83.94 358 GLY A CA 1
ATOM 2866 C C . GLY A 1 358 ? 9.465 7.865 6.797 1.00 83.94 358 GLY A C 1
ATOM 2867 O O . GLY A 1 358 ? 8.323 7.648 6.404 1.00 83.94 358 GLY A O 1
ATOM 2868 N N . CYS A 1 359 ? 10.473 7.029 6.515 1.00 87.38 359 CYS A N 1
ATOM 2869 C CA . CYS A 1 359 ? 10.323 5.854 5.649 1.00 87.38 359 CYS A CA 1
ATOM 2870 C C . CYS A 1 359 ? 9.264 4.847 6.123 1.00 87.38 359 CYS A C 1
ATOM 2872 O O . CYS A 1 359 ? 8.755 4.093 5.306 1.00 87.38 359 CYS A O 1
ATOM 2874 N N . TRP A 1 360 ? 8.921 4.838 7.413 1.00 92.56 360 TRP A N 1
ATOM 2875 C CA . TRP A 1 360 ? 7.914 3.954 8.006 1.00 92.56 360 TRP A CA 1
ATOM 2876 C C . TRP A 1 360 ? 6.474 4.448 7.827 1.00 92.56 360 TRP A C 1
ATOM 2878 O O . TRP A 1 360 ? 5.546 3.663 7.994 1.00 92.56 360 TRP A O 1
ATOM 2888 N N . LEU A 1 361 ? 6.263 5.722 7.470 1.00 90.06 361 LEU A N 1
ATOM 2889 C CA . LEU A 1 361 ? 4.917 6.288 7.312 1.00 90.06 361 LEU A CA 1
ATOM 2890 C C . LEU A 1 361 ? 4.053 5.521 6.294 1.00 90.06 361 LEU A C 1
ATOM 2892 O O . LEU A 1 361 ? 2.908 5.224 6.627 1.00 90.06 361 LEU A O 1
ATOM 2896 N N . PRO A 1 362 ? 4.564 5.135 5.107 1.00 92.69 362 PRO A N 1
ATOM 2897 C CA . PRO A 1 362 ? 3.795 4.337 4.156 1.00 92.69 362 PRO A CA 1
ATOM 2898 C C . PRO A 1 362 ? 3.374 2.974 4.716 1.00 92.69 362 PRO A C 1
ATOM 2900 O O . PRO A 1 362 ? 2.240 2.558 4.506 1.00 92.69 362 PRO A O 1
ATOM 2903 N N . PHE A 1 363 ? 4.249 2.308 5.481 1.00 94.00 363 PHE A N 1
ATOM 2904 C CA . PHE A 1 363 ? 3.920 1.042 6.144 1.00 94.00 363 PHE A CA 1
ATOM 2905 C C . PHE A 1 363 ? 2.773 1.222 7.146 1.00 94.00 363 PHE A C 1
ATOM 2907 O O . PHE A 1 363 ? 1.798 0.478 7.095 1.00 94.00 363 PHE A O 1
ATOM 2914 N N . VAL A 1 364 ? 2.853 2.241 8.008 1.00 93.50 364 VAL A N 1
ATOM 2915 C CA . VAL A 1 364 ? 1.804 2.530 9.002 1.00 93.50 364 VAL A CA 1
ATOM 2916 C C . VAL A 1 364 ? 0.478 2.875 8.323 1.00 93.50 364 VAL A C 1
ATOM 2918 O O . VAL A 1 364 ? -0.569 2.381 8.729 1.00 93.50 364 VAL A O 1
ATOM 2921 N N . ALA A 1 365 ? 0.516 3.683 7.262 1.00 91.25 365 ALA A N 1
ATOM 2922 C CA . ALA A 1 365 ? -0.674 4.047 6.502 1.00 91.25 365 ALA A CA 1
ATOM 2923 C C . ALA A 1 365 ? -1.322 2.825 5.826 1.00 91.25 365 ALA A C 1
ATOM 2925 O O . ALA A 1 365 ? -2.541 2.666 5.879 1.00 91.25 365 ALA A O 1
ATOM 2926 N N . ALA A 1 366 ? -0.515 1.950 5.217 1.00 93.56 366 ALA A N 1
ATOM 2927 C CA . ALA A 1 366 ? -0.999 0.725 4.589 1.00 93.56 366 ALA A CA 1
ATOM 2928 C C . ALA A 1 366 ? -1.603 -0.246 5.614 1.00 93.56 366 ALA A C 1
ATOM 2930 O O . ALA A 1 366 ? -2.691 -0.772 5.386 1.00 93.56 366 ALA A O 1
ATOM 2931 N N . MET A 1 367 ? -0.936 -0.423 6.760 1.00 94.75 367 MET A N 1
ATOM 2932 C CA . MET A 1 367 ? -1.437 -1.211 7.886 1.00 94.75 367 MET A CA 1
ATOM 2933 C C . MET A 1 367 ? -2.813 -0.722 8.339 1.00 94.75 367 MET A C 1
ATOM 2935 O O . MET A 1 367 ? -3.740 -1.524 8.424 1.00 94.75 367 MET A O 1
ATOM 2939 N N . ASP A 1 368 ? -2.969 0.581 8.582 1.00 91.00 368 ASP A N 1
ATOM 2940 C CA . ASP A 1 368 ? -4.243 1.124 9.052 1.00 91.00 368 ASP A CA 1
ATOM 2941 C C . ASP A 1 368 ? -5.381 0.869 8.055 1.00 91.00 368 ASP A C 1
ATOM 2943 O O . ASP A 1 368 ? -6.485 0.487 8.447 1.00 91.00 368 ASP A O 1
ATOM 2947 N N . MET A 1 369 ? -5.096 1.008 6.758 1.00 91.81 369 MET A N 1
ATOM 2948 C CA . MET A 1 369 ? -6.066 0.731 5.699 1.00 91.81 369 MET A CA 1
ATOM 2949 C C . MET A 1 369 ? -6.438 -0.751 5.632 1.00 91.81 369 MET A C 1
ATOM 2951 O O . MET A 1 369 ? -7.624 -1.063 5.568 1.00 91.81 369 MET A O 1
ATOM 2955 N N . TRP A 1 370 ? -5.474 -1.675 5.706 1.00 93.12 370 TRP A N 1
ATOM 2956 C CA . TRP A 1 370 ? -5.767 -3.114 5.732 1.00 93.12 370 TRP A CA 1
ATOM 2957 C C . TRP A 1 370 ? -6.618 -3.510 6.936 1.00 93.12 370 TRP A C 1
ATOM 2959 O O . TRP A 1 370 ? -7.636 -4.180 6.770 1.00 93.12 370 TRP A O 1
ATOM 2969 N N . LEU A 1 371 ? -6.259 -3.039 8.130 1.00 90.44 371 LEU A N 1
ATOM 2970 C CA . LEU A 1 371 ? -7.043 -3.292 9.340 1.00 90.44 371 LEU A CA 1
ATOM 2971 C C . LEU A 1 371 ? -8.418 -2.608 9.275 1.00 90.44 371 LEU A C 1
ATOM 2973 O O . LEU A 1 371 ? -9.406 -3.129 9.778 1.00 90.44 371 LEU A O 1
ATOM 2977 N N . GLY A 1 372 ? -8.510 -1.438 8.637 1.00 86.44 372 GLY A N 1
ATOM 2978 C CA . GLY A 1 372 ? -9.775 -0.737 8.400 1.00 86.44 372 GLY A CA 1
ATOM 2979 C C . GLY A 1 372 ? -10.715 -1.477 7.443 1.00 86.44 372 GLY A C 1
ATOM 2980 O O . GLY A 1 372 ? -11.929 -1.408 7.613 1.00 86.44 372 GLY A O 1
ATOM 2981 N N . ILE A 1 373 ? -10.166 -2.219 6.476 1.00 86.31 373 ILE A N 1
ATOM 2982 C CA . ILE A 1 373 ? -10.920 -3.119 5.584 1.00 86.31 373 ILE A CA 1
ATOM 2983 C C . ILE A 1 373 ? -11.351 -4.403 6.321 1.00 86.31 373 ILE A C 1
ATOM 2985 O O . ILE A 1 373 ? -12.265 -5.088 5.867 1.00 86.31 373 ILE A O 1
ATOM 2989 N N . GLY A 1 374 ? -10.732 -4.717 7.465 1.00 86.88 374 GLY A N 1
ATOM 2990 C CA . GLY A 1 374 ? -10.962 -5.950 8.222 1.00 86.88 374 GLY A CA 1
ATOM 2991 C C . GLY A 1 374 ? -10.040 -7.100 7.812 1.00 86.88 374 GLY A C 1
ATOM 2992 O O . GLY A 1 374 ? -10.380 -8.263 8.017 1.00 86.88 374 GLY A O 1
ATOM 2993 N N . CYS A 1 375 ? -8.888 -6.798 7.204 1.00 89.88 375 CYS A N 1
ATOM 2994 C CA . CYS A 1 375 ? -7.893 -7.810 6.863 1.00 89.88 375 CYS A CA 1
ATOM 2995 C C . CYS A 1 375 ? -7.147 -8.291 8.110 1.00 89.88 375 CYS A C 1
ATOM 2997 O O . CYS A 1 375 ? -6.723 -7.489 8.941 1.00 89.88 375 CYS A O 1
ATOM 2999 N N . ARG A 1 376 ? -6.845 -9.589 8.162 1.00 91.56 376 ARG A N 1
ATOM 3000 C CA . ARG A 1 376 ? -5.883 -10.134 9.120 1.00 91.56 376 ARG A CA 1
ATOM 3001 C C . ARG A 1 376 ? -4.458 -9.885 8.618 1.00 91.56 376 ARG A C 1
ATOM 3003 O O . ARG A 1 376 ? -4.089 -10.365 7.544 1.00 91.56 376 ARG A O 1
ATOM 3010 N N . LEU A 1 377 ? -3.668 -9.123 9.370 1.00 94.12 377 LEU A N 1
ATOM 3011 C CA . LEU A 1 377 ? -2.315 -8.708 8.998 1.00 94.12 377 LEU A CA 1
ATOM 3012 C C . LEU A 1 377 ? -1.260 -9.573 9.693 1.00 94.12 377 LEU A C 1
ATOM 3014 O O . LEU A 1 377 ? -1.137 -9.557 10.913 1.00 94.12 377 LEU A O 1
ATOM 3018 N N . TYR A 1 378 ? -0.446 -10.266 8.906 1.00 93.00 378 TYR A N 1
ATOM 3019 C CA . TYR A 1 378 ? 0.656 -11.106 9.358 1.00 93.00 378 TYR A CA 1
ATOM 3020 C C . TYR A 1 378 ? 1.973 -10.364 9.149 1.00 93.00 378 TYR A C 1
ATOM 3022 O O . TYR A 1 378 ? 2.324 -10.012 8.021 1.00 93.00 378 TYR A O 1
ATOM 3030 N N . LEU A 1 379 ? 2.717 -10.143 10.226 1.00 93.50 379 LEU A N 1
ATOM 3031 C CA . LEU A 1 379 ? 4.029 -9.504 10.182 1.00 93.50 379 LEU A CA 1
ATOM 3032 C C . LEU A 1 379 ? 5.099 -10.586 10.199 1.00 93.50 379 LEU A C 1
ATOM 3034 O O . LEU A 1 379 ? 5.286 -11.258 11.210 1.00 93.50 379 LEU A O 1
ATOM 3038 N N . VAL A 1 380 ? 5.798 -10.758 9.080 1.00 90.94 380 VAL A N 1
ATOM 3039 C CA . VAL A 1 380 ? 6.796 -11.819 8.915 1.00 90.94 380 VAL A CA 1
ATOM 3040 C C . VAL A 1 380 ? 8.164 -11.204 8.685 1.00 90.94 380 VAL A C 1
ATOM 3042 O O . VAL A 1 380 ? 8.314 -10.212 7.972 1.00 90.94 380 VAL A O 1
ATOM 3045 N N . ALA A 1 381 ? 9.194 -11.785 9.288 1.00 89.31 381 ALA A N 1
ATOM 3046 C CA . ALA A 1 381 ? 10.549 -11.316 9.068 1.00 89.31 381 ALA A CA 1
ATOM 3047 C C . ALA A 1 381 ? 11.045 -11.726 7.677 1.00 89.31 381 ALA A C 1
ATOM 3049 O O . ALA A 1 381 ? 10.893 -12.875 7.261 1.00 89.31 381 ALA A O 1
ATOM 3050 N N . GLY A 1 382 ? 11.659 -10.789 6.957 1.00 86.94 382 GLY A N 1
ATOM 3051 C CA . GLY A 1 382 ? 12.364 -11.116 5.726 1.00 86.94 382 GLY A CA 1
ATOM 3052 C C . GLY A 1 382 ? 13.674 -11.854 5.982 1.00 86.94 382 GLY A C 1
ATOM 3053 O O . GLY A 1 382 ? 14.042 -12.110 7.132 1.00 86.94 382 GLY A O 1
ATOM 3054 N N . PRO A 1 383 ? 14.408 -12.176 4.911 1.00 84.88 383 PRO A N 1
ATOM 3055 C CA . PRO A 1 383 ? 15.673 -12.889 5.007 1.00 84.88 383 PRO A CA 1
ATOM 3056 C C . PRO A 1 383 ? 16.672 -12.197 5.935 1.00 84.88 383 PRO A C 1
ATOM 3058 O O . PRO A 1 383 ? 16.727 -10.964 5.985 1.00 84.88 383 PRO A O 1
ATOM 3061 N N . VAL A 1 384 ? 17.481 -12.985 6.638 1.00 86.25 384 VAL A N 1
ATOM 3062 C CA . VAL A 1 384 ? 18.491 -12.461 7.563 1.00 86.25 384 VAL A CA 1
ATOM 3063 C C . VAL A 1 384 ? 19.641 -11.853 6.759 1.00 86.25 384 VAL A C 1
ATOM 3065 O O . VAL A 1 384 ? 20.287 -12.540 5.971 1.00 86.25 384 VAL A O 1
ATOM 3068 N N . GLY A 1 385 ? 19.896 -10.558 6.939 1.00 83.44 385 GLY A N 1
ATOM 3069 C CA . GLY A 1 385 ? 21.043 -9.881 6.327 1.00 83.44 385 GLY A CA 1
ATOM 3070 C C . GLY A 1 385 ? 22.332 -10.058 7.137 1.00 83.44 385 GLY A C 1
ATOM 3071 O O . GLY A 1 385 ? 22.292 -10.394 8.322 1.00 83.44 385 GLY A O 1
ATOM 3072 N N . ARG A 1 386 ? 23.485 -9.762 6.522 1.00 83.75 386 ARG A N 1
ATOM 3073 C CA . ARG A 1 386 ? 24.797 -9.741 7.201 1.00 83.75 386 ARG A CA 1
ATOM 3074 C C . ARG A 1 386 ? 24.811 -8.826 8.435 1.00 83.75 386 ARG A C 1
ATOM 3076 O O . ARG A 1 386 ? 25.398 -9.175 9.457 1.00 83.75 386 ARG A O 1
ATOM 3083 N N . GLU A 1 387 ? 24.152 -7.667 8.365 1.00 86.12 387 GLU A N 1
ATOM 3084 C CA . GLU A 1 387 ? 23.982 -6.765 9.513 1.00 86.12 387 GLU A CA 1
ATOM 3085 C C . GLU A 1 387 ? 22.783 -7.207 10.373 1.00 86.12 387 GLU A C 1
ATOM 3087 O O . GLU A 1 387 ? 21.710 -6.604 10.338 1.00 86.12 387 GLU A O 1
ATOM 3092 N N . GLN A 1 388 ? 22.962 -8.268 11.168 1.00 85.44 388 GLN A N 1
ATOM 3093 C CA . GLN A 1 388 ? 21.893 -8.826 12.011 1.00 85.44 388 GLN A CA 1
ATOM 3094 C C . GLN A 1 388 ? 21.261 -7.794 12.957 1.00 85.44 388 GLN A C 1
ATOM 3096 O O . GLN A 1 388 ? 20.056 -7.826 13.186 1.00 85.44 388 GLN A O 1
ATOM 3101 N N . SER A 1 389 ? 22.043 -6.844 13.481 1.00 87.38 389 SER A N 1
ATOM 3102 C CA . SER A 1 389 ? 21.519 -5.779 14.345 1.00 87.38 389 SER A CA 1
ATOM 3103 C C . SER A 1 389 ? 20.487 -4.910 13.618 1.00 87.38 389 SER A C 1
ATOM 3105 O O . SER A 1 389 ? 19.448 -4.598 14.189 1.00 87.38 389 SER A O 1
ATOM 3107 N N . SER A 1 390 ? 20.723 -4.583 12.345 1.00 88.50 390 SER A N 1
ATOM 3108 C CA . SER A 1 390 ? 19.765 -3.879 11.483 1.00 88.50 390 SER A CA 1
ATOM 3109 C C . SER A 1 390 ? 18.491 -4.686 11.275 1.00 88.50 390 SER A C 1
ATOM 3111 O O . SER A 1 390 ? 17.391 -4.155 11.405 1.00 88.50 390 SER A O 1
ATOM 3113 N N . TRP A 1 391 ? 18.635 -5.988 11.036 1.00 88.94 391 TRP A N 1
ATOM 3114 C CA . TRP A 1 391 ? 17.511 -6.902 10.859 1.00 88.94 391 TRP A CA 1
ATOM 3115 C C . TRP A 1 391 ? 16.613 -6.986 12.108 1.00 88.94 391 TRP A C 1
ATOM 3117 O O . TRP A 1 391 ? 15.390 -6.907 11.999 1.00 88.94 391 TRP A O 1
ATOM 3127 N N . PHE A 1 392 ? 17.200 -7.048 13.309 1.00 88.69 392 PHE A N 1
ATOM 3128 C CA . PHE A 1 392 ? 16.434 -6.996 14.561 1.00 88.69 392 PHE A CA 1
ATOM 3129 C C . PHE A 1 392 ? 15.777 -5.630 14.794 1.00 88.69 392 PHE A C 1
ATOM 3131 O O . PHE A 1 392 ? 14.609 -5.585 15.185 1.00 88.69 392 PHE A O 1
ATOM 3138 N N . ARG A 1 393 ? 16.473 -4.521 14.496 1.00 90.75 393 ARG A N 1
ATOM 3139 C CA . ARG A 1 393 ? 15.897 -3.168 14.600 1.00 90.75 393 ARG A CA 1
ATOM 3140 C C . ARG A 1 393 ? 14.662 -3.001 13.716 1.00 90.75 393 ARG A C 1
ATOM 3142 O O . ARG A 1 393 ? 13.706 -2.360 14.138 1.00 90.75 393 ARG A O 1
ATOM 3149 N N . VAL A 1 394 ? 14.632 -3.605 12.523 1.00 91.69 394 VAL A N 1
ATOM 3150 C CA . VAL A 1 394 ? 13.434 -3.609 11.662 1.00 91.69 394 VAL A CA 1
ATOM 3151 C C . VAL A 1 394 ? 12.241 -4.238 12.380 1.00 91.69 394 VAL A C 1
ATOM 3153 O O . VAL A 1 394 ? 11.165 -3.643 12.403 1.00 91.69 394 VAL A O 1
ATOM 3156 N N . ALA A 1 395 ? 12.423 -5.415 12.982 1.00 91.50 395 ALA A N 1
ATOM 3157 C CA . ALA A 1 395 ? 11.358 -6.107 13.704 1.00 91.50 395 ALA A CA 1
ATOM 3158 C C . ALA A 1 395 ? 10.867 -5.302 14.919 1.00 91.50 395 ALA A C 1
ATOM 3160 O O . ALA A 1 395 ? 9.665 -5.113 15.102 1.00 91.50 395 ALA A O 1
ATOM 3161 N N . GLU A 1 396 ? 11.796 -4.780 15.720 1.00 91.38 396 GLU A N 1
ATOM 3162 C CA . GLU A 1 396 ? 11.491 -3.942 16.883 1.00 91.38 396 GLU A CA 1
ATOM 3163 C C . GLU A 1 396 ? 10.724 -2.674 16.485 1.00 91.38 396 GLU A C 1
ATOM 3165 O O . GLU A 1 396 ? 9.695 -2.335 17.075 1.00 91.38 396 GLU A O 1
ATOM 3170 N N . ARG A 1 397 ? 11.174 -1.994 15.428 1.00 92.88 397 ARG A N 1
ATOM 3171 C CA . ARG A 1 397 ? 10.569 -0.749 14.957 1.00 92.88 397 ARG A CA 1
ATOM 3172 C C . ARG A 1 397 ? 9.192 -0.975 14.344 1.00 92.88 397 ARG A C 1
ATOM 3174 O O . ARG A 1 397 ? 8.279 -0.199 14.623 1.00 92.88 397 ARG A O 1
ATOM 3181 N N . ALA A 1 398 ? 9.009 -2.061 13.591 1.00 93.50 398 ALA A N 1
ATOM 3182 C CA . ALA A 1 398 ? 7.697 -2.477 13.106 1.00 93.50 398 ALA A CA 1
ATOM 3183 C C . ALA A 1 398 ? 6.719 -2.697 14.272 1.00 93.50 398 ALA A C 1
ATOM 3185 O O . ALA A 1 398 ? 5.626 -2.130 14.262 1.00 93.50 398 ALA A O 1
ATOM 3186 N N . ARG A 1 399 ? 7.130 -3.428 15.321 1.00 93.44 399 ARG A N 1
ATOM 3187 C CA . ARG A 1 399 ? 6.304 -3.617 16.525 1.00 93.44 399 ARG A CA 1
ATOM 3188 C C . ARG A 1 399 ? 5.991 -2.322 17.247 1.00 93.44 399 ARG A C 1
ATOM 3190 O O . ARG A 1 399 ? 4.861 -2.159 17.689 1.00 93.44 399 ARG A O 1
ATOM 3197 N N . SER A 1 400 ? 6.961 -1.419 17.374 1.00 94.06 400 SER A N 1
ATOM 3198 C CA . SER A 1 400 ? 6.748 -0.116 18.010 1.00 94.06 400 SER A CA 1
ATOM 3199 C C . SER A 1 400 ? 5.673 0.691 17.276 1.00 94.06 400 SER A C 1
ATOM 3201 O O . SER A 1 400 ? 4.803 1.291 17.906 1.00 94.06 400 SER A O 1
ATOM 3203 N N . HIS A 1 401 ? 5.681 0.658 15.940 1.00 94.19 401 HIS A N 1
ATOM 3204 C CA . HIS A 1 401 ? 4.649 1.293 15.123 1.00 94.19 401 HIS A CA 1
ATOM 3205 C C . HIS A 1 401 ? 3.275 0.632 15.278 1.00 94.19 401 HIS A C 1
ATOM 3207 O O . HIS A 1 401 ? 2.281 1.342 15.404 1.00 94.19 401 HIS A O 1
ATOM 3213 N N . VAL A 1 402 ? 3.228 -0.701 15.312 1.00 93.56 402 VAL A N 1
ATOM 3214 C CA . VAL A 1 402 ? 1.999 -1.477 15.532 1.00 93.56 402 VAL A CA 1
ATOM 3215 C C . VAL A 1 402 ? 1.402 -1.192 16.907 1.00 93.56 402 VAL A C 1
ATOM 3217 O O . VAL A 1 402 ? 0.230 -0.847 16.999 1.00 93.56 402 VAL A O 1
ATOM 3220 N N . HIS A 1 403 ? 2.206 -1.269 17.971 1.00 93.12 403 HIS A N 1
ATOM 3221 C CA . HIS A 1 403 ? 1.759 -0.990 19.337 1.00 93.12 403 HIS A CA 1
ATOM 3222 C C . HIS A 1 403 ? 1.196 0.420 19.453 1.00 93.12 403 HIS A C 1
ATOM 3224 O O . HIS A 1 403 ? 0.119 0.597 20.007 1.00 93.12 403 HIS A O 1
ATOM 3230 N N . ARG A 1 404 ? 1.875 1.410 18.860 1.00 91.75 404 ARG A N 1
ATOM 3231 C CA . ARG A 1 404 ? 1.381 2.787 18.855 1.00 91.75 404 ARG A CA 1
ATOM 3232 C C . ARG A 1 404 ? 0.023 2.917 18.166 1.00 91.75 404 ARG A C 1
ATOM 3234 O O . ARG A 1 404 ? -0.784 3.714 18.616 1.00 91.75 404 ARG A O 1
ATOM 3241 N N . ASP A 1 405 ? -0.241 2.184 17.085 1.00 88.50 405 ASP A N 1
ATOM 3242 C CA . ASP A 1 405 ? -1.563 2.215 16.439 1.00 88.50 405 ASP A CA 1
ATOM 3243 C C . ASP A 1 405 ? -2.633 1.519 17.299 1.00 88.50 405 ASP A C 1
ATOM 3245 O O . ASP A 1 405 ? -3.733 2.049 17.463 1.00 88.50 405 ASP A O 1
ATOM 3249 N N . LEU A 1 406 ? -2.283 0.389 17.925 1.00 90.44 406 LEU A N 1
ATOM 3250 C CA . LEU A 1 406 ? -3.169 -0.358 18.824 1.00 90.44 406 LEU A CA 1
ATOM 3251 C C . LEU A 1 406 ? -3.490 0.383 20.130 1.00 90.44 406 LEU A C 1
ATOM 3253 O O . LEU A 1 406 ? -4.575 0.195 20.669 1.00 90.44 406 LEU A O 1
ATOM 3257 N N . GLU A 1 407 ? -2.603 1.252 20.624 1.00 90.56 407 GLU A N 1
ATOM 3258 C CA . GLU A 1 407 ? -2.888 2.133 21.769 1.00 90.56 407 GLU A CA 1
ATOM 3259 C C . GLU A 1 407 ? -4.111 3.028 21.512 1.00 90.56 407 GLU A C 1
ATOM 3261 O O . GLU A 1 407 ? -4.875 3.312 22.434 1.00 90.56 407 GLU A O 1
ATOM 3266 N N . TYR A 1 408 ? -4.319 3.453 20.261 1.00 88.19 408 TYR A N 1
ATOM 3267 C CA . TYR A 1 408 ? -5.483 4.252 19.869 1.00 88.19 408 TYR A CA 1
ATOM 3268 C C . TYR A 1 408 ? -6.682 3.401 19.438 1.00 88.19 408 TYR A C 1
ATOM 3270 O O . TYR A 1 408 ? -7.810 3.890 19.501 1.00 88.19 408 TYR A O 1
ATOM 3278 N N . ARG A 1 409 ? -6.444 2.172 18.959 1.00 88.19 409 ARG A N 1
ATOM 3279 C CA . ARG A 1 409 ? -7.451 1.273 18.366 1.00 88.19 409 ARG A CA 1
ATOM 3280 C C . ARG A 1 409 ? -7.273 -0.175 18.851 1.00 88.19 409 ARG A C 1
ATOM 3282 O O . ARG A 1 409 ? -6.895 -1.049 18.060 1.00 88.19 409 ARG A O 1
ATOM 3289 N N . PRO A 1 410 ? -7.513 -0.455 20.145 1.00 89.00 410 PRO A N 1
ATOM 3290 C CA . PRO A 1 410 ? -7.281 -1.777 20.729 1.00 89.00 410 PRO A CA 1
ATOM 3291 C C . PRO A 1 410 ? -8.173 -2.867 20.119 1.00 89.00 410 PRO A C 1
ATOM 3293 O O . PRO A 1 410 ? -7.786 -4.033 20.091 1.00 89.00 410 PRO A O 1
ATOM 3296 N N . GLU A 1 411 ? -9.330 -2.504 19.561 1.00 87.06 411 GLU A N 1
ATOM 3297 C CA . GLU A 1 411 ? -10.250 -3.417 18.879 1.00 87.06 411 GLU A CA 1
ATOM 3298 C C . GLU A 1 411 ? -9.637 -4.107 17.648 1.00 87.06 411 GLU A C 1
ATOM 3300 O O . GLU A 1 411 ? -10.123 -5.149 17.212 1.00 87.06 411 GLU A O 1
ATOM 3305 N N . LYS A 1 412 ? -8.550 -3.557 17.089 1.00 89.50 412 LYS A N 1
ATOM 3306 C CA . LYS A 1 412 ? -7.839 -4.139 15.943 1.00 89.50 412 LYS A CA 1
ATOM 3307 C C . LYS A 1 412 ? -6.778 -5.168 16.343 1.00 89.50 412 LYS A C 1
ATOM 3309 O O . LYS A 1 412 ? -6.205 -5.806 15.462 1.00 89.50 412 LYS A O 1
ATOM 3314 N N . ALA A 1 413 ? -6.511 -5.359 17.638 1.00 88.62 413 ALA A N 1
ATOM 3315 C CA . ALA A 1 413 ? -5.417 -6.208 18.112 1.00 88.62 413 ALA A CA 1
ATOM 3316 C C . ALA A 1 413 ? -5.533 -7.664 17.630 1.00 88.62 413 ALA A C 1
ATOM 3318 O O . ALA A 1 413 ? -4.542 -8.247 17.198 1.00 88.62 413 ALA A O 1
ATOM 3319 N N . GLU A 1 414 ? -6.743 -8.230 17.618 1.00 88.62 414 GLU A N 1
ATOM 3320 C CA . GLU A 1 414 ? -6.984 -9.619 17.189 1.00 88.62 414 GLU A CA 1
ATOM 3321 C C . GLU A 1 414 ? -6.711 -9.857 15.692 1.00 88.62 414 GLU A C 1
ATOM 3323 O O . GLU A 1 414 ? -6.488 -10.992 15.259 1.00 88.62 414 GLU A O 1
ATOM 3328 N N . GLN A 1 415 ? -6.700 -8.788 14.889 1.00 91.06 415 GLN A N 1
ATOM 3329 C CA . GLN A 1 415 ? -6.416 -8.862 13.456 1.00 91.06 415 GLN A CA 1
ATOM 3330 C C . GLN A 1 415 ? -4.912 -8.937 13.162 1.00 91.06 415 GLN A C 1
ATOM 3332 O O . GLN A 1 415 ? -4.536 -9.282 12.042 1.00 91.06 415 GLN A O 1
ATOM 3337 N N . ILE A 1 416 ? -4.046 -8.634 14.133 1.00 93.06 416 ILE A N 1
ATOM 3338 C CA . ILE A 1 416 ? -2.596 -8.611 13.936 1.00 93.06 416 ILE A CA 1
ATOM 3339 C C . ILE A 1 416 ? -1.979 -9.923 14.415 1.00 93.06 416 ILE A C 1
ATOM 3341 O O . ILE A 1 416 ? -2.120 -10.329 15.565 1.00 93.06 416 ILE A O 1
ATOM 3345 N N . VAL A 1 417 ? -1.239 -10.573 13.521 1.00 91.12 417 VAL A N 1
ATOM 3346 C CA . VAL A 1 417 ? -0.479 -11.792 13.793 1.00 91.12 417 VAL A CA 1
ATOM 3347 C C . VAL A 1 417 ? 1.008 -11.463 13.699 1.00 91.12 417 VAL A C 1
ATOM 3349 O O . VAL A 1 417 ? 1.573 -11.337 12.611 1.00 91.12 417 VAL A O 1
ATOM 3352 N N . ASP A 1 418 ? 1.653 -11.305 14.851 1.00 90.25 418 ASP A N 1
ATOM 3353 C CA . ASP A 1 418 ? 3.086 -11.026 14.939 1.00 90.25 418 ASP A CA 1
ATOM 3354 C C . ASP A 1 418 ? 3.904 -12.326 14.862 1.00 90.25 418 ASP A C 1
ATOM 3356 O O . ASP A 1 418 ? 3.858 -13.169 15.759 1.00 90.25 418 ASP A O 1
ATOM 3360 N N . LYS A 1 419 ? 4.658 -12.489 13.771 1.00 88.50 419 LYS A N 1
ATOM 3361 C CA . LYS A 1 419 ? 5.618 -13.583 13.549 1.00 88.50 419 LYS A CA 1
ATOM 3362 C C . LYS A 1 419 ? 7.052 -13.053 13.426 1.00 88.50 419 LYS A C 1
ATOM 3364 O O . LYS A 1 419 ? 7.926 -13.722 12.873 1.00 88.50 419 LYS A O 1
ATOM 3369 N N . LEU A 1 420 ? 7.312 -11.837 13.905 1.00 89.19 420 LEU A N 1
ATOM 3370 C CA . LEU A 1 420 ? 8.643 -11.241 13.896 1.00 89.19 420 LEU A CA 1
ATOM 3371 C C . LEU A 1 420 ? 9.529 -11.881 14.990 1.00 89.19 420 LEU A C 1
ATOM 3373 O O . LEU A 1 420 ? 9.025 -12.380 15.997 1.00 89.19 420 LEU A O 1
ATOM 3377 N N . PRO A 1 421 ? 10.867 -11.853 14.859 1.00 85.38 421 PRO A N 1
ATOM 3378 C CA . PRO A 1 421 ? 11.787 -12.316 15.901 1.00 85.38 421 PRO A CA 1
ATOM 3379 C C . PRO A 1 421 ? 11.657 -11.462 17.165 1.00 85.38 421 PRO A C 1
ATOM 3381 O O . PRO A 1 421 ? 11.567 -10.239 17.070 1.00 85.38 421 PRO A O 1
ATOM 3384 N N . VAL A 1 422 ? 11.612 -12.075 18.348 1.00 76.50 422 VAL A N 1
ATOM 3385 C CA . VAL A 1 422 ? 11.313 -11.365 19.611 1.00 76.50 422 VAL A CA 1
ATOM 3386 C C . VAL A 1 422 ? 12.522 -10.574 20.108 1.00 76.50 422 VAL A C 1
ATOM 3388 O O . VAL A 1 422 ? 12.387 -9.428 20.525 1.00 76.50 422 VAL A O 1
ATOM 3391 N N . SER A 1 423 ? 13.712 -11.165 20.026 1.00 70.06 423 SER A N 1
ATOM 3392 C CA . SER A 1 423 ? 14.964 -10.554 20.471 1.00 70.06 423 SER A CA 1
ATOM 3393 C C . SER A 1 423 ? 16.162 -11.182 19.759 1.00 70.06 423 SER A C 1
ATOM 3395 O O . SER A 1 423 ? 16.033 -12.206 19.078 1.00 70.06 423 SER A O 1
ATOM 3397 N N . ALA A 1 424 ? 17.336 -10.560 19.907 1.00 63.72 424 ALA A N 1
ATOM 3398 C CA . ALA A 1 424 ? 18.587 -11.090 19.380 1.00 63.72 424 ALA A CA 1
ATOM 3399 C C . ALA A 1 424 ? 18.809 -12.536 19.865 1.00 63.72 424 ALA A C 1
ATOM 3401 O O . ALA A 1 424 ? 18.975 -12.778 21.057 1.00 63.72 424 ALA A O 1
ATOM 3402 N N . GLY A 1 425 ? 18.787 -13.491 18.931 1.00 61.06 425 GLY A N 1
ATOM 3403 C CA . GLY A 1 425 ? 18.977 -14.920 19.208 1.00 61.06 425 GLY A CA 1
ATOM 3404 C C . GLY A 1 425 ? 17.699 -15.743 19.420 1.00 61.06 425 GLY A C 1
ATOM 3405 O O . GLY A 1 425 ? 17.802 -16.959 19.541 1.00 61.06 425 GLY A O 1
ATOM 3406 N N . VAL A 1 426 ? 16.506 -15.134 19.407 1.00 72.25 426 VAL A N 1
ATOM 3407 C CA . VAL A 1 426 ? 15.224 -15.849 19.560 1.00 72.25 426 VAL A CA 1
ATOM 3408 C C . VAL A 1 426 ? 14.372 -15.664 18.302 1.00 72.25 426 VAL A C 1
ATOM 3410 O O . VAL A 1 426 ? 13.535 -14.761 18.207 1.00 72.25 426 VAL A O 1
ATOM 3413 N N . ILE A 1 427 ? 14.622 -16.520 17.309 1.00 74.75 427 ILE A N 1
ATOM 3414 C CA . ILE A 1 427 ? 13.831 -16.609 16.075 1.00 74.75 427 ILE A CA 1
ATOM 3415 C C . ILE A 1 427 ? 12.894 -17.819 16.207 1.00 74.75 427 ILE A C 1
ATOM 3417 O O . ILE A 1 427 ? 13.381 -18.906 16.525 1.00 74.75 427 ILE A O 1
ATOM 3421 N N . PRO A 1 428 ? 11.578 -17.668 15.968 1.00 72.06 428 PRO A N 1
ATOM 3422 C CA . PRO A 1 428 ? 10.661 -18.802 15.943 1.00 72.06 428 PRO A CA 1
ATOM 3423 C C . PRO A 1 428 ? 11.136 -19.875 14.955 1.00 72.06 428 PRO A C 1
ATOM 3425 O O . PRO A 1 428 ? 11.522 -19.556 13.830 1.00 72.06 428 PRO A O 1
ATOM 3428 N N . ALA A 1 429 ? 11.115 -21.145 15.364 1.00 74.75 429 ALA A N 1
ATOM 3429 C CA . ALA A 1 429 ? 11.582 -22.253 14.525 1.00 74.75 429 ALA A CA 1
ATOM 3430 C C . ALA A 1 429 ? 10.729 -22.440 13.254 1.00 74.75 429 ALA A C 1
ATOM 3432 O O . ALA A 1 429 ? 11.190 -23.020 12.275 1.00 74.75 429 ALA A O 1
ATOM 3433 N N . ASP A 1 430 ? 9.492 -21.942 13.259 1.00 74.38 430 ASP A N 1
ATOM 3434 C CA . ASP A 1 430 ? 8.581 -21.911 12.116 1.00 74.38 430 ASP A CA 1
ATOM 3435 C C . ASP A 1 430 ? 8.773 -20.679 11.214 1.00 74.38 430 ASP A C 1
ATOM 3437 O O . ASP A 1 430 ? 8.077 -20.560 10.205 1.00 74.38 430 ASP A O 1
ATOM 3441 N N . SER A 1 431 ? 9.709 -19.777 11.535 1.00 78.69 431 SER A N 1
ATOM 3442 C CA . SER A 1 431 ? 9.894 -18.526 10.801 1.00 78.69 431 SER A CA 1
ATOM 3443 C C . SER A 1 431 ? 10.433 -18.762 9.382 1.00 78.69 431 SER A C 1
ATOM 3445 O O . SER A 1 431 ? 11.524 -19.322 9.225 1.00 78.69 431 SER A O 1
ATOM 3447 N N . PRO A 1 432 ? 9.754 -18.251 8.334 1.00 80.25 432 PRO A N 1
ATOM 3448 C CA . PRO A 1 432 ? 10.204 -18.382 6.948 1.00 80.25 432 PRO A CA 1
ATOM 3449 C C . PRO A 1 432 ? 11.617 -17.845 6.691 1.00 80.25 432 PRO A C 1
ATOM 3451 O O . PRO A 1 432 ? 12.307 -18.337 5.800 1.00 80.25 432 PRO A O 1
ATOM 3454 N N . CYS A 1 433 ? 12.086 -16.862 7.471 1.00 80.69 433 CYS A N 1
ATOM 3455 C CA . CYS A 1 433 ? 13.407 -16.259 7.276 1.00 80.69 433 CYS A CA 1
ATOM 3456 C C . CYS A 1 433 ? 14.580 -17.238 7.456 1.00 80.69 433 CYS A C 1
ATOM 3458 O O . CYS A 1 433 ? 15.651 -16.990 6.902 1.00 80.69 433 CYS A O 1
ATOM 3460 N N . LEU A 1 434 ? 14.388 -18.344 8.187 1.00 81.94 434 LEU A N 1
ATOM 3461 C CA . LEU A 1 434 ? 15.427 -19.351 8.426 1.00 81.94 434 LEU A CA 1
ATOM 3462 C C . LEU A 1 434 ? 15.725 -20.200 7.180 1.00 81.94 434 LEU A C 1
ATOM 3464 O O . LEU A 1 434 ? 16.843 -20.685 7.022 1.00 81.94 434 LEU A O 1
ATOM 3468 N N . GLU A 1 435 ? 14.766 -20.323 6.259 1.00 80.62 435 GLU A N 1
ATOM 3469 C CA . GLU A 1 435 ? 14.883 -21.169 5.061 1.00 80.62 435 GLU A CA 1
ATOM 3470 C C . GLU A 1 435 ? 15.796 -20.583 3.974 1.00 80.62 435 GLU A C 1
ATOM 3472 O O . GLU A 1 435 ? 16.281 -21.296 3.093 1.00 80.62 435 GLU A O 1
ATOM 3477 N N . VAL A 1 436 ? 16.025 -19.270 4.022 1.00 74.19 436 VAL A N 1
ATOM 3478 C CA . VAL A 1 436 ? 16.800 -18.530 3.018 1.00 74.19 436 VAL A CA 1
ATOM 3479 C C . VAL A 1 436 ? 18.299 -18.508 3.345 1.00 74.19 436 VAL A C 1
ATOM 3481 O O . VAL A 1 436 ? 19.121 -18.327 2.446 1.00 74.19 436 VAL A O 1
ATOM 3484 N N . GLY A 1 437 ? 18.665 -18.735 4.609 1.00 70.75 437 GLY A N 1
ATOM 3485 C CA . GLY A 1 437 ? 20.023 -18.513 5.106 1.00 70.75 437 GLY A CA 1
ATOM 3486 C C . GLY A 1 437 ? 20.377 -17.024 5.224 1.00 70.75 437 GLY A C 1
ATOM 3487 O O . GLY A 1 437 ? 19.530 -16.147 5.043 1.00 70.75 437 GLY A O 1
ATOM 3488 N N . MET A 1 438 ? 21.639 -16.732 5.561 1.00 77.19 438 MET A N 1
ATOM 3489 C CA . MET A 1 438 ? 22.132 -15.351 5.605 1.00 77.19 438 MET A CA 1
ATOM 3490 C C . MET A 1 438 ? 22.422 -14.830 4.197 1.00 77.19 438 MET A C 1
ATOM 3492 O O . MET A 1 438 ? 23.085 -15.505 3.412 1.00 77.19 438 MET A O 1
ATOM 3496 N N . ILE A 1 439 ? 21.984 -13.607 3.906 1.00 78.12 439 ILE A N 1
ATOM 3497 C CA . ILE A 1 439 ? 22.289 -12.913 2.653 1.00 78.12 439 ILE A CA 1
ATOM 3498 C C . ILE A 1 439 ? 23.443 -11.928 2.878 1.00 78.12 439 ILE A C 1
ATOM 3500 O O . ILE A 1 439 ? 23.409 -11.117 3.807 1.00 78.12 439 ILE A O 1
ATOM 3504 N N . ASP A 1 440 ? 24.455 -11.990 2.009 1.00 69.12 440 ASP A N 1
ATOM 3505 C CA . ASP A 1 440 ? 25.644 -11.132 2.076 1.00 69.12 440 ASP A CA 1
ATOM 3506 C C . ASP A 1 440 ? 25.373 -9.656 1.741 1.00 69.12 440 ASP A C 1
ATOM 3508 O O . ASP A 1 440 ? 25.983 -8.774 2.346 1.00 69.12 440 ASP A O 1
ATOM 3512 N N . ASP A 1 441 ? 24.468 -9.387 0.799 1.00 69.31 441 ASP A N 1
ATOM 3513 C CA . ASP A 1 441 ? 24.128 -8.050 0.296 1.00 69.31 441 ASP A CA 1
ATOM 3514 C C . ASP A 1 441 ? 22.604 -7.952 0.104 1.00 69.31 441 ASP A C 1
ATOM 3516 O O . ASP A 1 441 ? 21.973 -8.888 -0.385 1.00 69.31 441 ASP A O 1
ATOM 3520 N N . ASP A 1 442 ? 21.993 -6.824 0.469 1.00 65.00 442 ASP A N 1
ATOM 3521 C CA . ASP A 1 442 ? 20.558 -6.584 0.271 1.00 65.00 442 ASP A CA 1
ATOM 3522 C C . ASP A 1 442 ? 20.183 -6.496 -1.212 1.00 65.00 442 ASP A C 1
ATOM 3524 O O . ASP A 1 442 ? 19.013 -6.601 -1.565 1.00 65.00 442 ASP A O 1
ATOM 3528 N N . LYS A 1 443 ? 21.172 -6.348 -2.095 1.00 67.62 443 LYS A N 1
ATOM 3529 C CA . LYS A 1 443 ? 21.010 -6.459 -3.548 1.00 67.62 443 LYS A CA 1
ATOM 3530 C C . LYS A 1 443 ? 21.423 -7.820 -4.093 1.00 67.62 443 LYS A C 1
ATOM 3532 O O . LYS A 1 443 ? 21.176 -8.091 -5.272 1.00 67.62 443 LYS A O 1
ATOM 3537 N N . ALA A 1 444 ? 22.050 -8.671 -3.276 1.00 67.94 444 ALA A N 1
ATOM 3538 C CA . ALA A 1 444 ? 22.415 -10.009 -3.707 1.00 67.94 444 ALA A CA 1
ATOM 3539 C C . ALA A 1 444 ? 21.167 -10.861 -3.889 1.00 67.94 444 ALA A C 1
ATOM 3541 O O . ALA A 1 444 ? 20.210 -10.855 -3.113 1.00 67.94 444 ALA A O 1
ATOM 3542 N N . TRP A 1 445 ? 21.203 -11.629 -4.965 1.00 68.75 445 TRP A N 1
ATOM 3543 C CA . TRP A 1 445 ? 20.116 -12.511 -5.307 1.00 68.75 445 TRP A CA 1
ATOM 3544 C C . TRP A 1 445 ? 20.124 -13.753 -4.428 1.00 68.75 445 TRP A C 1
ATOM 3546 O O . TRP A 1 445 ? 21.142 -14.431 -4.304 1.00 68.75 445 TRP A O 1
ATOM 3556 N N . ILE A 1 446 ? 18.949 -14.108 -3.918 1.00 74.88 446 ILE A N 1
ATOM 3557 C CA . ILE A 1 446 ? 18.759 -15.351 -3.179 1.00 74.88 446 ILE A CA 1
ATOM 3558 C C . ILE A 1 446 ? 18.724 -16.536 -4.167 1.00 74.88 446 ILE A C 1
ATOM 3560 O O . ILE A 1 446 ? 18.122 -16.418 -5.247 1.00 74.88 446 ILE A O 1
ATOM 3564 N N . PRO A 1 447 ? 19.353 -17.681 -3.834 1.00 76.06 447 PRO A N 1
ATOM 3565 C CA . PRO A 1 447 ? 19.219 -18.914 -4.605 1.00 76.06 447 PRO A CA 1
ATOM 3566 C C . PRO A 1 447 ? 17.765 -19.400 -4.683 1.00 76.06 447 PRO A C 1
ATOM 3568 O O . PRO A 1 447 ? 17.036 -19.375 -3.694 1.00 76.06 447 PRO A O 1
ATOM 3571 N N . GLU A 1 448 ? 17.354 -19.907 -5.846 1.00 74.00 448 GLU A N 1
ATOM 3572 C CA .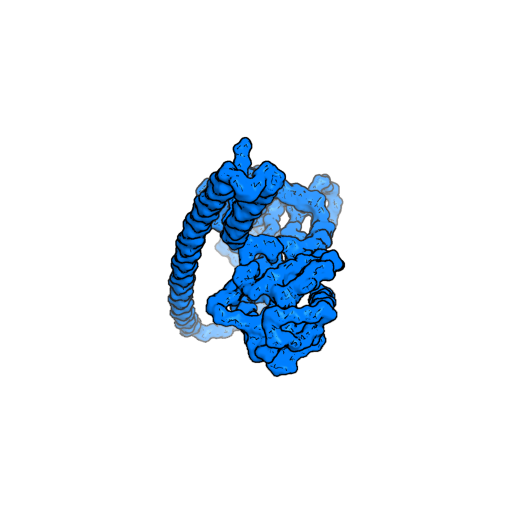 GLU A 1 448 ? 15.982 -20.369 -6.115 1.00 74.00 448 GLU A CA 1
ATOM 3573 C C . GLU A 1 448 ? 15.458 -21.370 -5.076 1.00 74.00 448 GLU A C 1
ATOM 3575 O O . GLU A 1 448 ? 14.362 -21.185 -4.552 1.00 74.00 448 GLU A O 1
ATOM 3580 N N . ALA A 1 449 ? 16.268 -22.360 -4.690 1.00 75.94 449 ALA A N 1
ATOM 3581 C CA . ALA A 1 449 ? 15.888 -23.346 -3.679 1.00 75.94 449 ALA A CA 1
ATOM 3582 C C . ALA A 1 449 ? 15.530 -22.710 -2.318 1.00 75.94 449 ALA A C 1
ATOM 3584 O O . ALA A 1 449 ? 14.599 -23.163 -1.654 1.00 75.94 449 ALA A O 1
ATOM 3585 N N . GLY A 1 450 ? 16.233 -21.644 -1.915 1.00 74.38 450 GLY A N 1
ATOM 3586 C CA . GLY A 1 450 ? 15.947 -20.916 -0.674 1.00 74.38 450 GLY A CA 1
ATOM 3587 C C . GLY A 1 450 ? 14.656 -20.102 -0.767 1.00 74.38 450 GLY A C 1
ATOM 3588 O O . GLY A 1 450 ? 13.835 -20.125 0.147 1.00 74.38 450 GLY A O 1
ATOM 3589 N N . VAL A 1 451 ? 14.417 -19.443 -1.906 1.00 74.12 451 VAL A N 1
ATOM 3590 C CA . VAL A 1 451 ? 13.175 -18.684 -2.130 1.00 74.12 451 VAL A CA 1
ATOM 3591 C C . VAL A 1 451 ? 11.958 -19.622 -2.208 1.00 74.12 451 VAL A C 1
ATOM 3593 O O . VAL A 1 451 ? 10.894 -19.287 -1.692 1.00 74.12 451 VAL A O 1
ATOM 3596 N N . GLN A 1 452 ? 12.095 -20.817 -2.793 1.00 74.12 452 GLN A N 1
ATOM 3597 C CA . GLN A 1 452 ? 11.007 -21.798 -2.862 1.00 74.12 452 GLN A CA 1
ATOM 3598 C C . GLN A 1 452 ? 10.607 -22.299 -1.469 1.00 74.12 452 GLN A C 1
ATOM 3600 O O . GLN A 1 452 ? 9.419 -22.336 -1.146 1.00 74.12 452 GLN A O 1
ATOM 3605 N N . LYS A 1 453 ? 11.590 -22.626 -0.623 1.00 79.81 453 LYS A N 1
ATOM 3606 C CA . LYS A 1 453 ? 11.344 -23.018 0.771 1.00 79.81 453 LYS A CA 1
ATOM 3607 C C . LYS A 1 453 ? 10.712 -21.888 1.582 1.00 79.81 453 LYS A C 1
ATOM 3609 O O . LYS A 1 453 ? 9.750 -22.138 2.303 1.00 79.81 453 LYS A O 1
ATOM 3614 N N . PHE A 1 454 ? 11.168 -20.646 1.390 1.00 80.06 454 PHE A N 1
ATOM 3615 C CA . PHE A 1 454 ? 10.567 -19.464 2.015 1.00 80.06 454 PHE A CA 1
ATOM 3616 C C . PHE A 1 454 ? 9.070 -19.348 1.698 1.00 80.06 454 PHE A C 1
ATOM 3618 O O . PHE A 1 454 ? 8.250 -19.246 2.608 1.00 80.06 454 PHE A O 1
ATOM 3625 N N . TYR A 1 455 ? 8.693 -19.407 0.415 1.00 77.31 455 TYR A N 1
ATOM 3626 C CA . TYR A 1 455 ? 7.283 -19.316 0.019 1.00 77.31 455 TYR A CA 1
ATOM 3627 C C . TYR A 1 455 ? 6.456 -20.525 0.473 1.00 77.31 455 TYR A C 1
ATOM 3629 O O . TYR A 1 455 ? 5.292 -20.351 0.824 1.00 77.31 455 TYR A O 1
ATOM 3637 N N . SER A 1 456 ? 7.044 -21.724 0.521 1.00 77.00 456 SER A N 1
ATOM 3638 C CA . SER A 1 456 ? 6.377 -22.900 1.092 1.00 77.00 456 SER A CA 1
ATOM 3639 C C . SER A 1 456 ? 6.061 -22.688 2.571 1.00 77.00 456 SER A C 1
ATOM 3641 O O . SER A 1 456 ? 4.931 -22.903 2.992 1.00 77.00 456 SER A O 1
ATOM 3643 N N . LYS A 1 457 ? 7.027 -22.191 3.352 1.00 78.31 457 LYS A N 1
ATOM 3644 C CA . LYS A 1 457 ? 6.834 -21.933 4.783 1.00 78.31 457 LYS A CA 1
ATOM 3645 C C . LYS A 1 457 ? 5.841 -20.799 5.042 1.00 78.31 457 LYS A C 1
ATOM 3647 O O . LYS A 1 457 ? 5.054 -20.856 5.977 1.00 78.31 457 LYS A O 1
ATOM 3652 N N . MET A 1 458 ? 5.831 -19.786 4.179 1.00 75.94 458 MET A N 1
ATOM 3653 C CA . MET A 1 458 ? 4.825 -18.720 4.196 1.00 75.94 458 MET A CA 1
ATOM 3654 C C . MET A 1 458 ? 3.403 -19.242 3.955 1.00 75.94 458 MET A C 1
ATOM 3656 O O . MET A 1 458 ? 2.460 -18.731 4.556 1.00 75.94 458 MET A O 1
ATOM 3660 N N . ALA A 1 459 ? 3.237 -20.251 3.096 1.00 73.88 459 ALA A N 1
ATOM 3661 C CA . ALA A 1 459 ? 1.940 -20.886 2.885 1.00 73.88 459 ALA A CA 1
ATOM 3662 C C . ALA A 1 459 ? 1.458 -21.624 4.148 1.00 73.88 459 ALA A C 1
ATOM 3664 O O . ALA A 1 459 ? 0.270 -21.557 4.469 1.00 73.88 459 ALA A O 1
ATOM 3665 N N . ASP A 1 460 ? 2.372 -22.238 4.906 1.00 75.06 460 ASP A N 1
ATOM 3666 C CA . ASP A 1 460 ? 2.051 -22.838 6.208 1.00 75.06 460 ASP A CA 1
ATOM 3667 C C . ASP A 1 460 ? 1.569 -21.771 7.207 1.00 75.06 460 ASP A C 1
ATOM 3669 O O . ASP A 1 460 ? 0.570 -21.984 7.888 1.00 75.06 460 ASP A O 1
ATOM 3673 N N . VAL A 1 461 ? 2.218 -20.596 7.247 1.00 69.81 461 VAL A N 1
ATOM 3674 C CA . VAL A 1 461 ? 1.831 -19.464 8.122 1.00 69.81 461 VAL A CA 1
ATOM 3675 C C . VAL A 1 461 ? 0.434 -18.930 7.794 1.00 69.81 461 VAL A C 1
ATOM 3677 O O . VAL A 1 461 ? -0.294 -18.513 8.689 1.00 69.81 461 VAL A O 1
ATOM 3680 N N . LEU A 1 462 ? 0.044 -18.940 6.518 1.00 67.19 462 LEU A N 1
ATOM 3681 C CA . LEU A 1 462 ? -1.308 -18.565 6.092 1.00 67.19 462 LEU A CA 1
ATOM 3682 C C . LEU A 1 462 ? -2.361 -19.636 6.411 1.00 67.19 462 LEU A C 1
ATOM 3684 O O . LEU A 1 462 ? -3.549 -19.322 6.445 1.00 67.19 462 LEU A O 1
ATOM 3688 N N . SER A 1 463 ? -1.932 -20.882 6.616 1.00 65.50 463 SER A N 1
ATOM 3689 C CA . SER A 1 463 ? -2.805 -22.028 6.891 1.00 65.50 463 SER A CA 1
ATOM 3690 C C . SER A 1 463 ? -2.996 -22.299 8.392 1.00 65.50 463 SER A C 1
ATOM 3692 O O . SER A 1 463 ? -3.855 -23.107 8.747 1.00 65.50 463 SER A O 1
ATOM 3694 N N . SER A 1 464 ? -2.206 -21.646 9.255 1.00 54.97 464 SER A N 1
ATOM 3695 C CA . SER A 1 464 ? -2.298 -21.672 10.725 1.00 54.97 464 SER A CA 1
ATOM 3696 C C . SER A 1 464 ? -3.137 -20.522 11.268 1.00 54.97 464 SER A C 1
ATOM 3698 O O . SER A 1 464 ? -3.908 -20.755 12.223 1.00 54.97 464 SER A O 1
#